Protein 7PD1 (pdb70)

Radius of gyration: 28.95 Å; Cα contacts (8 Å, |Δi|>4): 1507; chains: 2; bounding box: 82×62×68 Å

B-factor: mean 21.9, std 9.27, range [10.15, 71.74]

Structure (mmCIF, N/CA/C/O backbone):
data_7PD1
#
_entry.id   7PD1
#
_cell.length_a   175.090
_cell.length_b   48.850
_cell.length_c   85.410
_cell.angle_alpha   90.000
_cell.angle_beta   97.020
_cell.angle_gamma   90.000
#
_symmetry.space_group_name_H-M   'C 1 2 1'
#
loop_
_entity.id
_entity.type
_entity.pdbx_description
1 polymer 'Thiazole biosynthesis protein ThiH'
2 non-polymer 'IRON/SULFUR CLUSTER'
3 non-polymer "5'-DEOXYADENOSINE"
4 non-polymer METHIONINE
5 non-polymer TYROSINE
6 non-polymer 'SULFATE ION'
7 non-polymer 'POTASSIUM ION'
8 non-polymer 'BROMIDE ION'
9 non-polymer GLYCEROL
10 water water
#
loop_
_atom_site.group_PDB
_atom_site.id
_atom_site.type_symbol
_atom_site.label_atom_id
_atom_site.label_alt_id
_atom_site.label_comp_id
_atom_site.label_asym_id
_atom_site.label_entity_id
_atom_site.label_seq_id
_atom_site.pdbx_PDB_ins_code
_atom_site.Cartn_x
_atom_site.Cartn_y
_atom_site.Cartn_z
_atom_site.occupancy
_atom_site.B_iso_or_equiv
_atom_site.auth_seq_id
_atom_site.auth_comp_id
_atom_site.auth_asym_id
_atom_site.auth_atom_id
_atom_site.pdbx_PDB_model_num
ATOM 1 N N . GLY A 1 12 ? 10.221 17.205 49.435 1.00 41.66 2 GLY A N 1
ATOM 2 C CA . GLY A 1 12 ? 9.839 15.893 48.946 1.00 31.09 2 GLY A CA 1
ATOM 3 C C . GLY A 1 12 ? 10.507 15.544 47.632 1.00 25.92 2 GLY A C 1
ATOM 4 O O . GLY A 1 12 ? 9.839 15.423 46.599 1.00 28.03 2 GLY A O 1
ATOM 5 N N . THR A 1 13 ? 11.831 15.400 47.657 1.00 22.60 3 THR A N 1
ATOM 6 C CA . THR A 1 13 ? 12.608 15.028 46.479 1.00 21.18 3 THR A CA 1
ATOM 7 C C . THR A 1 13 ? 13.551 13.893 46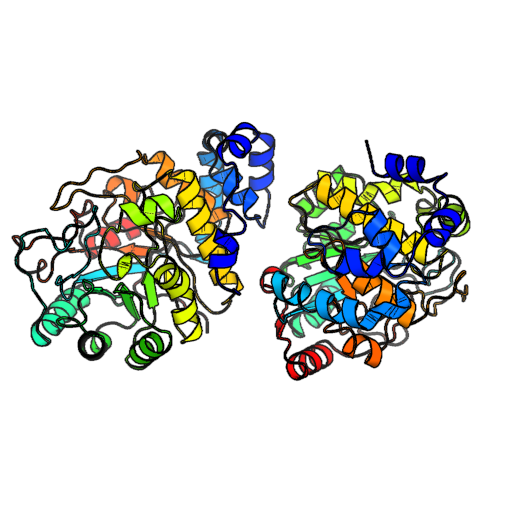.848 1.00 20.47 3 THR A C 1
ATOM 8 O O . THR A 1 13 ? 13.650 13.493 48.016 1.00 21.07 3 THR A O 1
ATOM 12 N N . PHE A 1 14 ? 14.292 13.394 45.858 1.00 19.36 4 PHE A N 1
ATOM 13 C CA . PHE A 1 14 ? 15.275 12.363 46.144 1.00 18.78 4 PHE A CA 1
ATOM 14 C C . PHE A 1 14 ? 16.346 12.846 47.126 1.00 19.43 4 PHE A C 1
ATOM 15 O O . PHE A 1 14 ? 17.018 12.009 47.741 1.00 19.30 4 PHE A O 1
ATOM 23 N N . TYR A 1 15 ? 16.544 14.154 47.238 1.00 20.24 5 TYR A N 1
ATOM 24 C CA . TYR A 1 15 ? 17.538 14.638 48.202 1.00 21.18 5 TYR A CA 1
ATOM 25 C C . TYR A 1 15 ? 17.204 14.180 49.608 1.00 22.01 5 TYR A C 1
ATOM 26 O O . TYR A 1 15 ? 18.119 13.917 50.398 1.00 23.24 5 TYR A O 1
ATOM 35 N N . ASP A 1 16 ? 15.914 14.064 49.930 1.00 22.91 6 ASP A N 1
ATOM 36 C CA . ASP A 1 16 ? 15.528 13.579 51.251 1.00 25.20 6 ASP A CA 1
ATOM 37 C C . ASP A 1 16 ? 16.027 12.166 51.466 1.00 22.71 6 ASP A C 1
ATOM 38 O O . ASP A 1 16 ? 16.405 11.800 52.588 1.00 24.22 6 ASP A O 1
ATOM 43 N N . VAL A 1 17 ? 16.039 11.348 50.420 1.00 21.56 7 VAL A N 1
ATOM 44 C CA . VAL A 1 17 ? 16.553 9.983 50.533 1.00 21.74 7 VAL A CA 1
ATOM 45 C C . VAL A 1 17 ? 18.072 9.982 50.719 1.00 23.68 7 VAL A C 1
ATOM 46 O O . VAL A 1 17 ? 18.614 9.292 51.608 1.00 23.57 7 VAL A O 1
ATOM 50 N N . ILE A 1 18 ? 18.781 10.810 49.960 1.00 21.90 8 ILE A N 1
ATOM 51 C CA . ILE A 1 18 ? 20.220 10.976 50.174 1.00 21.70 8 ILE A CA 1
ATOM 52 C C . ILE A 1 18 ? 20.499 11.390 51.622 1.00 21.94 8 ILE A C 1
ATOM 53 O O . ILE A 1 18 ? 21.431 10.882 52.266 1.00 24.10 8 ILE A O 1
ATOM 58 N N . GLU A 1 19 ? 19.730 12.347 52.146 1.00 25.34 9 GLU A N 1
ATOM 59 C CA . GLU A 1 19 ? 19.927 12.767 53.533 1.00 24.77 9 GLU A CA 1
ATOM 60 C C . GLU A 1 19 ? 19.736 11.593 54.491 1.00 27.74 9 GLU A C 1
ATOM 61 O O . GLU A 1 19 ? 20.505 11.424 55.447 1.00 29.58 9 GLU A O 1
ATOM 67 N N . ASP A 1 20 ? 18.693 10.799 54.270 1.00 26.58 10 ASP A N 1
ATOM 68 C CA . ASP A 1 20 ? 18.388 9.655 55.127 1.00 30.03 10 ASP A CA 1
ATOM 69 C C . ASP A 1 20 ? 19.472 8.589 55.115 1.00 31.53 10 ASP A C 1
ATOM 70 O O . ASP A 1 20 ? 19.643 7.878 56.111 1.00 38.34 10 ASP A O 1
ATOM 75 N N . TYR A 1 21 ? 20.169 8.409 54.002 1.00 23.09 11 TYR A N 1
ATOM 76 C CA . TYR A 1 21 ? 21.208 7.396 53.968 1.00 21.88 11 TYR A CA 1
ATOM 77 C C . TYR A 1 21 ? 22.575 7.925 54.362 1.00 26.09 11 TYR A C 1
ATOM 78 O O . TYR A 1 21 ? 23.528 7.141 54.404 1.00 26.49 11 TYR A O 1
ATOM 87 N N . ARG A 1 22 ? 22.677 9.211 54.736 1.00 27.89 12 ARG A N 1
ATOM 88 C CA . ARG A 1 22 ? 23.985 9.776 55.047 1.00 32.17 12 ARG A CA 1
ATOM 89 C C . ARG A 1 22 ? 24.671 9.013 56.153 1.00 32.49 12 ARG A C 1
ATOM 90 O O . ARG A 1 22 ? 25.902 8.915 56.172 1.00 44.49 12 ARG A O 1
ATOM 98 N N . HIS A 1 23 ? 23.904 8.468 57.090 1.00 26.87 13 HIS A N 1
ATOM 99 C CA . HIS A 1 23 ? 24.497 7.705 58.164 1.00 29.30 13 HIS A CA 1
ATOM 100 C C . HIS A 1 23 ? 24.234 6.200 58.067 1.00 34.66 13 HIS A C 1
ATOM 101 O O . HIS A 1 23 ? 24.440 5.480 59.051 1.00 33.40 13 HIS A O 1
ATOM 108 N N . PHE A 1 24 ? 23.828 5.704 56.898 1.00 29.98 14 PHE A N 1
ATOM 109 C CA . PHE A 1 24 ? 23.689 4.261 56.728 1.00 25.36 14 PHE A CA 1
ATOM 110 C C . PHE A 1 24 ? 25.074 3.633 56.654 1.00 23.36 14 PHE A C 1
ATOM 111 O O . PHE A 1 24 ? 25.920 4.063 55.860 1.00 24.43 14 PHE A O 1
ATOM 119 N N . ASP A 1 25 ? 25.296 2.597 57.457 1.00 23.78 15 ASP A N 1
ATOM 120 C CA . ASP A 1 25 ? 26.601 1.948 57.572 1.00 23.97 15 ASP A CA 1
ATOM 121 C C . ASP A 1 25 ? 26.708 0.759 56.616 1.00 23.56 15 ASP A C 1
ATOM 122 O O . ASP A 1 25 ? 26.311 -0.376 56.929 1.00 22.41 15 ASP A O 1
ATOM 127 N N . PHE A 1 26 ? 27.259 1.036 55.422 1.00 21.74 16 PHE A N 1
ATOM 128 C CA . PHE A 1 26 ? 27.343 0.012 54.383 1.00 20.60 16 PHE A CA 1
ATOM 129 C C . PHE A 1 26 ? 28.207 -1.152 54.842 1.00 20.99 16 PHE A C 1
ATOM 130 O O . PHE A 1 26 ? 27.829 -2.312 54.666 1.00 20.48 16 PHE A O 1
ATOM 138 N N . ALA A 1 27 ? 29.368 -0.857 55.418 1.00 22.05 17 ALA A N 1
ATOM 139 C CA . ALA A 1 27 ? 30.253 -1.938 55.830 1.00 22.54 17 ALA A CA 1
ATOM 140 C C . ALA A 1 27 ? 29.577 -2.817 56.866 1.00 22.86 17 ALA A C 1
ATOM 141 O O . ALA A 1 27 ? 29.665 -4.049 56.788 1.00 22.59 17 ALA A O 1
ATOM 143 N N . ALA A 1 28 ? 28.847 -2.202 57.803 1.00 23.57 18 ALA A N 1
ATOM 144 C CA . ALA A 1 28 ? 28.157 -2.981 58.828 1.00 24.17 18 ALA A CA 1
ATOM 145 C C . ALA A 1 28 ? 27.047 -3.825 58.227 1.00 23.11 18 ALA A C 1
ATOM 146 O O . ALA A 1 28 ? 26.759 -4.918 58.711 1.00 23.78 18 ALA A O 1
ATOM 148 N N . TYR A 1 29 ? 26.405 -3.336 57.162 1.00 22.03 19 TYR A N 1
ATOM 149 C CA . TYR A 1 29 ? 25.366 -4.130 56.526 1.00 21.24 19 TYR A CA 1
ATOM 150 C C . TYR A 1 29 ? 25.976 -5.313 55.801 1.00 20.66 19 TYR A C 1
ATOM 151 O O . TYR A 1 29 ? 25.508 -6.451 55.950 1.00 20.78 19 TYR A O 1
ATOM 160 N N . PHE A 1 30 ? 27.012 -5.061 54.986 1.00 20.23 20 PHE A N 1
ATOM 161 C CA . PHE A 1 30 ? 27.640 -6.144 54.251 1.00 20.11 20 PHE A CA 1
ATOM 162 C C . PHE A 1 30 ? 28.190 -7.204 55.202 1.00 23.40 20 PHE A C 1
ATOM 163 O O . PHE A 1 30 ? 28.153 -8.389 54.875 1.00 22.94 20 PHE A O 1
ATOM 171 N N . ALA A 1 31 ? 28.662 -6.791 56.377 1.00 21.69 21 ALA A N 1
ATOM 172 C CA . ALA A 1 31 ? 29.209 -7.740 57.345 1.00 23.33 21 ALA A CA 1
ATOM 173 C C . ALA A 1 31 ? 28.171 -8.734 57.833 1.00 28.54 21 ALA A C 1
ATOM 174 O O . ALA A 1 31 ? 28.541 -9.819 58.304 1.00 30.92 21 ALA A O 1
ATOM 176 N N . LYS A 1 32 ? 26.893 -8.392 57.757 1.00 24.46 22 LYS A N 1
ATOM 177 C CA . LYS A 1 32 ? 25.828 -9.277 58.203 1.00 23.01 22 LYS A CA 1
ATOM 178 C C . LYS A 1 32 ? 25.346 -10.232 57.114 1.00 22.30 22 LYS A C 1
ATOM 179 O O . LYS A 1 32 ? 24.668 -11.211 57.439 1.00 23.77 22 LYS A O 1
ATOM 185 N N . VAL A 1 33 ? 25.651 -9.967 55.839 1.00 20.19 23 VAL A N 1
ATOM 186 C CA . VAL A 1 33 ? 25.131 -10.784 54.752 1.00 20.42 23 VAL A CA 1
ATOM 187 C C . VAL A 1 33 ? 25.734 -12.179 54.798 1.00 20.40 23 VAL A C 1
ATOM 188 O O . VAL A 1 33 ? 26.930 -12.350 55.059 1.00 22.80 23 VAL A O 1
ATOM 192 N N . THR A 1 34 ? 24.898 -13.190 54.526 1.00 20.06 24 THR A N 1
ATOM 193 C CA . THR A 1 34 ? 25.354 -14.571 54.405 1.00 20.54 24 THR A CA 1
ATOM 194 C C . THR A 1 34 ? 24.824 -15.181 53.110 1.00 21.25 24 THR A C 1
ATOM 195 O O . THR A 1 34 ? 23.935 -14.638 52.448 1.00 20.90 24 THR A O 1
ATOM 199 N N . ASP A 1 35 ? 25.349 -16.349 52.772 1.00 22.30 25 ASP A N 1
ATOM 200 C CA . ASP A 1 35 ? 24.906 -17.031 51.563 1.00 22.09 25 ASP A CA 1
ATOM 201 C C . ASP A 1 35 ? 23.417 -17.333 51.610 1.00 19.28 25 ASP A C 1
ATOM 202 O O . ASP A 1 35 ? 22.740 -17.287 50.565 1.00 19.98 25 ASP A O 1
ATOM 207 N N . SER A 1 36 ? 22.877 -17.658 52.782 1.00 21.90 26 SER A N 1
ATOM 208 C CA A SER A 1 36 ? 21.451 -17.949 52.857 0.33 20.94 26 SER A CA 1
ATOM 209 C CA B SER A 1 36 ? 21.449 -17.943 52.876 0.45 22.03 26 SER A CA 1
ATOM 210 C CA C SER A 1 36 ? 21.451 -17.946 52.871 0.22 21.31 26 SER A CA 1
ATOM 211 C C . SER A 1 36 ? 20.624 -16.750 52.425 1.00 20.41 26 SER A C 1
ATOM 212 O O . SER A 1 36 ? 19.558 -16.926 51.827 1.00 19.78 26 SER A O 1
ATOM 219 N N . ASP A 1 37 ? 21.110 -15.531 52.705 1.00 20.73 27 ASP A N 1
ATOM 220 C CA . ASP A 1 37 ? 20.401 -14.325 52.287 1.00 19.52 27 ASP A CA 1
ATOM 221 C C . ASP A 1 37 ? 20.345 -14.235 50.782 1.00 19.09 27 ASP A C 1
ATOM 222 O O . ASP A 1 37 ? 19.306 -13.875 50.212 1.00 19.34 27 ASP A O 1
ATOM 227 N N . VAL A 1 38 ? 21.470 -14.513 50.111 1.00 19.05 28 VAL A N 1
ATOM 228 C CA . VAL A 1 38 ? 21.488 -14.442 48.647 1.00 17.48 28 VAL A CA 1
ATOM 229 C C . VAL A 1 38 ? 20.556 -15.499 48.043 1.00 18.17 28 VAL A C 1
ATOM 230 O O . VAL A 1 38 ? 19.773 -15.218 47.130 1.00 16.53 28 VAL A O 1
ATOM 234 N N . ARG A 1 39 ? 20.581 -16.723 48.578 1.00 16.93 29 ARG A N 1
ATOM 235 C CA . ARG A 1 39 ? 19.691 -17.744 48.044 1.00 18.40 29 ARG A CA 1
ATOM 236 C C . ARG A 1 39 ? 18.231 -17.361 48.241 1.00 17.92 29 ARG A C 1
ATOM 237 O O . ARG A 1 39 ? 17.390 -17.619 47.374 1.00 18.51 29 ARG A O 1
ATOM 245 N N . ARG A 1 40 ? 17.913 -16.780 49.406 1.00 17.66 30 ARG A N 1
ATOM 246 C CA . ARG A 1 40 ? 16.544 -16.350 49.662 1.00 17.27 30 ARG A CA 1
ATOM 247 C C . ARG A 1 40 ? 16.104 -15.314 48.625 1.00 16.71 30 ARG A C 1
ATOM 248 O O . ARG A 1 40 ? 15.024 -15.427 48.027 1.00 16.62 30 ARG A O 1
ATOM 256 N N . ILE A 1 41 ? 16.953 -14.313 48.372 1.00 16.87 31 ILE A N 1
ATOM 257 C CA . ILE A 1 41 ? 16.614 -13.230 47.455 1.00 15.93 31 ILE A CA 1
ATOM 258 C C . ILE A 1 41 ? 16.361 -13.780 46.057 1.00 18.83 31 ILE A C 1
ATOM 259 O O . ILE A 1 41 ? 15.438 -13.339 45.372 1.00 18.03 31 ILE A O 1
ATOM 264 N N . LEU A 1 42 ? 17.128 -14.805 45.646 1.00 17.27 32 LEU A N 1
ATOM 265 C CA . LEU A 1 42 ? 16.935 -15.399 44.322 1.00 17.21 32 LEU A CA 1
ATOM 266 C C . LEU A 1 42 ? 15.613 -16.130 44.193 1.00 18.27 32 LEU A C 1
ATOM 267 O O . LEU A 1 42 ? 15.135 -16.286 43.061 1.00 19.96 32 LEU A O 1
ATOM 272 N N . ARG A 1 43 ? 14.974 -16.514 45.305 1.00 18.01 33 ARG A N 1
ATOM 273 C CA . ARG A 1 43 ? 13.660 -17.141 45.282 1.00 19.22 33 ARG A CA 1
ATOM 274 C C . ARG A 1 43 ? 12.525 -16.126 45.275 1.00 21.92 33 ARG A C 1
ATOM 275 O O . ARG A 1 43 ? 11.398 -16.483 44.923 1.00 26.84 33 ARG A O 1
ATOM 283 N N . GLN A 1 44 ? 12.795 -14.863 45.596 1.00 20.52 34 GLN A N 1
ATOM 284 C CA . GLN A 1 44 ? 11.729 -13.868 45.743 1.00 19.30 34 GLN A CA 1
ATOM 285 C C . GLN A 1 44 ? 11.282 -13.275 44.407 1.00 21.79 34 GLN A C 1
ATOM 286 O O . GLN A 1 44 ? 12.073 -13.120 43.474 1.00 22.11 34 GLN A O 1
ATOM 292 N N . ASP A 1 45 ? 9.997 -12.891 44.346 1.00 20.57 35 ASP A N 1
ATOM 293 C CA . ASP A 1 45 ? 9.504 -12.169 43.174 1.00 20.98 35 ASP A CA 1
ATOM 294 C C . ASP A 1 45 ? 9.813 -10.691 43.267 1.00 23.28 35 ASP A C 1
ATOM 295 O O . ASP A 1 45 ? 10.198 -10.072 42.273 1.00 33.43 35 ASP A O 1
ATOM 300 N N . ARG A 1 46 ? 9.647 -10.097 44.436 1.00 20.13 36 ARG A N 1
ATOM 301 C CA . ARG A 1 46 ? 9.889 -8.677 44.613 1.00 18.19 36 ARG A CA 1
ATOM 302 C C . ARG A 1 46 ? 11.075 -8.504 45.554 1.00 16.60 36 ARG A C 1
ATOM 303 O O . ARG A 1 46 ? 11.187 -9.218 46.565 1.00 19.51 36 ARG A O 1
ATOM 306 N N . LEU A 1 47 ? 11.962 -7.590 45.223 1.00 16.60 37 LEU A N 1
ATOM 307 C CA . LEU A 1 47 ? 13.104 -7.240 46.059 1.00 15.39 37 LEU A CA 1
ATOM 308 C C . LEU A 1 47 ? 12.927 -5.872 46.682 1.00 14.50 37 LEU A C 1
ATOM 309 O O . LEU A 1 47 ? 12.480 -4.929 46.027 1.00 17.33 37 LEU A O 1
ATOM 314 N N . SER A 1 48 ? 13.373 -5.753 47.924 1.00 14.97 38 SER A N 1
ATOM 315 C CA . SER A 1 48 ? 13.520 -4.426 48.514 1.00 15.36 38 SER A CA 1
ATOM 316 C C . SER A 1 48 ? 14.834 -3.788 48.078 1.00 15.11 38 SER A C 1
ATOM 317 O O . SER A 1 48 ? 15.716 -4.424 47.530 1.00 15.18 38 SER A O 1
ATOM 320 N N . ALA A 1 49 ? 15.012 -2.499 48.418 1.00 17.18 39 ALA A N 1
ATOM 321 C CA . ALA A 1 49 ? 16.281 -1.881 48.065 1.00 16.28 39 ALA A CA 1
ATOM 322 C C . ALA A 1 49 ? 17.448 -2.540 48.812 1.00 14.71 39 ALA A C 1
ATOM 323 O O . ALA A 1 49 ? 18.547 -2.636 48.256 1.00 14.75 39 ALA A O 1
ATOM 325 N N . LEU A 1 50 ? 17.241 -2.979 50.041 1.00 15.43 40 LEU A N 1
ATOM 326 C CA . LEU A 1 50 ? 18.352 -3.632 50.731 1.00 15.70 40 LEU A CA 1
ATOM 327 C C . LEU A 1 50 ? 18.575 -5.040 50.217 1.00 15.17 40 LEU A C 1
ATOM 328 O O . LEU A 1 50 ? 19.701 -5.520 50.266 1.00 15.59 40 LEU A O 1
ATOM 333 N N . ASP A 1 51 ? 17.551 -5.704 49.679 1.00 14.84 41 ASP A N 1
ATOM 334 C CA . ASP A 1 51 ? 17.820 -6.953 48.976 1.00 13.88 41 ASP A CA 1
ATOM 335 C C . ASP A 1 51 ? 18.710 -6.710 47.755 1.00 14.74 41 ASP A C 1
ATOM 336 O O . ASP A 1 51 ? 19.610 -7.502 47.451 1.00 13.98 41 ASP A O 1
ATOM 341 N N . PHE A 1 52 ? 18.466 -5.606 47.033 1.00 13.90 42 PHE A N 1
ATOM 342 C CA . PHE A 1 52 ? 19.364 -5.213 45.966 1.00 13.41 42 PHE A CA 1
ATOM 343 C C . PHE A 1 52 ? 20.785 -4.973 46.480 1.00 13.47 42 PHE A C 1
ATOM 344 O O . PHE A 1 52 ? 21.755 -5.473 45.894 1.00 13.20 42 PHE A O 1
ATOM 352 N N . LEU A 1 53 ? 20.920 -4.279 47.624 1.00 13.71 43 LEU A N 1
ATOM 353 C CA . LEU A 1 53 ? 22.242 -4.112 48.217 1.00 13.95 43 LEU A CA 1
ATOM 354 C C . LEU A 1 53 ? 22.890 -5.458 48.509 1.00 13.79 43 LEU A C 1
ATOM 355 O O . LEU A 1 53 ? 24.080 -5.632 48.244 1.00 14.62 43 LEU A O 1
ATOM 360 N N . THR A 1 54 ? 22.130 -6.426 49.024 1.00 14.91 44 THR A N 1
ATOM 361 C CA . THR A 1 54 ? 22.694 -7.756 49.268 1.00 14.96 44 THR A CA 1
ATOM 362 C C . THR A 1 54 ? 23.214 -8.391 47.977 1.00 14.52 44 THR A C 1
ATOM 363 O O . THR A 1 54 ? 24.288 -9.034 47.980 1.00 15.15 44 THR A O 1
ATOM 367 N N . LEU A 1 55 ? 22.488 -8.215 46.858 1.00 14.31 45 LEU A N 1
ATOM 368 C CA . LEU A 1 55 ? 22.961 -8.779 45.599 1.00 14.13 45 LEU A CA 1
ATOM 369 C C . LEU A 1 55 ? 24.184 -8.056 45.073 1.00 14.10 45 LEU A C 1
ATOM 370 O O . LEU A 1 55 ? 24.843 -8.585 44.168 1.00 14.45 45 LEU A O 1
ATOM 375 N N . LEU A 1 56 ? 24.498 -6.861 45.596 1.00 13.65 46 LEU A N 1
ATOM 376 C CA . LEU A 1 56 ? 25.719 -6.159 45.261 1.00 13.74 46 LEU A CA 1
ATOM 377 C C . LEU A 1 56 ? 26.861 -6.515 46.186 1.00 15.81 46 LEU A C 1
ATOM 378 O O . LEU A 1 56 ? 27.963 -6.004 45.999 1.00 18.22 46 LEU A O 1
ATOM 383 N N . SER A 1 57 ? 26.649 -7.426 47.145 1.00 13.58 47 SER A N 1
ATOM 384 C CA . SER A 1 57 ? 27.670 -7.699 48.157 1.00 16.06 47 SER A CA 1
ATOM 385 C C . SER A 1 57 ? 28.785 -8.587 47.623 1.00 14.74 47 SER A C 1
ATOM 386 O O . SER A 1 57 ? 28.603 -9.346 46.662 1.00 14.97 47 SER A O 1
ATOM 389 N N . PRO A 1 58 ? 29.953 -8.571 48.255 1.00 14.69 48 PRO A N 1
ATOM 390 C CA . PRO A 1 58 ? 30.985 -9.562 47.915 1.00 15.13 48 PRO A CA 1
ATOM 391 C C . PRO A 1 58 ? 30.490 -10.993 48.005 1.00 17.54 48 PRO A C 1
ATOM 392 O O . PRO A 1 58 ? 30.826 -11.857 47.163 1.00 17.47 48 PRO A O 1
ATOM 396 N N . GLN A 1 59 ? 29.694 -11.280 49.036 1.00 16.17 49 GLN A N 1
ATOM 397 C CA A GLN A 1 59 ? 29.223 -12.644 49.212 0.79 16.39 49 GLN A CA 1
ATOM 398 C CA B GLN A 1 59 ? 29.163 -12.623 49.248 0.21 17.64 49 GLN A CA 1
ATOM 399 C C . GLN A 1 59 ? 28.407 -13.120 48.020 1.00 17.38 49 GLN A C 1
ATOM 400 O O . GLN A 1 59 ? 28.477 -14.297 47.652 1.00 18.75 49 GLN A O 1
ATOM 411 N N . ALA A 1 60 ? 27.655 -12.239 47.389 1.00 15.73 50 ALA A N 1
ATOM 412 C CA . ALA A 1 60 ? 26.849 -12.619 46.246 1.00 15.85 50 ALA A CA 1
ATOM 413 C C . ALA A 1 60 ? 27.674 -12.934 45.016 1.00 17.34 50 ALA A C 1
ATOM 414 O O . ALA A 1 60 ? 27.127 -13.512 44.076 1.00 17.21 50 ALA A O 1
ATOM 416 N N . GLU A 1 61 ? 28.984 -12.679 45.026 1.00 16.60 51 GLU A N 1
ATOM 417 C CA . GLU A 1 61 ? 29.802 -13.076 43.890 1.00 16.90 51 GLU A CA 1
ATOM 418 C C . GLU A 1 61 ? 29.801 -14.579 43.717 1.00 18.65 51 GLU A C 1
ATOM 419 O O . GLU A 1 61 ? 30.055 -15.055 42.601 1.00 20.54 51 GLU A O 1
ATOM 425 N N . ALA A 1 62 ? 29.514 -15.346 44.770 1.00 16.90 52 ALA A N 1
ATOM 426 C CA . ALA A 1 62 ? 29.417 -16.790 44.630 1.00 17.40 52 ALA A CA 1
ATOM 427 C C . ALA A 1 62 ? 28.167 -17.249 43.894 1.00 17.41 52 ALA A C 1
ATOM 428 O O . ALA A 1 62 ? 28.098 -18.443 43.561 1.00 19.48 52 ALA A O 1
ATOM 430 N N . TYR A 1 63 ? 27.222 -16.361 43.623 1.00 17.48 53 TYR A N 1
ATOM 431 C CA . TYR A 1 63 ? 25.930 -16.725 43.052 1.00 15.82 53 TYR A CA 1
ATOM 432 C C . TYR A 1 63 ? 25.698 -16.037 41.726 1.00 16.26 53 TYR A C 1
ATOM 433 O O . TYR A 1 63 ? 24.565 -15.946 41.279 1.00 15.23 53 TYR A O 1
ATOM 442 N N . LEU A 1 64 ? 26.757 -15.561 41.081 1.00 16.33 54 LEU A N 1
ATOM 443 C CA . LEU A 1 64 ? 26.577 -14.822 39.837 1.00 16.49 54 LEU A CA 1
ATOM 444 C C . LEU A 1 64 ? 25.981 -15.693 38.742 1.00 16.40 54 LEU A C 1
ATOM 445 O O . LEU A 1 64 ? 25.246 -15.168 37.903 1.00 16.94 54 LEU A O 1
ATOM 450 N N . GLU A 1 65 ? 26.256 -16.992 38.742 1.00 16.69 55 GLU A N 1
ATOM 451 C CA . GLU A 1 65 ? 25.645 -17.815 37.693 1.00 17.88 55 GLU A CA 1
ATOM 452 C C . GLU A 1 65 ? 24.134 -17.902 37.888 1.00 17.00 55 GLU A C 1
ATOM 453 O O . GLU A 1 65 ? 23.361 -17.760 36.927 1.00 16.70 55 GLU A O 1
ATOM 459 N N . GLU A 1 66 ? 23.699 -18.150 39.120 1.00 15.83 56 GLU A N 1
ATOM 460 C CA . GLU A 1 66 ? 22.276 -18.231 39.412 1.00 15.19 56 GLU A CA 1
ATOM 461 C C . GLU A 1 66 ? 21.614 -16.896 39.156 1.00 16.64 56 GLU A C 1
ATOM 462 O O . GLU A 1 66 ? 20.478 -16.836 38.652 1.00 15.21 56 GLU A O 1
ATOM 468 N N . MET A 1 67 ? 22.312 -15.802 39.487 1.00 14.93 57 MET A N 1
ATOM 469 C CA . MET A 1 67 ? 21.758 -14.489 39.218 1.00 15.03 57 MET A CA 1
ATOM 470 C C . MET A 1 67 ? 21.597 -14.266 37.715 1.00 14.91 57 MET A C 1
ATOM 471 O O . MET A 1 67 ? 20.591 -13.707 37.277 1.00 15.24 57 MET A O 1
ATOM 476 N N . ALA A 1 68 ? 22.588 -14.668 36.934 1.00 13.55 58 ALA A N 1
ATOM 477 C CA . ALA A 1 68 ? 22.530 -14.492 35.478 1.00 13.16 58 ALA A CA 1
ATOM 478 C C . ALA A 1 68 ? 21.407 -15.335 34.876 1.00 15.76 58 ALA A C 1
ATOM 479 O O . ALA A 1 68 ? 20.696 -14.871 33.968 1.00 15.32 58 ALA A O 1
ATOM 481 N N . GLN A 1 69 ? 21.206 -16.555 35.369 1.00 15.40 59 GLN A N 1
ATOM 482 C CA . GLN A 1 69 ? 20.112 -17.386 34.863 1.00 16.67 59 GLN A CA 1
ATOM 483 C C . GLN A 1 69 ? 18.769 -16.694 35.047 1.00 17.47 59 GLN A C 1
ATOM 484 O O . GLN A 1 69 ? 17.968 -16.563 34.101 1.00 17.15 59 GLN A O 1
ATOM 490 N N . LYS A 1 70 ? 18.523 -16.152 36.244 1.00 14.28 60 LYS A N 1
ATOM 491 C CA . LYS A 1 70 ? 17.235 -15.538 36.464 1.00 14.60 60 LYS A CA 1
ATOM 492 C C . LYS A 1 70 ? 17.146 -14.176 35.779 1.00 15.43 60 LYS A C 1
ATOM 493 O O . LYS A 1 70 ? 16.081 -13.793 35.282 1.00 16.43 60 LYS A O 1
ATOM 499 N N . ALA A 1 71 ? 18.235 -13.410 35.793 1.00 14.57 61 ALA A N 1
ATOM 500 C CA . ALA A 1 71 ? 18.216 -12.098 35.165 1.00 13.77 61 ALA A CA 1
ATOM 501 C C . ALA A 1 71 ? 17.872 -12.243 33.688 1.00 14.67 61 ALA A C 1
ATOM 502 O O . ALA A 1 71 ? 17.101 -11.449 33.141 1.00 13.59 61 ALA A O 1
ATOM 504 N N . HIS A 1 72 ? 18.447 -13.235 33.019 1.00 13.86 62 HIS A N 1
ATOM 505 C CA . HIS A 1 72 ? 18.132 -13.438 31.611 1.00 13.01 62 HIS A CA 1
ATOM 506 C C . HIS A 1 72 ? 16.646 -13.738 31.439 1.00 14.86 62 HIS A C 1
ATOM 507 O O . HIS A 1 72 ? 16.000 -13.205 30.520 1.00 15.51 62 HIS A O 1
ATOM 514 N N . ARG A 1 73 ? 16.112 -14.668 32.242 1.00 14.84 63 ARG A N 1
ATOM 515 C CA A ARG A 1 73 ? 14.700 -15.031 32.143 0.39 15.42 63 ARG A CA 1
ATOM 516 C CA B ARG A 1 73 ? 14.712 -15.013 32.079 0.35 14.72 63 ARG A CA 1
ATOM 517 C CA C ARG A 1 73 ? 14.700 -15.033 32.147 0.26 15.42 63 ARG A CA 1
ATOM 518 C C . ARG A 1 73 ? 13.811 -13.810 32.322 1.00 15.25 63 ARG A C 1
ATOM 519 O O . ARG A 1 73 ? 12.865 -13.588 31.554 1.00 15.71 63 ARG A O 1
ATOM 541 N N . LEU A 1 74 ? 14.093 -12.998 33.339 1.00 14.69 64 LEU A N 1
ATOM 542 C CA . LEU A 1 74 ? 13.258 -11.820 33.575 1.00 13.42 64 LEU A CA 1
ATOM 543 C C . LEU A 1 74 ? 13.336 -10.848 32.405 1.00 15.29 64 LEU A C 1
ATOM 544 O O . LEU A 1 74 ? 12.328 -10.230 32.046 1.00 14.96 64 LEU A O 1
ATOM 549 N N . THR A 1 75 ? 14.543 -10.651 31.860 1.00 14.04 65 THR A N 1
ATOM 550 C CA . THR A 1 75 ? 14.691 -9.685 30.770 1.00 12.85 65 THR A CA 1
ATOM 551 C C . THR A 1 75 ? 13.880 -10.145 29.565 1.00 14.69 65 THR A C 1
ATOM 552 O O . THR A 1 75 ? 13.144 -9.353 28.953 1.00 14.74 65 THR A O 1
ATOM 556 N N . VAL A 1 76 ? 13.977 -11.428 29.214 1.00 14.14 66 VAL A N 1
ATOM 557 C CA . VAL A 1 76 ? 13.197 -11.907 28.090 1.00 14.21 66 VAL A CA 1
ATOM 558 C C . VAL A 1 76 ? 11.716 -11.790 28.382 1.00 15.28 66 VAL A C 1
ATOM 559 O O . VAL A 1 76 ? 10.916 -11.505 27.463 1.00 16.60 66 VAL A O 1
ATOM 563 N N . GLN A 1 77 ? 11.302 -12.039 29.621 1.00 17.14 67 GLN A N 1
ATOM 564 C CA . GLN A 1 77 ? 9.877 -11.947 29.940 1.00 17.28 67 GLN A CA 1
ATOM 565 C C . GLN A 1 77 ? 9.337 -10.554 29.642 1.00 18.95 67 GLN A C 1
ATOM 566 O O . GLN A 1 77 ? 8.226 -10.417 29.101 1.00 19.33 67 GLN A O 1
ATOM 572 N N . HIS A 1 78 ? 10.105 -9.514 29.943 1.00 17.12 68 HIS A N 1
ATOM 573 C CA . HIS A 1 78 ? 9.615 -8.142 29.789 1.00 17.42 68 HIS A CA 1
ATOM 574 C C . HIS A 1 78 ? 10.014 -7.444 28.494 1.00 21.03 68 HIS A C 1
ATOM 575 O O . HIS A 1 78 ? 9.393 -6.426 28.141 1.00 26.27 68 HIS A O 1
ATOM 582 N N . PHE A 1 79 ? 11.051 -7.914 27.819 1.00 16.14 69 PHE A N 1
ATOM 583 C CA . PHE A 1 79 ? 11.561 -7.238 26.630 1.00 14.11 69 PHE A CA 1
ATOM 584 C C . PHE A 1 79 ? 11.618 -8.145 25.415 1.00 14.88 69 PHE A C 1
ATOM 585 O O . PHE A 1 79 ? 11.898 -7.644 24.324 1.00 16.66 69 PHE A O 1
ATOM 593 N N . GLY A 1 80 ? 11.362 -9.435 25.567 1.00 15.39 70 GLY A N 1
ATOM 594 C CA . GLY A 1 80 ? 11.573 -10.410 24.498 1.00 15.19 70 GLY A CA 1
ATOM 595 C C . GLY A 1 80 ? 13.050 -10.570 24.189 1.00 16.18 70 GLY A C 1
ATOM 596 O O . GLY A 1 80 ? 13.911 -10.008 24.861 1.00 17.41 70 GLY A O 1
ATOM 597 N N . ARG A 1 81 ? 13.351 -11.367 23.164 1.00 16.67 71 ARG A N 1
ATOM 598 C CA . ARG A 1 81 ? 14.723 -11.500 22.670 1.00 18.87 71 ARG A CA 1
ATOM 599 C C . ARG A 1 81 ? 14.963 -10.399 21.644 1.00 17.08 71 ARG A C 1
ATOM 600 O O . ARG A 1 81 ? 15.031 -10.622 20.439 1.00 19.17 71 ARG A O 1
ATOM 608 N N . THR A 1 82 ? 15.031 -9.183 22.152 1.00 15.69 72 THR A N 1
ATOM 609 C CA . THR A 1 82 ? 15.204 -7.991 21.334 1.00 16.42 72 THR A CA 1
ATOM 610 C C . THR A 1 82 ? 16.302 -7.137 21.927 1.00 14.82 72 THR A C 1
ATOM 611 O O . THR A 1 82 ? 16.648 -7.279 23.112 1.00 16.06 72 THR A O 1
ATOM 615 N N . MET A 1 83 ? 16.788 -6.154 21.185 1.00 14.16 73 MET A N 1
ATOM 616 C CA . MET A 1 83 ? 17.765 -5.189 21.709 1.00 13.50 73 MET A CA 1
ATOM 617 C C . MET A 1 83 ? 17.564 -3.885 20.944 1.00 12.80 73 MET A C 1
ATOM 618 O O . MET A 1 83 ? 17.632 -3.874 19.699 1.00 13.47 73 MET A O 1
ATOM 623 N N . LEU A 1 84 ? 17.249 -2.806 21.643 1.00 12.15 74 LEU A N 1
ATOM 624 C CA . LEU A 1 84 ? 17.058 -1.507 21.008 1.00 12.65 74 LEU A CA 1
ATOM 625 C C . LEU A 1 84 ? 18.407 -0.911 20.697 1.00 12.08 74 LEU A C 1
ATOM 626 O O . LEU A 1 84 ? 19.287 -0.842 21.568 1.00 13.63 74 LEU A O 1
ATOM 631 N N . LEU A 1 85 ? 18.581 -0.432 19.471 1.00 12.71 75 LEU A N 1
ATOM 632 C CA . LEU A 1 85 ? 19.808 0.241 19.064 1.00 12.79 75 LEU A CA 1
ATOM 633 C C . LEU A 1 85 ? 19.588 1.751 18.984 1.00 13.03 75 LEU A C 1
ATOM 634 O O . LEU A 1 85 ? 18.488 2.212 18.650 1.00 14.37 75 LEU A O 1
ATOM 639 N N . TYR A 1 86 ? 20.648 2.499 19.276 1.00 13.09 76 TYR A N 1
ATOM 640 C CA . TYR A 1 86 ? 20.618 3.957 19.167 1.00 12.92 76 TYR A CA 1
ATOM 641 C C . TYR A 1 86 ? 22.050 4.432 18.976 1.00 11.96 76 TYR A C 1
ATOM 642 O O . TYR A 1 86 ? 23.007 3.651 19.007 1.00 12.70 76 TYR A O 1
ATOM 651 N N . THR A 1 87 ? 22.209 5.748 18.838 1.00 12.36 77 THR A N 1
ATOM 652 C CA . THR A 1 87 ? 23.565 6.290 18.841 1.00 12.94 77 THR A CA 1
ATOM 653 C C . THR A 1 87 ? 23.515 7.711 19.398 1.00 12.63 77 THR A C 1
ATOM 654 O O . THR A 1 87 ? 22.461 8.372 19.327 1.00 13.18 77 THR A O 1
ATOM 658 N N . PRO A 1 88 ? 24.635 8.216 19.914 1.00 12.42 78 PRO A N 1
ATOM 659 C CA . PRO A 1 88 ? 24.709 9.616 20.368 1.00 13.33 78 PRO A CA 1
ATOM 660 C C . PRO A 1 88 ? 25.112 10.553 19.238 1.00 14.21 78 PRO A C 1
ATOM 661 O O . PRO A 1 88 ? 25.903 10.208 18.342 1.00 15.25 78 PRO A O 1
ATOM 665 N N . LEU A 1 89 ? 24.634 11.782 19.358 1.00 13.39 79 LEU A N 1
ATOM 666 C CA . LEU A 1 89 ? 25.006 12.860 18.437 1.00 13.67 79 LEU A CA 1
ATOM 667 C C . LEU A 1 89 ? 25.428 14.049 19.306 1.00 14.41 79 LEU A C 1
ATOM 668 O O . LEU A 1 89 ? 24.591 14.688 19.959 1.00 14.27 79 LEU A O 1
ATOM 673 N N . TYR A 1 90 ? 26.725 14.334 19.330 1.00 13.44 80 TYR A N 1
ATOM 674 C CA . TYR A 1 90 ? 27.217 15.488 20.087 1.00 12.49 80 TYR A CA 1
ATOM 675 C C . TYR A 1 90 ? 27.076 16.746 19.228 1.00 14.78 80 TYR A C 1
ATOM 676 O O . TYR A 1 90 ? 27.677 16.852 18.147 1.00 15.40 80 TYR A O 1
ATOM 685 N N . LEU A 1 91 ? 26.281 17.697 19.695 1.00 13.32 81 LEU A N 1
ATOM 686 C CA . LEU A 1 91 ? 26.011 18.908 18.945 1.00 14.40 81 LEU A CA 1
ATOM 687 C C . LEU A 1 91 ? 27.057 19.984 19.160 1.00 14.75 81 LEU A C 1
ATOM 688 O O . LEU A 1 91 ? 27.307 20.781 18.240 1.00 16.14 81 LEU A O 1
ATOM 693 N N . ALA A 1 92 ? 27.627 20.045 20.366 1.00 14.66 82 ALA A N 1
ATOM 694 C CA . ALA A 1 92 ? 28.483 21.150 20.722 1.00 15.60 82 ALA A CA 1
ATOM 695 C C . ALA A 1 92 ? 29.310 20.726 21.919 1.00 14.28 82 ALA A C 1
ATOM 696 O O . ALA A 1 92 ? 28.877 19.902 22.740 1.00 15.49 82 ALA A O 1
ATOM 698 N N . ASN A 1 93 ? 30.513 21.304 22.018 1.00 15.33 83 ASN A N 1
ATOM 699 C CA . ASN A 1 93 ? 31.402 20.935 23.116 1.00 14.08 83 ASN A CA 1
ATOM 700 C C . ASN A 1 93 ? 31.896 22.136 23.910 1.00 15.24 83 ASN A C 1
ATOM 701 O O . ASN A 1 93 ? 32.873 22.007 24.673 1.00 15.64 83 ASN A O 1
ATOM 706 N N . TYR A 1 94 ? 31.288 23.309 23.745 1.00 15.25 84 TYR A N 1
ATOM 707 C CA . TYR A 1 94 ? 31.595 24.427 24.630 1.00 15.28 84 TYR A CA 1
ATOM 708 C C . TYR A 1 94 ? 31.128 24.069 26.037 1.00 15.28 84 TYR A C 1
ATOM 709 O O . TYR A 1 94 ? 30.019 23.575 26.235 1.00 15.96 84 TYR A O 1
ATOM 718 N N . CYS A 1 95 ? 31.957 24.366 27.036 1.00 15.16 85 CYS A N 1
ATOM 719 C CA . CYS A 1 95 ? 31.547 24.056 28.395 1.00 14.99 85 CYS A CA 1
ATOM 720 C C . CYS A 1 95 ? 32.226 24.985 29.382 1.00 16.64 85 CYS A C 1
ATOM 721 O O . CYS A 1 95 ? 33.427 25.246 29.284 1.00 17.94 85 CYS A O 1
ATOM 724 N N . VAL A 1 96 ? 31.453 25.378 30.395 1.00 16.13 86 VAL A N 1
ATOM 725 C CA . VAL A 1 96 ? 31.952 26.229 31.469 1.00 16.92 86 VAL A CA 1
ATOM 726 C C . VAL A 1 96 ? 32.308 25.445 32.722 1.00 18.91 86 VAL A C 1
ATOM 727 O O . VAL A 1 96 ? 32.841 26.025 33.673 1.00 19.88 86 VAL A O 1
ATOM 731 N N . ASN A 1 97 ? 32.048 24.144 32.752 1.00 16.05 87 ASN A N 1
ATOM 732 C CA . ASN A 1 97 ? 32.331 23.343 33.924 1.00 16.97 87 ASN A CA 1
ATOM 733 C C . ASN A 1 97 ? 33.746 22.802 33.922 1.00 16.31 87 ASN A C 1
ATOM 734 O O . ASN A 1 97 ? 34.362 22.620 32.870 1.00 19.54 87 ASN A O 1
ATOM 739 N N . GLN A 1 98 ? 34.257 22.538 35.110 1.00 18.54 88 GLN A N 1
ATOM 740 C CA . GLN A 1 98 ? 35.584 21.959 35.295 1.00 20.48 88 GLN A CA 1
ATOM 741 C C . GLN A 1 98 ? 35.528 20.527 35.822 1.00 20.51 88 GLN A C 1
ATOM 742 O O . GLN A 1 98 ? 36.314 20.153 36.689 1.00 22.95 88 GLN A O 1
ATOM 748 N N . CYS A 1 99 ? 34.617 19.703 35.293 1.00 18.61 89 CYS A N 1
ATOM 749 C CA . CYS A 1 99 ? 34.541 18.314 35.717 1.00 17.88 89 CYS A CA 1
ATOM 750 C C . CYS A 1 99 ? 35.884 17.622 35.498 1.00 19.26 89 CYS A C 1
ATOM 751 O O . CYS A 1 99 ? 36.379 17.571 34.357 1.00 20.14 89 CYS A O 1
ATOM 754 N N . VAL A 1 100 ? 36.431 17.004 36.557 1.00 16.64 90 VAL A N 1
ATOM 755 C CA . VAL A 1 100 ? 37.831 16.573 36.481 1.00 18.77 90 VAL A CA 1
ATOM 756 C C . VAL A 1 100 ? 38.028 15.446 35.493 1.00 17.19 90 VAL A C 1
ATOM 757 O O . VAL A 1 100 ? 39.149 15.229 35.013 1.00 19.95 90 VAL A O 1
ATOM 761 N N . TYR A 1 101 ? 36.980 14.677 35.238 1.00 16.11 91 TYR A N 1
ATOM 762 C CA . TYR A 1 101 ? 37.052 13.415 34.521 1.00 15.84 91 TYR A CA 1
ATOM 763 C C . TYR A 1 101 ? 36.711 13.535 33.037 1.00 16.56 91 TYR A C 1
ATOM 764 O O . TYR A 1 101 ? 36.775 12.524 32.333 1.00 15.70 91 TYR A O 1
ATOM 773 N N . CYS A 1 102 ? 36.329 14.709 32.523 1.00 14.25 92 CYS A N 1
ATOM 774 C CA . CYS A 1 102 ? 35.712 14.851 31.199 1.00 13.67 92 CYS A CA 1
ATOM 775 C C . CYS A 1 102 ? 36.645 15.499 30.173 1.00 14.19 92 CYS A C 1
ATOM 776 O O . CYS A 1 102 ? 37.337 16.479 30.466 1.00 15.29 92 CYS A O 1
ATOM 779 N N . GLY A 1 103 ? 36.628 14.990 28.939 1.00 13.90 93 GLY A N 1
ATOM 780 C CA . GLY A 1 103 ? 37.443 15.557 27.860 1.00 13.96 93 GLY A CA 1
ATOM 781 C C . GLY A 1 103 ? 37.061 16.980 27.477 1.00 15.41 93 GLY A C 1
ATOM 782 O O . GLY A 1 103 ? 37.899 17.684 26.901 1.00 17.32 93 GLY A O 1
ATOM 783 N N . PHE A 1 104 ? 35.835 17.413 27.781 1.00 13.55 94 PHE A N 1
ATOM 784 C CA . PHE A 1 104 ? 35.378 18.763 27.425 1.00 15.20 94 PHE A CA 1
ATOM 785 C C . PHE A 1 104 ? 35.491 19.760 28.579 1.00 15.06 94 PHE A C 1
ATOM 786 O O . PHE A 1 104 ? 35.033 20.909 28.431 1.00 15.72 94 PHE A O 1
ATOM 794 N N . GLN A 1 105 ? 36.113 19.393 29.706 1.00 14.77 95 GLN A N 1
ATOM 795 C CA . GLN A 1 105 ? 36.220 20.338 30.803 1.00 14.85 95 GLN A CA 1
ATOM 796 C C . GLN A 1 105 ? 36.859 21.641 30.331 1.00 18.12 95 GLN A C 1
ATOM 797 O O . GLN A 1 105 ? 37.704 21.664 29.410 1.00 16.68 95 GLN A O 1
ATOM 803 N N . LEU A 1 106 ? 36.453 22.741 30.980 1.00 16.79 96 LEU A N 1
ATOM 804 C CA . LEU A 1 106 ? 36.809 24.075 30.501 1.00 18.55 96 LEU A CA 1
ATOM 805 C C . LEU A 1 106 ? 38.312 24.264 30.325 1.00 19.16 96 LEU A C 1
ATOM 806 O O . LEU A 1 106 ? 38.739 24.945 29.379 1.00 22.22 96 LEU A O 1
ATOM 811 N N . LYS A 1 107 ? 39.137 23.703 31.230 1.00 18.49 97 LYS A N 1
ATOM 812 C CA . LYS A 1 107 ? 40.571 23.979 31.152 1.00 19.77 97 LYS A CA 1
ATOM 813 C C . LYS A 1 107 ? 41.270 23.197 30.054 1.00 20.44 97 LYS A C 1
ATOM 814 O O . LYS A 1 107 ? 42.435 23.483 29.773 1.00 21.96 97 LYS A O 1
ATOM 817 N N . ASN A 1 108 ? 40.611 22.220 29.441 1.00 19.12 98 ASN A N 1
ATOM 818 C CA . ASN A 1 108 ? 41.241 21.515 28.337 1.00 18.39 98 ASN A CA 1
ATOM 819 C C . ASN A 1 108 ? 41.311 22.364 27.070 1.00 18.25 98 ASN A C 1
ATOM 820 O O . ASN A 1 108 ? 40.456 23.218 26.802 1.00 20.98 98 ASN A O 1
ATOM 825 N N . LYS A 1 109 ? 42.340 22.088 26.276 1.00 22.07 99 LYS A N 1
ATOM 826 C CA . LYS A 1 109 ? 42.563 22.744 25.002 1.00 22.05 99 LYS A CA 1
ATOM 827 C C . LYS A 1 109 ? 42.084 21.812 23.893 1.00 24.31 99 LYS A C 1
ATOM 828 O O . LYS A 1 109 ? 42.675 20.748 23.659 1.00 23.76 99 LYS A O 1
ATOM 834 N N . LEU A 1 110 ? 40.982 22.176 23.257 1.00 24.83 100 LEU A N 1
ATOM 835 C CA . LEU A 1 110 ? 40.548 21.477 22.052 1.00 23.91 100 LEU A CA 1
ATOM 836 C C . LEU A 1 110 ? 39.779 22.480 21.209 1.00 27.15 100 LEU A C 1
ATOM 837 O O . LEU A 1 110 ? 39.441 23.574 21.675 1.00 30.11 100 LEU A O 1
ATOM 842 N N . GLU A 1 111 ? 39.532 22.105 19.954 1.00 24.04 101 GLU A N 1
ATOM 843 C CA . GLU A 1 111 ? 38.759 22.944 19.052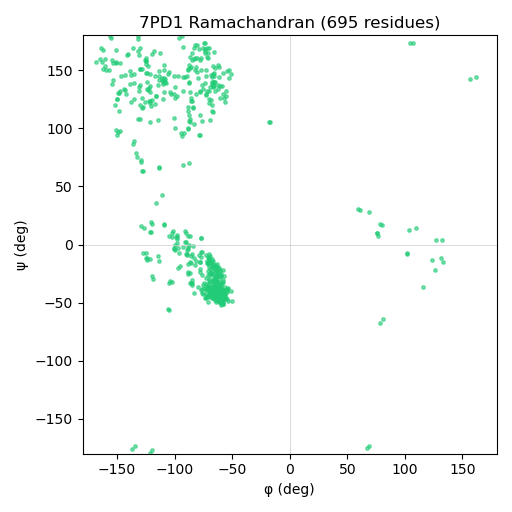 1.00 33.05 101 GLU A CA 1
ATOM 844 C C . GLU A 1 111 ? 37.323 22.948 19.546 1.00 21.45 101 GLU A C 1
ATOM 845 O O . GLU A 1 111 ? 36.608 21.943 19.408 1.00 24.79 101 GLU A O 1
ATOM 851 N N . ARG A 1 112 ? 36.886 24.061 20.126 1.00 20.50 102 ARG A N 1
ATOM 852 C CA . ARG A 1 112 ? 35.494 24.119 20.533 1.00 21.25 102 ARG A CA 1
ATOM 853 C C . ARG A 1 112 ? 34.643 24.334 19.295 1.00 20.53 102 ARG A C 1
ATOM 854 O O . ARG A 1 112 ? 35.009 25.109 18.404 1.00 26.59 102 ARG A O 1
ATOM 862 N N . LYS A 1 113 ? 33.532 23.613 19.214 1.00 19.23 103 LYS A N 1
ATOM 863 C CA . LYS A 1 113 ? 32.754 23.532 17.983 1.00 20.62 103 LYS A CA 1
ATOM 864 C C . LYS A 1 113 ? 31.288 23.410 18.376 1.00 19.27 103 LYS A C 1
ATOM 865 O O . LYS A 1 113 ? 30.948 22.706 19.343 1.00 19.32 103 LYS A O 1
ATOM 871 N N . LYS A 1 114 ? 30.415 24.005 17.572 1.00 20.90 104 LYS A N 1
ATOM 872 C CA . LYS A 1 114 ? 28.992 23.734 17.622 1.00 16.88 104 LYS A CA 1
ATOM 873 C C . LYS A 1 114 ? 28.557 23.481 16.188 1.00 18.01 104 LYS A C 1
ATOM 874 O O . LYS A 1 114 ? 28.968 24.204 15.280 1.00 20.89 104 LYS A O 1
ATOM 880 N N . LEU A 1 115 ? 27.755 22.446 15.984 1.00 17.01 105 LEU A N 1
ATOM 881 C CA . LEU A 1 115 ? 27.301 22.146 14.629 1.00 16.18 105 LEU A CA 1
ATOM 882 C C . LEU A 1 115 ? 26.335 23.232 14.148 1.00 18.79 105 LEU A C 1
ATOM 883 O O . LEU A 1 115 ? 25.443 23.658 14.878 1.00 18.86 105 LEU A O 1
ATOM 888 N N . THR A 1 116 ? 26.508 23.693 12.903 1.00 18.28 106 THR A N 1
ATOM 889 C CA . THR A 1 116 ? 25.429 24.492 12.312 1.00 19.20 106 THR A CA 1
ATOM 890 C C . THR A 1 116 ? 24.194 23.627 12.112 1.00 17.54 106 THR A C 1
ATOM 891 O O . THR A 1 116 ? 24.266 22.395 12.142 1.00 18.06 106 THR A O 1
ATOM 895 N N . LEU A 1 117 ? 23.048 24.265 11.863 1.00 18.58 107 LEU A N 1
ATOM 896 C CA . LEU A 1 117 ? 21.835 23.478 11.661 1.00 19.81 107 LEU A CA 1
ATOM 897 C C . LEU A 1 117 ? 21.926 22.618 10.413 1.00 18.61 107 LEU A C 1
ATOM 898 O O . LEU A 1 117 ? 21.338 21.529 10.380 1.00 19.59 107 LEU A O 1
ATOM 903 N N . ALA A 1 118 ? 22.673 23.065 9.400 1.00 19.50 108 ALA A N 1
ATOM 904 C CA . ALA A 1 118 ? 22.848 22.190 8.232 1.00 19.61 108 ALA A CA 1
ATOM 905 C C . ALA A 1 118 ? 23.764 21.025 8.541 1.00 19.00 108 ALA A C 1
ATOM 906 O O . ALA A 1 118 ? 23.511 19.915 8.065 1.00 19.09 108 ALA A O 1
ATOM 908 N N . GLU A 1 119 ? 24.780 21.231 9.396 1.00 18.97 109 GLU A N 1
ATOM 909 C CA . GLU A 1 119 ? 25.603 20.103 9.819 1.00 18.63 109 GLU A CA 1
ATOM 910 C C . GLU A 1 119 ? 24.808 19.121 10.661 1.00 16.25 109 GLU A C 1
ATOM 911 O O . GLU A 1 119 ? 24.989 17.905 10.525 1.00 16.73 109 GLU A O 1
ATOM 917 N N . VAL A 1 120 ? 23.934 19.617 11.535 1.00 16.14 110 VAL A N 1
ATOM 918 C CA . VAL A 1 120 ? 23.048 18.725 12.281 1.00 16.47 110 VAL A CA 1
ATOM 919 C C . VAL A 1 120 ? 22.225 17.901 11.306 1.00 15.16 110 VAL A C 1
ATOM 920 O O . VAL A 1 120 ? 22.080 16.690 11.476 1.00 15.44 110 VAL A O 1
ATOM 924 N N . GLU A 1 121 ? 21.641 18.560 10.302 1.00 17.52 111 GLU A N 1
ATOM 925 C CA . GLU A 1 121 ? 20.783 17.845 9.364 1.00 17.45 111 GLU A CA 1
ATOM 926 C C . GLU A 1 121 ? 21.582 16.810 8.581 1.00 16.38 111 GLU A C 1
ATOM 927 O O . GLU A 1 121 ? 21.097 15.688 8.351 1.00 16.57 111 GLU A O 1
ATOM 933 N N . GLN A 1 122 ? 22.796 17.156 8.154 1.00 16.61 112 GLN A N 1
ATOM 934 C CA . GLN A 1 122 ? 23.591 16.197 7.386 1.00 17.82 112 GLN A CA 1
ATOM 935 C C . GLN A 1 122 ? 23.993 14.998 8.243 1.00 16.28 112 GLN A C 1
ATOM 936 O O . GLN A 1 122 ? 23.937 13.853 7.777 1.00 16.38 112 GLN A O 1
ATOM 942 N N . GLU A 1 123 ? 24.379 15.234 9.499 1.00 16.00 113 GLU A N 1
ATOM 943 C CA . GLU A 1 123 ? 24.722 14.097 10.357 1.00 14.91 113 GLU A CA 1
ATOM 944 C C . GLU A 1 123 ? 23.476 13.297 10.708 1.00 14.35 113 GLU A C 1
ATOM 945 O O . GLU A 1 123 ? 23.543 12.053 10.808 1.00 15.69 113 GLU A O 1
ATOM 951 N N . ALA A 1 124 ? 22.332 13.945 10.855 1.00 15.62 114 ALA A N 1
ATOM 952 C CA . ALA A 1 124 ? 21.081 13.223 11.073 1.00 16.69 114 ALA A CA 1
ATOM 953 C C . ALA A 1 124 ? 20.781 12.289 9.912 1.00 15.13 114 ALA A C 1
ATOM 954 O O . ALA A 1 124 ? 20.360 11.147 10.112 1.00 15.43 114 ALA A O 1
ATOM 956 N N . GLN A 1 125 ? 20.954 12.782 8.687 1.00 15.65 115 GLN A N 1
ATOM 957 C CA . GLN A 1 125 ? 20.758 11.945 7.513 1.00 16.00 115 GLN A CA 1
ATOM 958 C C . GLN A 1 125 ? 21.736 10.780 7.498 1.00 15.41 115 GLN A C 1
ATOM 959 O O . GLN A 1 125 ? 21.346 9.652 7.134 1.00 15.79 115 GLN A O 1
ATOM 965 N N . LEU A 1 126 ? 23.014 11.040 7.826 1.00 16.02 116 LEU A N 1
ATOM 966 C CA . LEU A 1 126 ? 24.012 9.959 7.832 1.00 17.53 116 LEU A CA 1
ATOM 967 C C . LEU A 1 126 ? 23.611 8.868 8.822 1.00 14.87 116 LEU A C 1
ATOM 968 O O . LEU A 1 126 ? 23.702 7.672 8.513 1.00 15.34 116 LEU A O 1
ATOM 973 N N . ILE A 1 127 ? 23.114 9.274 9.986 1.00 14.15 117 ILE A N 1
ATOM 974 C CA . ILE A 1 127 ? 22.717 8.313 11.017 1.00 14.37 117 ILE A CA 1
ATOM 975 C C . ILE A 1 127 ? 21.426 7.612 10.627 1.00 14.23 117 ILE A C 1
ATOM 976 O O . ILE A 1 127 ? 21.304 6.392 10.740 1.00 13.87 117 ILE A O 1
ATOM 981 N N . ALA A 1 128 ? 20.439 8.380 10.159 1.00 14.19 118 ALA A N 1
ATOM 982 C CA . ALA A 1 128 ? 19.179 7.776 9.749 1.00 14.49 118 ALA A CA 1
ATOM 983 C C . ALA A 1 128 ? 19.378 6.781 8.603 1.00 15.23 118 ALA A C 1
ATOM 984 O O . ALA A 1 128 ? 18.631 5.801 8.507 1.00 14.63 118 ALA A O 1
ATOM 986 N N . ALA A 1 129 ? 20.416 6.974 7.773 1.00 14.84 119 ALA A N 1
ATOM 987 C CA . ALA A 1 129 ? 20.709 6.068 6.663 1.00 15.57 119 ALA A CA 1
ATOM 988 C C . ALA A 1 129 ? 21.156 4.677 7.109 1.00 15.47 119 ALA A C 1
ATOM 989 O O . ALA A 1 129 ? 21.182 3.771 6.288 1.00 16.24 119 ALA A O 1
ATOM 991 N N . THR A 1 130 ? 21.484 4.507 8.406 1.00 15.34 120 THR A N 1
ATOM 992 C CA . THR A 1 130 ? 21.801 3.200 8.970 1.00 16.17 120 THR A CA 1
ATOM 993 C C . THR A 1 130 ? 20.576 2.482 9.498 1.00 16.79 120 THR A C 1
ATOM 994 O O . THR A 1 130 ? 20.690 1.304 9.892 1.00 16.76 120 THR A O 1
ATOM 998 N N . GLY A 1 131 ? 19.425 3.156 9.546 1.00 15.54 121 GLY A N 1
ATOM 999 C CA . GLY A 1 131 ? 18.205 2.567 10.051 1.00 16.90 121 GLY A CA 1
ATOM 1000 C C . GLY A 1 131 ? 17.843 2.980 11.458 1.00 16.35 121 GLY A C 1
ATOM 1001 O O . GLY A 1 131 ? 16.730 2.688 11.910 1.00 17.02 121 GLY A O 1
ATOM 1002 N N . LEU A 1 132 ? 18.717 3.688 12.158 1.00 13.94 122 LEU A N 1
ATOM 1003 C CA . LEU A 1 132 ? 18.356 4.135 13.491 1.00 14.92 122 LEU A CA 1
ATOM 1004 C C . LEU A 1 132 ? 17.148 5.066 13.493 1.00 14.92 122 LEU A C 1
ATOM 1005 O O . LEU A 1 132 ? 16.993 5.945 12.639 1.00 14.95 122 LEU A O 1
ATOM 1010 N N . LYS A 1 133 ? 16.332 4.918 14.545 1.00 14.67 123 LYS A N 1
ATOM 1011 C CA . LYS A 1 133 ? 15.163 5.759 14.779 1.00 15.68 123 LYS A CA 1
ATOM 1012 C C . LYS A 1 133 ? 15.182 6.446 16.136 1.00 15.31 123 LYS A C 1
ATOM 1013 O O . LYS A 1 133 ? 14.429 7.399 16.350 1.00 15.19 123 LYS A O 1
ATOM 1019 N N . HIS A 1 134 ? 16.061 6.021 17.047 1.00 13.67 124 HIS A N 1
ATOM 1020 C CA . HIS A 1 134 ? 16.260 6.653 18.349 1.00 13.66 124 HIS A CA 1
ATOM 1021 C C . HIS A 1 134 ? 17.621 7.321 18.352 1.00 15.11 124 HIS A C 1
ATOM 1022 O O . HIS A 1 134 ? 18.639 6.671 18.068 1.00 15.26 124 HIS A O 1
ATOM 1029 N N . ILE A 1 135 ? 17.640 8.621 18.662 1.00 14.30 125 ILE A N 1
ATOM 1030 C CA . ILE A 1 135 ? 18.866 9.415 18.716 1.00 15.73 125 ILE A CA 1
ATOM 1031 C C . ILE A 1 135 ? 18.946 10.044 20.111 1.00 14.07 125 ILE A C 1
ATOM 1032 O O . ILE A 1 135 ? 17.916 10.379 20.714 1.00 14.13 125 ILE A O 1
ATOM 1038 N N . LEU A 1 136 ? 20.174 10.207 20.604 1.00 13.56 126 LEU A N 1
ATOM 1039 C CA . LEU A 1 136 ? 20.433 10.891 21.877 1.00 13.20 126 LEU A CA 1
ATOM 1040 C C . LEU A 1 136 ? 21.350 12.068 21.566 1.00 13.10 126 LEU A C 1
ATOM 1041 O O . LEU A 1 136 ? 22.410 11.856 20.958 1.00 15.71 126 LEU A O 1
ATOM 1046 N N . ILE A 1 137 ? 20.940 13.291 21.920 1.00 13.67 127 ILE A N 1
ATOM 1047 C CA . ILE A 1 137 ? 21.743 14.472 21.568 1.00 14.14 127 ILE A CA 1
ATOM 1048 C C . ILE A 1 137 ? 22.387 15.059 22.818 1.00 14.23 127 ILE A C 1
ATOM 1049 O O . ILE A 1 137 ? 21.765 15.104 23.884 1.00 14.19 127 ILE A O 1
ATOM 1054 N N . LEU A 1 138 ? 23.629 15.496 22.686 1.00 12.35 128 LEU A N 1
ATOM 1055 C CA . LEU A 1 138 ? 24.412 15.990 23.816 1.00 13.05 128 LEU A CA 1
ATOM 1056 C C . LEU A 1 138 ? 25.043 17.340 23.516 1.00 14.48 128 LEU A C 1
ATOM 1057 O O . LEU A 1 138 ? 25.366 17.654 22.356 1.00 14.74 128 LEU A O 1
ATOM 1062 N N . THR A 1 139 ? 25.247 18.129 24.582 1.00 13.53 129 THR A N 1
ATOM 1063 C CA . THR A 1 139 ? 26.052 19.363 24.513 1.00 13.70 129 THR A CA 1
ATOM 1064 C C . THR A 1 139 ? 26.875 19.488 25.782 1.00 14.43 129 THR A C 1
ATOM 1065 O O . THR A 1 139 ? 26.569 18.867 26.802 1.00 15.19 129 THR A O 1
ATOM 1069 N N . GLY A 1 140 ? 27.893 20.346 25.734 1.00 14.48 130 GLY A N 1
ATOM 1070 C CA . GLY A 1 140 ? 28.493 20.857 26.960 1.00 14.00 130 GLY A CA 1
ATOM 1071 C C . GLY A 1 140 ? 27.573 21.869 27.617 1.00 17.66 130 GLY A C 1
ATOM 1072 O O . GLY A 1 140 ? 26.530 22.257 27.060 1.00 17.68 130 GLY A O 1
ATOM 1073 N N . GLU A 1 141 ? 27.949 22.303 28.824 1.00 16.60 131 GLU A N 1
ATOM 1074 C CA . GLU A 1 141 ? 27.147 23.319 29.478 1.00 16.37 131 GLU A CA 1
ATOM 1075 C C . GLU A 1 141 ? 27.642 24.690 29.060 1.00 16.83 131 GLU A C 1
ATOM 1076 O O . GLU A 1 141 ? 28.597 25.228 29.619 1.00 16.49 131 GLU A O 1
ATOM 1082 N N . SER A 1 142 ? 26.936 25.289 28.109 1.00 18.04 132 SER A N 1
ATOM 1083 C CA . SER A 1 142 ? 27.250 26.627 27.640 1.00 20.11 132 SER A CA 1
ATOM 1084 C C . SER A 1 142 ? 25.936 27.242 27.164 1.00 22.91 132 SER A C 1
ATOM 1085 O O . SER A 1 142 ? 25.466 26.958 26.058 1.00 25.75 132 SER A O 1
ATOM 1088 N N . ARG A 1 143 ? 25.327 28.042 28.013 1.00 22.70 133 ARG A N 1
ATOM 1089 C CA A ARG A 1 143 ? 24.118 28.716 27.573 0.44 26.95 133 ARG A CA 1
ATOM 1090 C CA B ARG A 1 143 ? 24.120 28.747 27.609 0.56 25.85 133 ARG A CA 1
ATOM 1091 C C . ARG A 1 143 ? 24.409 29.838 26.582 1.00 32.90 133 ARG A C 1
ATOM 1092 O O . ARG A 1 143 ? 23.480 30.287 25.910 1.00 30.71 133 ARG A O 1
ATOM 1107 N N . GLN A 1 144 ? 25.678 30.254 26.428 1.00 23.31 134 GLN A N 1
ATOM 1108 C CA . GLN A 1 144 ? 26.004 31.243 25.398 1.00 24.89 134 GLN A CA 1
ATOM 1109 C C . GLN A 1 144 ? 26.108 30.623 24.010 1.00 27.03 134 GLN A C 1
ATOM 1110 O O . GLN A 1 144 ? 25.736 31.254 23.018 1.00 26.03 134 GLN A O 1
ATOM 1116 N N . HIS A 1 145 ? 26.635 29.409 23.909 1.00 20.43 135 HIS A N 1
ATOM 1117 C CA . HIS A 1 145 ? 26.892 28.813 22.613 1.00 22.55 135 HIS A CA 1
ATOM 1118 C C . HIS A 1 145 ? 25.899 27.745 22.253 1.00 20.57 135 HIS A C 1
ATOM 1119 O O . HIS A 1 145 ? 25.593 27.576 21.069 1.00 23.11 135 HIS A O 1
ATOM 1126 N N . SER A 1 146 ? 25.398 27.004 23.238 1.00 19.46 136 SER A N 1
ATOM 1127 C CA . SER A 1 146 ? 24.401 25.958 23.001 1.00 18.06 136 SER A CA 1
ATOM 1128 C C . SER A 1 146 ? 23.206 26.155 23.938 1.00 18.93 136 SER A C 1
ATOM 1129 O O . SER A 1 146 ? 22.934 25.324 24.806 1.00 18.46 136 SER A O 1
ATOM 1132 N N . PRO A 1 147 ? 22.490 27.266 23.799 1.00 19.36 137 PRO A N 1
ATOM 1133 C CA . PRO A 1 147 ? 21.326 27.532 24.652 1.00 19.77 137 PRO A CA 1
ATOM 1134 C C . PRO A 1 147 ? 20.160 26.628 24.284 1.00 20.10 137 PRO A C 1
ATOM 1135 O O . PRO A 1 147 ? 20.168 25.918 23.270 1.00 18.34 137 PRO A O 1
ATOM 1139 N N . VAL A 1 148 ? 19.146 26.652 25.158 1.00 20.72 138 VAL A N 1
ATOM 1140 C CA . VAL A 1 148 ? 17.938 25.855 24.960 1.00 21.02 138 VAL A CA 1
ATOM 1141 C C . VAL A 1 148 ? 17.339 26.123 23.582 1.00 20.93 138 VAL A C 1
ATOM 1142 O O . VAL A 1 148 ? 16.873 25.198 22.904 1.00 20.69 138 VAL A O 1
ATOM 1146 N N . SER A 1 149 ? 17.397 27.374 23.113 1.00 18.98 139 SER A N 1
ATOM 1147 C CA . SER A 1 149 ? 16.792 27.682 21.819 1.00 19.94 139 SER A CA 1
ATOM 1148 C C . SER A 1 149 ? 17.522 26.983 20.678 1.00 25.43 139 SER A C 1
ATOM 1149 O O . SER A 1 149 ? 16.887 26.579 19.697 1.00 19.62 139 SER A O 1
ATOM 1152 N N . TYR A 1 150 ? 18.843 26.844 20.781 1.00 19.91 140 TYR A N 1
ATOM 1153 C CA . TYR A 1 150 ? 19.590 26.083 19.788 1.00 19.75 140 TYR A CA 1
ATOM 1154 C C . TYR A 1 150 ? 19.239 24.604 19.866 1.00 20.58 140 TYR A C 1
ATOM 1155 O O . TYR A 1 150 ? 19.041 23.955 18.837 1.00 18.85 140 TYR A O 1
ATOM 1164 N N . ILE A 1 151 ? 19.192 24.041 21.076 1.00 17.93 141 ILE A N 1
ATOM 1165 C CA . ILE A 1 151 ? 18.792 22.634 21.197 1.00 17.44 141 ILE A CA 1
ATOM 1166 C C . ILE A 1 151 ? 17.408 22.422 20.592 1.00 17.70 141 ILE A C 1
ATOM 1167 O O . ILE A 1 151 ? 17.161 21.430 19.893 1.00 17.61 141 ILE A O 1
ATOM 1172 N N . LYS A 1 152 ? 16.487 23.345 20.827 1.00 18.83 142 LYS A N 1
ATOM 1173 C CA . LYS A 1 152 ? 15.146 23.233 20.269 1.00 18.88 142 LYS A CA 1
ATOM 1174 C C . LYS A 1 152 ? 15.188 23.255 18.736 1.00 20.62 142 LYS A C 1
ATOM 1175 O O . LYS A 1 152 ? 14.507 22.461 18.063 1.00 19.51 142 LYS A O 1
ATOM 1181 N N . ASP A 1 153 ? 16.000 24.144 18.155 1.00 19.32 143 ASP A N 1
ATOM 1182 C CA . ASP A 1 153 ? 16.147 24.169 16.706 1.00 20.90 143 ASP A CA 1
ATOM 1183 C C . ASP A 1 153 ? 16.703 22.844 16.184 1.00 19.25 143 ASP A C 1
ATOM 1184 O O . ASP A 1 153 ? 16.310 22.386 15.109 1.00 21.38 143 ASP A O 1
ATOM 1189 N N . CYS A 1 154 ? 17.623 22.208 16.918 1.00 17.94 144 CYS A N 1
ATOM 1190 C CA . CYS A 1 154 ? 18.121 20.908 16.476 1.00 17.99 144 CYS A CA 1
ATOM 1191 C C . CYS A 1 154 ? 17.046 19.848 16.580 1.00 19.70 144 CYS A C 1
ATOM 1192 O O . CYS A 1 154 ? 16.898 19.017 15.682 1.00 18.28 144 CYS A O 1
ATOM 1195 N N . VAL A 1 155 ? 16.267 19.864 17.662 1.00 17.86 145 VAL A N 1
ATOM 1196 C CA . VAL A 1 155 ? 15.165 18.916 17.795 1.00 17.38 145 VAL A CA 1
ATOM 1197 C C . VAL A 1 155 ? 14.189 19.039 16.627 1.00 18.76 145 VAL A C 1
ATOM 1198 O O . VAL A 1 155 ? 13.727 18.023 16.074 1.00 19.24 145 VAL A O 1
ATOM 1202 N N . ASN A 1 156 ? 13.918 20.262 16.181 1.00 19.31 146 ASN A N 1
ATOM 1203 C CA A ASN A 1 156 ? 12.956 20.414 15.101 0.48 19.16 146 ASN A CA 1
ATOM 1204 C CA B ASN A 1 156 ? 12.979 20.467 15.080 0.52 21.58 146 ASN A CA 1
ATOM 1205 C C . ASN A 1 156 ? 13.473 19.800 13.805 1.00 21.87 146 ASN A C 1
ATOM 1206 O O . ASN A 1 156 ? 12.684 19.252 13.028 1.00 24.21 146 ASN A O 1
ATOM 1215 N N . ILE A 1 157 ? 14.775 19.838 13.568 1.00 19.21 147 ILE A N 1
ATOM 1216 C CA . ILE A 1 157 ? 15.324 19.151 12.406 1.00 19.87 147 ILE A CA 1
ATOM 1217 C C . ILE A 1 157 ? 15.302 17.645 12.619 1.00 18.83 147 ILE A C 1
ATOM 1218 O O . ILE A 1 157 ? 14.906 16.874 11.730 1.00 18.25 147 ILE A O 1
ATOM 1223 N N . LEU A 1 158 ? 15.720 17.189 13.806 1.00 17.11 148 LEU A N 1
ATOM 1224 C CA . LEU A 1 158 ? 15.891 15.764 14.028 1.00 15.16 148 LEU A CA 1
ATOM 1225 C C . LEU A 1 158 ? 14.587 15.011 13.950 1.00 16.40 148 LEU A C 1
ATOM 1226 O O . LEU A 1 158 ? 14.596 13.828 13.571 1.00 17.43 148 LEU A O 1
ATOM 1231 N N . LYS A 1 159 ? 13.463 15.643 14.280 1.00 18.33 149 LYS A N 1
ATOM 1232 C CA . LYS A 1 159 ? 12.210 14.915 14.317 1.00 21.19 149 LYS A CA 1
ATOM 1233 C C . LYS A 1 159 ? 11.757 14.513 12.926 1.00 20.51 149 LYS A C 1
ATOM 1234 O O . LYS A 1 159 ? 10.853 13.686 12.801 1.00 22.17 149 LYS A O 1
ATOM 1240 N N . LYS A 1 160 ? 12.362 15.080 11.872 1.00 19.06 150 LYS A N 1
ATOM 1241 C CA . LYS A 1 160 ? 12.094 14.619 10.513 1.00 18.90 150 LYS A CA 1
ATOM 1242 C C . LYS A 1 160 ? 12.669 13.236 10.247 1.00 19.35 150 LYS A C 1
ATOM 1243 O O . LYS A 1 160 ? 12.266 12.575 9.279 1.00 21.47 150 LYS A O 1
ATOM 1248 N N . TYR A 1 161 ? 13.625 12.808 11.044 1.00 18.06 151 TYR A N 1
ATOM 1249 C CA . TYR A 1 161 ? 14.365 11.572 10.801 1.00 16.93 151 TYR A CA 1
ATOM 1250 C C . TYR A 1 161 ? 14.215 10.545 11.895 1.00 16.96 151 TYR A C 1
ATOM 1251 O O . TYR A 1 161 ? 14.362 9.341 11.625 1.00 18.32 151 TYR A O 1
ATOM 1260 N N . PHE A 1 162 ? 13.998 10.970 13.138 1.00 16.15 152 PHE A N 1
ATOM 1261 C CA . PHE A 1 162 ? 14.022 10.072 14.278 1.00 15.68 152 PHE A CA 1
ATOM 1262 C C . PHE A 1 162 ? 12.692 10.127 14.985 1.00 18.82 152 PHE A C 1
ATOM 1263 O O . PHE A 1 162 ? 12.134 11.214 15.193 1.00 21.42 152 PHE A O 1
ATOM 1271 N N . SER A 1 163 ? 12.183 8.951 15.357 1.00 17.03 153 SER A N 1
ATOM 1272 C CA . SER A 1 163 ? 10.911 8.884 16.048 1.00 17.68 153 SER A CA 1
ATOM 1273 C C . SER A 1 163 ? 11.052 9.071 17.542 1.00 16.79 153 SER A C 1
ATOM 1274 O O . SER A 1 163 ? 10.030 9.293 18.201 1.00 19.23 153 SER A O 1
ATOM 1277 N N . SER A 1 164 ? 12.261 8.947 18.087 1.00 14.58 154 SER A N 1
ATOM 1278 C CA . SER A 1 164 ? 12.472 9.221 19.501 1.00 16.24 154 SER A CA 1
ATOM 1279 C C . SER A 1 164 ? 13.754 9.996 19.643 1.00 16.66 154 SER A C 1
ATOM 1280 O O . SER A 1 164 ? 14.827 9.535 19.232 1.00 17.40 154 SER A O 1
ATOM 1283 N N . ILE A 1 165 ? 13.647 11.167 20.244 1.00 15.76 155 ILE A N 1
ATOM 1284 C CA . ILE A 1 165 ? 14.795 12.023 20.482 1.00 15.42 155 ILE A CA 1
ATOM 1285 C C . ILE A 1 165 ? 14.974 12.195 21.984 1.00 15.64 155 ILE A C 1
ATOM 1286 O O . ILE A 1 165 ? 14.051 12.643 22.682 1.00 17.97 155 ILE A O 1
ATOM 1291 N N . SER A 1 166 ? 16.128 11.809 22.488 1.00 15.31 156 SER A N 1
ATOM 1292 C CA . SER A 1 166 ? 16.432 11.985 23.897 1.00 16.40 156 SER A CA 1
ATOM 1293 C C . SER A 1 166 ? 17.494 13.067 24.010 1.00 15.49 156 SER A C 1
ATOM 1294 O O . SER A 1 166 ? 18.349 13.204 23.139 1.00 15.32 156 SER A O 1
ATOM 1297 N N . ILE A 1 167 ? 17.524 13.740 25.169 1.00 13.87 157 ILE A N 1
ATOM 1298 C CA . ILE A 1 167 ? 18.536 14.755 25.457 1.00 14.55 157 ILE A CA 1
ATOM 1299 C C . ILE A 1 167 ? 19.421 14.268 26.588 1.00 13.77 157 ILE A C 1
ATOM 1300 O O . ILE A 1 167 ? 18.950 13.654 27.562 1.00 14.53 157 ILE A O 1
ATOM 1305 N N . GLU A 1 168 ? 20.706 14.566 26.476 1.00 12.67 158 GLU A N 1
ATOM 1306 C CA . GLU A 1 168 ? 21.684 14.415 27.565 1.00 13.89 158 GLU A CA 1
ATOM 1307 C C . GLU A 1 168 ? 22.495 15.712 27.521 1.00 14.23 158 GLU A C 1
ATOM 1308 O O . GLU A 1 168 ? 23.536 15.816 26.859 1.00 13.82 158 GLU A O 1
ATOM 1314 N N . ILE A 1 169 ? 22.012 16.696 28.260 1.00 14.18 159 ILE A N 1
ATOM 1315 C CA . ILE A 1 169 ? 22.501 18.070 28.217 1.00 13.94 159 ILE A CA 1
ATOM 1316 C C . ILE A 1 169 ? 22.603 18.569 29.653 1.00 15.52 159 ILE A C 1
ATOM 1317 O O . ILE A 1 169 ? 22.428 17.804 30.602 1.00 14.76 159 ILE A O 1
ATOM 1322 N N . TYR A 1 170 ? 22.946 19.840 29.822 1.00 14.33 160 TYR A N 1
ATOM 1323 C CA . TYR A 1 170 ? 22.992 20.387 31.163 1.00 14.45 160 TYR A CA 1
ATOM 1324 C C . TYR A 1 170 ? 21.602 20.306 31.807 1.00 16.22 160 TYR A C 1
ATOM 1325 O O . TYR A 1 170 ? 20.564 20.311 31.123 1.00 15.75 160 TYR A O 1
ATOM 1334 N N . PRO A 1 171 ? 21.535 20.230 33.136 1.00 16.19 161 PRO A N 1
ATOM 1335 C CA . PRO A 1 171 ? 20.228 20.100 33.794 1.00 15.06 161 PRO A CA 1
ATOM 1336 C C . PRO A 1 171 ? 19.389 21.353 33.632 1.00 16.40 161 PRO A C 1
ATOM 1337 O O . PRO A 1 171 ? 19.901 22.481 33.600 1.00 17.56 161 PRO A O 1
ATOM 1341 N N . LEU A 1 172 ? 18.077 21.142 33.495 1.00 16.34 162 LEU A N 1
ATOM 1342 C CA . LEU A 1 172 ? 17.157 22.229 33.184 1.00 18.98 162 LEU A CA 1
ATOM 1343 C C . LEU A 1 172 ? 16.139 22.413 34.297 1.00 18.32 162 LEU A C 1
ATOM 1344 O O . LEU A 1 172 ? 15.955 21.526 35.152 1.00 17.67 162 LEU A O 1
ATOM 1349 N N . THR A 1 173 ? 15.427 23.539 34.264 1.00 17.41 163 THR A N 1
ATOM 1350 C CA . THR A 1 173 ? 14.244 23.694 35.101 1.00 18.30 163 THR A CA 1
ATOM 1351 C C . THR A 1 173 ? 13.084 22.850 34.560 1.00 17.33 163 THR A C 1
ATOM 1352 O O . THR A 1 173 ? 13.091 22.386 33.422 1.00 17.86 163 THR A O 1
ATOM 1356 N N . GLN A 1 174 ? 12.056 22.657 35.389 1.00 17.31 164 GLN A N 1
ATOM 1357 C CA . GLN A 1 174 ? 10.866 21.962 34.914 1.00 17.54 164 GLN A CA 1
ATOM 1358 C C . GLN A 1 174 ? 10.274 22.645 33.669 1.00 17.68 164 GLN A C 1
ATOM 1359 O O . GLN A 1 174 ? 9.904 21.964 32.698 1.00 17.97 164 GLN A O 1
ATOM 1365 N N . GLU A 1 175 ? 10.195 23.978 33.677 1.00 18.79 165 GLU A N 1
ATOM 1366 C CA . GLU A 1 175 ? 9.615 24.681 32.538 1.00 20.12 165 GLU A CA 1
ATOM 1367 C C . GLU A 1 175 ? 10.476 24.495 31.299 1.00 20.71 165 GLU A C 1
ATOM 1368 O O . GLU A 1 175 ? 9.959 24.394 30.183 1.00 19.58 165 GLU A O 1
ATOM 1371 N N . GLU A 1 176 ? 11.802 24.484 31.454 1.00 17.35 166 GLU A N 1
ATOM 1372 C CA . GLU A 1 176 ? 12.657 24.245 30.294 1.00 17.78 166 GLU A CA 1
ATOM 1373 C C . GLU A 1 176 ? 12.483 22.830 29.753 1.00 16.65 166 GLU A C 1
ATOM 1374 O O . GLU A 1 176 ? 12.430 22.627 28.523 1.00 17.81 166 GLU A O 1
ATOM 1380 N N . TYR A 1 177 ? 12.403 21.820 30.632 1.00 15.78 167 TYR A N 1
ATOM 1381 C CA . TYR A 1 177 ? 12.092 20.472 30.152 1.00 15.81 167 TYR A CA 1
ATOM 1382 C C . TYR A 1 177 ? 10.768 20.464 29.392 1.00 16.55 167 TYR A C 1
ATOM 1383 O O . TYR A 1 177 ? 10.661 19.825 28.326 1.00 17.31 167 TYR A O 1
ATOM 1392 N N . ALA A 1 178 ? 9.744 21.134 29.927 1.00 18.96 168 ALA A N 1
ATOM 1393 C CA . ALA A 1 178 ? 8.434 21.154 29.275 1.00 18.98 168 ALA A CA 1
ATOM 1394 C C . ALA A 1 178 ? 8.530 21.775 27.891 1.00 20.51 168 ALA A C 1
ATOM 1395 O O . ALA A 1 178 ? 7.909 21.283 26.930 1.00 20.57 168 ALA A O 1
ATOM 1397 N N . GLU A 1 179 ? 9.312 22.841 27.761 1.00 17.80 169 GLU A N 1
ATOM 1398 C CA . GLU A 1 179 ? 9.515 23.476 26.463 1.00 17.85 169 GLU A CA 1
ATOM 1399 C C . GLU A 1 179 ? 10.116 22.499 25.461 1.00 20.34 169 GLU A C 1
ATOM 1400 O O . GLU A 1 179 ? 9.700 22.453 24.298 1.00 20.50 169 GLU A O 1
ATOM 1406 N N . LEU A 1 180 ? 11.146 21.774 25.866 1.00 17.49 170 LEU A N 1
ATOM 1407 C CA . LEU A 1 180 ? 11.784 20.843 24.950 1.00 16.32 170 LEU A CA 1
ATOM 1408 C C . LEU A 1 180 ? 10.885 19.654 24.648 1.00 19.15 170 LEU A C 1
ATOM 1409 O O . LEU A 1 180 ? 10.882 19.155 23.520 1.00 17.74 170 LEU A O 1
ATOM 1414 N N . ILE A 1 181 ? 10.122 19.178 25.628 1.00 17.54 171 ILE A N 1
ATOM 1415 C CA . ILE A 1 181 ? 9.154 18.117 25.348 1.00 19.89 171 ILE A CA 1
ATOM 1416 C C . ILE A 1 181 ? 8.147 18.608 24.325 1.00 21.59 171 ILE A C 1
ATOM 1417 O O . ILE A 1 181 ? 7.791 17.877 23.395 1.00 20.47 171 ILE A O 1
ATOM 1422 N N . GLY A 1 182 ? 7.711 19.869 24.449 1.00 19.25 172 GLY A N 1
ATOM 1423 C CA . GLY A 1 182 ? 6.774 20.441 23.487 1.00 21.63 172 GLY A CA 1
ATOM 1424 C C . GLY A 1 182 ? 7.343 20.521 22.086 1.00 20.81 172 GLY A C 1
ATOM 1425 O O . GLY A 1 182 ? 6.591 20.430 21.103 1.00 25.56 172 GLY A O 1
ATOM 1426 N N . ALA A 1 183 ? 8.667 20.611 21.961 1.00 20.45 173 ALA A N 1
ATOM 1427 C CA . ALA A 1 183 ? 9.322 20.634 20.661 1.00 22.04 173 ALA A CA 1
ATOM 1428 C C . ALA A 1 183 ? 9.524 19.241 20.084 1.00 20.82 173 ALA A C 1
ATOM 1429 O O . ALA A 1 183 ? 9.883 19.110 18.909 1.00 23.75 173 ALA A O 1
ATOM 1431 N N . GLY A 1 184 ? 9.327 18.203 20.892 1.00 18.54 174 GLY A N 1
ATOM 1432 C CA . GLY A 1 184 ? 9.472 16.857 20.385 1.00 21.38 174 GLY A CA 1
ATOM 1433 C C . GLY A 1 184 ? 10.400 15.945 21.170 1.00 18.28 174 GLY A C 1
ATOM 1434 O O . GLY A 1 184 ? 10.591 14.804 20.747 1.00 22.66 174 GLY A O 1
ATOM 1435 N N . VAL A 1 185 ? 10.971 16.362 22.305 1.00 18.82 175 VAL A N 1
ATOM 1436 C CA . VAL A 1 185 ? 11.869 15.489 23.061 1.00 16.85 175 VAL A CA 1
ATOM 1437 C C . VAL A 1 185 ? 11.048 14.438 23.806 1.00 20.29 175 VAL A C 1
ATOM 1438 O O . VAL A 1 185 ? 10.042 14.767 24.451 1.00 20.61 175 VAL A O 1
ATOM 1442 N N . ASP A 1 186 ? 11.490 13.177 23.728 1.00 17.55 176 ASP A N 1
ATOM 1443 C CA . ASP A 1 186 ? 10.845 11.972 24.223 1.00 19.20 176 ASP A CA 1
ATOM 1444 C C . ASP A 1 186 ? 11.477 11.498 25.520 1.00 21.96 176 ASP A C 1
ATOM 1445 O O . ASP A 1 186 ? 10.789 10.962 26.398 1.00 25.21 176 ASP A O 1
ATOM 1450 N N . GLY A 1 187 ? 12.767 11.727 25.683 1.00 15.97 177 GLY A N 1
ATOM 1451 C CA . GLY A 1 187 ? 13.488 11.079 26.766 1.00 16.88 177 GLY A CA 1
ATOM 1452 C C . GLY A 1 187 ? 14.602 11.949 27.302 1.00 14.93 177 GLY A C 1
ATOM 1453 O O . GLY A 1 187 ? 15.090 12.863 26.636 1.00 15.94 177 GLY A O 1
ATOM 1454 N N . LEU A 1 188 ? 14.965 11.685 28.554 1.00 16.71 178 LEU A N 1
ATOM 1455 C CA . LEU A 1 188 ? 16.072 12.357 29.237 1.00 14.83 178 LEU A CA 1
ATOM 1456 C C . LEU A 1 188 ? 17.077 11.304 29.676 1.00 15.58 178 LEU A C 1
ATOM 1457 O O . LEU A 1 188 ? 16.694 10.307 30.296 1.00 17.17 178 LEU A O 1
ATOM 1462 N N . THR A 1 189 ? 18.359 11.517 29.396 1.00 13.56 179 THR A N 1
ATOM 1463 C CA . THR A 1 189 ? 19.413 10.761 30.081 1.00 13.43 179 THR A CA 1
ATOM 1464 C C . THR A 1 189 ? 20.214 11.763 30.877 1.00 13.58 179 THR A C 1
ATOM 1465 O O . THR A 1 189 ? 20.636 12.785 30.332 1.00 13.95 179 THR A O 1
ATOM 1469 N N . ILE A 1 190 ? 20.403 11.502 32.171 1.00 13.29 180 ILE A N 1
ATOM 1470 C CA . ILE A 1 190 ? 21.273 12.357 32.977 1.00 13.70 180 ILE A CA 1
ATOM 1471 C C . ILE A 1 190 ? 21.896 11.518 34.078 1.00 13.64 180 ILE A C 1
ATOM 1472 O O . ILE A 1 190 ? 21.206 10.788 34.811 1.00 14.35 180 ILE A O 1
ATOM 1477 N N . TYR A 1 191 ? 23.210 11.547 34.126 1.00 13.72 181 TYR A N 1
ATOM 1478 C CA . TYR A 1 191 ? 23.960 10.762 35.096 1.00 12.91 181 TYR A CA 1
ATOM 1479 C C . TYR A 1 191 ? 24.323 11.656 36.269 1.00 12.80 181 TYR A C 1
ATOM 1480 O O . TYR A 1 191 ? 24.896 12.741 36.084 1.00 13.79 181 TYR A O 1
ATOM 1489 N N . GLN A 1 192 ? 24.006 11.211 37.492 1.00 13.37 182 GLN A N 1
ATOM 1490 C CA . GLN A 1 192 ? 24.356 12.011 38.665 1.00 13.63 182 GLN A CA 1
ATOM 1491 C C . GLN A 1 192 ? 25.854 12.047 38.881 1.00 13.59 182 GLN A C 1
ATOM 1492 O O . GLN A 1 192 ? 26.350 12.897 39.642 1.00 14.77 182 GLN A O 1
ATOM 1498 N N . GLU A 1 193 ? 26.605 11.144 38.247 1.00 14.15 183 GLU A N 1
ATOM 1499 C CA . GLU A 1 193 ? 28.066 11.057 38.301 1.00 14.58 183 GLU A CA 1
ATOM 1500 C C . GLU A 1 193 ? 28.472 10.404 39.609 1.00 15.15 183 GLU A C 1
ATOM 1501 O O . GLU A 1 193 ? 29.008 9.300 39.609 1.00 14.69 183 GLU A O 1
ATOM 1507 N N . VAL A 1 194 ? 28.240 11.077 40.728 1.00 14.52 184 VAL A N 1
ATOM 1508 C CA . VAL A 1 194 ? 28.536 10.488 42.034 1.00 16.06 184 VAL A CA 1
ATOM 1509 C C . VAL A 1 194 ? 27.469 10.925 43.030 1.00 14.64 184 VAL A C 1
ATOM 1510 O O . VAL A 1 194 ? 27.117 12.112 43.122 1.00 16.70 184 VAL A O 1
ATOM 1514 N N . TYR A 1 195 ? 26.967 9.957 43.787 1.00 15.27 185 TYR A N 1
ATOM 1515 C CA . TYR A 1 195 ? 25.907 10.250 44.734 1.00 14.56 185 TYR A CA 1
ATOM 1516 C C . TYR A 1 195 ? 26.435 10.691 46.088 1.00 16.43 185 TYR A C 1
ATOM 1517 O O . TYR A 1 195 ? 25.733 11.427 46.779 1.00 17.95 185 TYR A O 1
ATOM 1526 N N . ASN A 1 196 ? 27.665 10.326 46.437 1.00 16.46 186 ASN A N 1
ATOM 1527 C CA . ASN A 1 196 ? 28.243 10.858 47.666 1.00 16.47 186 ASN A CA 1
ATOM 1528 C C . ASN A 1 196 ? 28.505 12.361 47.489 1.00 18.35 186 ASN A C 1
ATOM 1529 O O . ASN A 1 196 ? 29.205 12.784 46.562 1.00 17.98 186 ASN A O 1
ATOM 1534 N N . GLU A 1 197 ? 27.941 13.181 48.389 1.00 18.93 187 GLU A N 1
ATOM 1535 C CA A GLU A 1 197 ? 27.955 14.626 48.181 0.50 22.55 187 GLU A CA 1
ATOM 1536 C CA B GLU A 1 197 ? 27.952 14.619 48.147 0.50 21.56 187 GLU A CA 1
ATOM 1537 C C . GLU A 1 197 ? 29.352 15.200 48.310 1.00 19.00 187 GLU A C 1
ATOM 1538 O O . GLU A 1 197 ? 29.721 16.123 47.566 1.00 20.83 187 GLU A O 1
ATOM 1549 N N . GLU A 1 198 ? 30.136 14.670 49.249 1.00 19.15 188 GLU A N 1
ATOM 1550 C CA . GLU A 1 198 ? 31.489 15.169 49.436 1.00 19.85 188 GLU A CA 1
ATOM 1551 C C . GLU A 1 198 ? 32.352 14.847 48.222 1.00 21.66 188 GLU A C 1
ATOM 1552 O O . GLU A 1 198 ? 33.095 15.710 47.739 1.00 21.48 188 GLU A O 1
ATOM 1555 N N . VAL A 1 199 ? 32.275 13.604 47.721 1.00 19.27 189 VAL A N 1
ATOM 1556 C CA . VAL A 1 199 ? 33.065 13.265 46.540 1.00 20.53 189 VAL A CA 1
ATOM 1557 C C . VAL A 1 199 ? 32.563 14.041 45.319 1.00 17.72 189 VAL A C 1
ATOM 1558 O O . VAL A 1 199 ? 33.361 14.505 44.500 1.00 18.31 189 VAL A O 1
ATOM 1562 N N . TYR A 1 200 ? 31.253 14.267 45.217 1.00 17.21 190 TYR A N 1
ATOM 1563 C CA . TYR A 1 200 ? 30.739 15.073 44.110 1.00 17.96 190 TYR A CA 1
ATOM 1564 C C . TYR A 1 200 ? 31.375 16.456 44.105 1.00 17.78 190 TYR A C 1
ATOM 1565 O O . TYR A 1 200 ? 31.816 16.938 43.060 1.00 16.89 190 TYR A O 1
ATOM 1574 N N . ALA A 1 201 ? 31.478 17.099 45.271 1.00 18.27 191 ALA A N 1
ATOM 1575 C CA . ALA A 1 201 ? 32.089 18.426 45.322 1.00 18.78 191 ALA A CA 1
ATOM 1576 C C . ALA A 1 201 ? 33.543 18.372 44.867 1.00 20.25 191 ALA A C 1
ATOM 1577 O O . ALA A 1 201 ? 34.030 19.277 44.190 1.00 24.19 191 ALA A O 1
ATOM 1579 N N . GLU A 1 202 ? 34.245 17.302 45.222 1.00 18.83 192 GLU A N 1
ATOM 1580 C CA . GLU A 1 202 ? 35.629 17.115 44.809 1.00 19.14 192 GLU A CA 1
ATOM 1581 C C . GLU A 1 202 ? 35.766 16.949 43.283 1.00 18.51 192 GLU A C 1
ATOM 1582 O O . GLU A 1 202 ? 36.740 17.415 42.689 1.00 18.84 192 GLU A O 1
ATOM 1588 N N . MET A 1 203 ? 34.828 16.256 42.652 1.00 17.74 193 MET A N 1
ATOM 1589 C CA . MET A 1 203 ? 34.915 15.985 41.220 1.00 16.96 193 MET A CA 1
ATOM 1590 C C . MET A 1 203 ? 34.447 17.149 40.370 1.00 17.87 193 MET A C 1
ATOM 1591 O O . MET A 1 203 ? 34.732 17.157 39.168 1.00 16.57 193 MET A O 1
ATOM 1596 N N . HIS A 1 204 ? 33.756 18.122 40.963 1.00 17.66 194 HIS A N 1
ATOM 1597 C CA . HIS A 1 204 ? 33.142 19.226 40.217 1.00 17.48 194 HIS A CA 1
ATOM 1598 C C . HIS A 1 204 ? 33.567 20.519 40.869 1.00 18.88 194 HIS A C 1
ATOM 1599 O O . HIS A 1 204 ? 32.768 21.202 41.522 1.00 22.10 194 HIS A O 1
ATOM 1606 N N . PRO A 1 205 ? 34.844 20.882 40.711 1.00 19.55 195 PRO A N 1
ATOM 1607 C CA . PRO A 1 205 ? 35.373 22.042 41.426 1.00 21.66 195 PRO A CA 1
ATOM 1608 C C . PRO A 1 205 ? 34.862 23.380 40.931 1.00 18.96 195 PRO A C 1
ATOM 1609 O O . PRO A 1 205 ? 35.042 24.363 41.660 1.00 26.16 195 PRO A O 1
ATOM 1613 N N . ALA A 1 206 ? 34.260 23.463 39.752 1.00 22.25 196 ALA A N 1
ATOM 1614 C CA . ALA A 1 206 ? 33.864 24.781 39.267 1.00 22.40 196 ALA A CA 1
ATOM 1615 C C . ALA A 1 206 ? 32.751 24.628 38.261 1.00 24.19 196 ALA A C 1
ATOM 1616 O O . ALA A 1 206 ? 32.693 23.648 37.513 1.00 22.85 196 ALA A O 1
ATOM 1618 N N . GLY A 1 207 ? 31.910 25.651 38.212 1.00 22.67 197 GLY A N 1
ATOM 1619 C CA . GLY A 1 207 ? 30.871 25.755 37.241 1.00 20.56 197 GLY A CA 1
ATOM 1620 C C . GLY A 1 207 ? 29.529 25.443 37.841 1.00 19.10 197 GLY A C 1
ATOM 1621 O O . GLY A 1 207 ? 29.419 25.019 38.995 1.00 21.69 197 GLY A O 1
ATOM 1622 N N . PRO A 1 208 ? 28.485 25.646 37.049 1.00 19.10 198 PRO A N 1
ATOM 1623 C CA . PRO A 1 208 ? 27.131 25.376 37.527 1.00 20.59 198 PRO A CA 1
ATOM 1624 C C . PRO A 1 208 ? 26.926 23.933 37.940 1.00 20.26 198 PRO A C 1
ATOM 1625 O O . PRO A 1 208 ? 26.047 23.663 38.780 1.00 20.10 198 PRO A O 1
ATOM 1629 N N . LYS A 1 209 ? 27.705 22.980 37.400 1.00 18.35 199 LYS A N 1
ATOM 1630 C CA . LYS A 1 209 ? 27.562 21.567 37.775 1.00 17.96 199 LYS A CA 1
ATOM 1631 C C . LYS A 1 209 ? 28.028 21.293 39.211 1.00 19.39 199 LYS A C 1
ATOM 1632 O O . LYS A 1 209 ? 27.733 20.232 39.772 1.00 18.62 199 LYS A O 1
ATOM 1638 N N . ARG A 1 210 ? 28.695 22.241 39.844 1.00 17.70 200 ARG A N 1
ATOM 1639 C CA . ARG A 1 210 ? 28.989 22.078 41.253 1.00 20.29 200 ARG A CA 1
ATOM 1640 C C . ARG A 1 210 ? 27.722 22.008 42.112 1.00 20.63 200 ARG A C 1
ATOM 1641 O O . ARG A 1 210 ? 27.786 21.522 43.250 1.00 19.82 200 ARG A O 1
ATOM 1649 N N . ASN A 1 211 ? 26.569 22.431 41.601 1.00 17.48 201 ASN A N 1
ATOM 1650 C CA . ASN A 1 211 ? 25.313 22.409 42.367 1.00 17.74 201 ASN A CA 1
ATOM 1651 C C . ASN A 1 211 ? 24.740 20.981 42.370 1.00 17.89 201 ASN A C 1
ATOM 1652 O O . ASN A 1 211 ? 24.025 20.557 41.462 1.00 17.77 201 ASN A O 1
ATOM 1657 N N . TYR A 1 212 ? 25.065 20.224 43.421 1.00 18.30 202 TYR A N 1
ATOM 1658 C CA . TYR A 1 212 ? 24.727 18.804 43.531 1.00 17.50 202 TYR A CA 1
ATOM 1659 C C . TYR A 1 212 ? 23.217 18.598 43.494 1.00 17.60 202 TYR A C 1
ATOM 1660 O O . TYR A 1 212 ? 22.706 17.743 42.764 1.00 16.37 202 TYR A O 1
ATOM 1669 N N . ARG A 1 213 ? 22.492 19.347 44.312 1.00 17.84 203 ARG A N 1
ATOM 1670 C CA . ARG A 1 213 ? 21.072 19.093 44.450 1.00 17.80 203 ARG A CA 1
ATOM 1671 C C . ARG A 1 213 ? 20.301 19.450 43.192 1.00 17.07 203 ARG A C 1
ATOM 1672 O O . ARG A 1 213 ? 19.336 18.764 42.855 1.00 16.57 203 ARG A O 1
ATOM 1680 N N . PHE A 1 214 ? 20.668 20.549 42.515 1.00 17.15 204 PHE A N 1
ATOM 1681 C CA . PHE A 1 214 ? 19.982 20.885 41.272 1.00 15.69 204 PHE A CA 1
ATOM 1682 C C . PHE A 1 214 ? 20.124 19.741 40.285 1.00 15.03 204 PHE A C 1
ATOM 1683 O O . PHE A 1 214 ? 19.168 19.386 39.578 1.00 16.44 204 PHE A O 1
ATOM 1691 N N . ARG A 1 215 ? 21.308 19.141 40.221 1.00 15.36 205 ARG A N 1
ATOM 1692 C CA . ARG A 1 215 ? 21.477 18.018 39.298 1.00 15.80 205 ARG A CA 1
ATOM 1693 C C . ARG A 1 215 ? 20.720 16.789 39.783 1.00 14.18 205 ARG A C 1
ATOM 1694 O O . ARG A 1 215 ? 20.058 16.102 38.985 1.00 14.16 205 ARG A O 1
ATOM 1702 N N . LEU A 1 216 ? 20.815 16.493 41.082 1.00 14.64 206 LEU A N 1
ATOM 1703 C CA . LEU A 1 216 ? 20.152 15.314 41.643 1.00 15.08 206 LEU A CA 1
ATOM 1704 C C . LEU A 1 216 ? 18.660 15.301 41.321 1.00 14.99 206 LEU A C 1
ATOM 1705 O O . LEU A 1 216 ? 18.072 14.242 41.065 1.00 14.73 206 LEU A O 1
ATOM 1710 N N . GLU A 1 217 ? 18.026 16.481 41.375 1.00 15.01 207 GLU A N 1
ATOM 1711 C CA . GLU A 1 217 ? 16.586 16.641 41.222 1.00 15.28 207 GLU A CA 1
ATOM 1712 C C . GLU A 1 217 ? 16.171 16.813 39.767 1.00 13.64 207 GLU A C 1
ATOM 1713 O O . GLU A 1 217 ? 14.964 16.829 39.491 1.00 14.53 207 GLU A O 1
ATOM 1719 N N . ALA A 1 218 ? 17.127 16.843 38.863 1.00 14.88 208 ALA A N 1
ATOM 1720 C CA . ALA A 1 218 ? 16.771 17.026 37.452 1.00 14.96 208 ALA A CA 1
ATOM 1721 C C . ALA A 1 218 ? 15.858 15.923 36.910 1.00 15.49 208 ALA A C 1
ATOM 1722 O O . ALA A 1 218 ? 14.861 16.260 36.252 1.00 15.19 208 ALA A O 1
ATOM 1724 N N . PRO A 1 219 ? 16.079 14.634 37.185 1.00 13.60 209 PRO A N 1
ATOM 1725 C CA . PRO A 1 219 ? 15.141 13.627 36.660 1.00 14.12 209 PRO A CA 1
ATOM 1726 C C . PRO A 1 219 ? 13.727 13.845 37.135 1.00 15.57 209 PRO A C 1
ATOM 1727 O O . PRO A 1 219 ? 12.782 13.689 36.367 1.00 16.64 209 PRO A O 1
ATOM 1731 N N . GLU A 1 220 ? 13.546 14.203 38.418 1.00 15.03 210 GLU A N 1
ATOM 1732 C CA . GLU A 1 220 ? 12.208 14.504 38.905 1.00 16.29 210 GLU A CA 1
ATOM 1733 C C . GLU A 1 220 ? 11.588 15.676 38.181 1.00 16.14 210 GLU A C 1
ATOM 1734 O O . GLU A 1 220 ? 10.392 15.647 37.871 1.00 17.76 210 GLU A O 1
ATOM 1740 N N . ARG A 1 221 ? 12.346 16.749 37.960 1.00 15.57 211 ARG A N 1
ATOM 1741 C CA . ARG A 1 221 ? 11.771 17.914 37.287 1.00 17.70 211 ARG A CA 1
ATOM 1742 C C . ARG A 1 221 ? 11.320 17.537 35.882 1.00 18.36 211 ARG A C 1
ATOM 1743 O O . ARG A 1 221 ? 10.228 17.927 35.460 1.00 18.33 211 ARG A O 1
ATOM 1751 N N . ALA A 1 222 ? 12.125 16.737 35.188 1.00 16.48 212 ALA A N 1
ATOM 1752 C CA . ALA A 1 222 ? 11.753 16.308 33.845 1.00 15.47 212 ALA A CA 1
ATOM 1753 C C . ALA A 1 222 ? 10.537 15.397 33.885 1.00 17.75 212 ALA A C 1
ATOM 1754 O O . ALA A 1 222 ? 9.631 15.537 33.057 1.00 17.81 212 ALA A O 1
ATOM 1756 N N . CYS A 1 223 ? 10.472 14.466 34.841 1.00 15.32 213 CYS A N 1
ATOM 1757 C CA . CYS A 1 223 ? 9.271 13.633 34.954 1.00 18.30 213 CYS A CA 1
ATOM 1758 C C . CYS A 1 223 ? 8.043 14.462 35.288 1.00 18.07 213 CYS A C 1
ATOM 1759 O O . CYS A 1 223 ? 6.940 14.194 34.782 1.00 19.75 213 CYS A O 1
ATOM 1762 N N . GLN A 1 224 ? 8.211 15.477 36.144 1.00 17.98 214 GLN A N 1
ATOM 1763 C CA . GLN A 1 224 ? 7.089 16.346 36.480 1.00 19.45 214 GLN A CA 1
ATOM 1764 C C . GLN A 1 224 ? 6.604 17.102 35.265 1.00 18.21 214 GLN A C 1
ATOM 1765 O O . GLN A 1 224 ? 5.393 17.364 35.155 1.00 21.35 214 GLN A O 1
ATOM 1771 N N . ALA A 1 225 ? 7.514 17.439 34.355 1.00 18.98 215 ALA A N 1
ATOM 1772 C CA . ALA A 1 225 ? 7.156 18.103 33.120 1.00 20.70 215 ALA A CA 1
ATOM 1773 C C . ALA A 1 225 ? 6.532 17.160 32.100 1.00 19.68 215 ALA A C 1
ATOM 1774 O O . ALA A 1 225 ? 6.076 17.634 31.054 1.00 24.79 215 ALA A O 1
ATOM 1776 N N . GLY A 1 226 ? 6.502 15.866 32.361 1.00 19.65 216 GLY A N 1
ATOM 1777 C CA . GLY A 1 226 ? 5.885 14.906 31.451 1.00 22.94 216 GLY A CA 1
ATOM 1778 C C . GLY A 1 226 ? 6.836 14.078 30.603 1.00 21.86 216 GLY A C 1
ATOM 1779 O O . GLY A 1 226 ? 6.374 13.421 29.658 1.00 22.58 216 GLY A O 1
ATOM 1780 N N . MET A 1 227 ? 8.135 14.072 30.889 1.00 18.61 217 MET A N 1
ATOM 1781 C CA . MET A 1 227 ? 9.079 13.265 30.119 1.00 17.15 217 MET A CA 1
ATOM 1782 C C . MET A 1 227 ? 8.658 11.787 30.105 1.00 17.45 217 MET A C 1
ATOM 1783 O O . MET A 1 227 ? 8.321 11.218 31.141 1.00 20.80 217 MET A O 1
ATOM 1788 N N . ARG A 1 228 ? 8.655 11.175 28.918 1.00 17.89 218 ARG A N 1
ATOM 1789 C CA . ARG A 1 228 ? 8.163 9.800 28.788 1.00 18.91 218 ARG A CA 1
ATOM 1790 C C . ARG A 1 228 ? 9.121 8.766 29.383 1.00 18.39 218 ARG A C 1
ATOM 1791 O O . ARG A 1 228 ? 8.681 7.758 29.957 1.00 18.90 218 ARG A O 1
ATOM 1799 N N . THR A 1 229 ? 10.418 8.977 29.218 1.00 17.21 219 THR A N 1
ATOM 1800 C CA . THR A 1 229 ? 11.441 8.021 29.600 1.00 16.71 219 THR A CA 1
ATOM 1801 C C . THR A 1 229 ? 12.572 8.796 30.261 1.00 15.78 219 THR A C 1
ATOM 1802 O O . THR A 1 229 ? 12.878 9.948 29.888 1.00 16.13 219 THR A O 1
ATOM 1806 N N . VAL A 1 230 ? 13.194 8.167 31.234 1.00 14.57 220 VAL A N 1
ATOM 1807 C CA A VAL A 1 230 ? 14.325 8.771 31.930 0.33 15.92 220 VAL A CA 1
ATOM 1808 C CA B VAL A 1 230 ? 14.332 8.766 31.913 0.67 14.06 220 VAL A CA 1
ATOM 1809 C C . VAL A 1 230 ? 15.360 7.687 32.190 1.00 15.15 220 VAL A C 1
ATOM 1810 O O . VAL A 1 230 ? 15.006 6.584 32.614 1.00 16.42 220 VAL A O 1
ATOM 1817 N N . ASN A 1 231 ? 16.621 7.990 31.906 1.00 13.67 221 ASN A N 1
ATOM 1818 C CA . ASN A 1 231 ? 17.754 7.059 32.059 1.00 13.94 221 ASN A CA 1
ATOM 1819 C C . ASN A 1 231 ? 18.791 7.742 32.932 1.00 12.33 221 ASN A C 1
ATOM 1820 O O . ASN A 1 231 ? 19.214 8.861 32.649 1.00 13.44 221 ASN A O 1
ATOM 1825 N N . ILE A 1 232 ? 19.141 7.096 34.035 1.00 12.63 222 ILE A N 1
ATOM 1826 C CA . ILE A 1 232 ? 20.038 7.660 35.037 1.00 13.48 222 ILE A CA 1
ATOM 1827 C C . ILE A 1 232 ? 21.296 6.797 35.204 1.00 13.66 222 ILE A C 1
ATOM 1828 O O . ILE A 1 232 ? 21.436 5.791 34.520 1.00 14.10 222 ILE A O 1
ATOM 1833 N N . GLY A 1 233 ? 22.174 7.148 36.119 1.00 13.35 223 GLY A N 1
ATOM 1834 C CA . GLY A 1 233 ? 23.344 6.340 36.410 1.00 14.05 223 GLY A CA 1
ATOM 1835 C C . GLY A 1 233 ? 24.493 7.105 37.046 1.00 13.65 223 GLY A C 1
ATOM 1836 O O . GLY A 1 233 ? 24.770 8.274 36.765 1.00 14.46 223 GLY A O 1
ATOM 1837 N N . ALA A 1 234 ? 25.164 6.442 37.983 1.00 14.15 224 ALA A N 1
ATOM 1838 C CA . ALA A 1 234 ? 26.440 6.914 38.494 1.00 13.48 224 ALA A CA 1
ATOM 1839 C C . ALA A 1 234 ? 27.545 6.609 37.496 1.00 13.36 224 ALA A C 1
ATOM 1840 O O . ALA A 1 234 ? 27.483 5.630 36.736 1.00 14.15 224 ALA A O 1
ATOM 1842 N N . LEU A 1 235 ? 28.574 7.457 37.490 1.00 14.51 225 LEU A N 1
ATOM 1843 C CA . LEU A 1 235 ? 29.742 7.222 36.637 1.00 14.67 225 LEU A CA 1
ATOM 1844 C C . LEU A 1 235 ? 30.731 6.338 37.397 1.00 13.04 225 LEU A C 1
ATOM 1845 O O . LEU A 1 235 ? 31.350 6.774 38.377 1.00 14.19 225 LEU A O 1
ATOM 1850 N N . LEU A 1 236 ? 30.817 5.079 37.010 1.00 13.79 226 LEU A N 1
ATOM 1851 C CA . LEU A 1 236 ? 31.578 4.100 37.777 1.00 13.78 226 LEU A CA 1
ATOM 1852 C C . LEU A 1 236 ? 33.054 4.412 37.636 1.00 14.77 226 LEU A C 1
ATOM 1853 O O . LEU A 1 236 ? 33.572 4.543 36.510 1.00 17.07 226 LEU A O 1
ATOM 1858 N N . GLY A 1 237 ? 33.734 4.580 38.755 1.00 15.40 227 GLY A N 1
ATOM 1859 C CA . GLY A 1 237 ? 35.109 5.011 38.772 1.00 16.54 227 GLY A CA 1
ATOM 1860 C C . GLY A 1 237 ? 35.312 6.268 39.589 1.00 17.23 227 GLY A C 1
ATOM 1861 O O . GLY A 1 237 ? 36.455 6.597 39.914 1.00 19.68 227 GLY A O 1
ATOM 1862 N N . LEU A 1 238 ? 34.251 6.975 39.948 1.00 16.64 228 LEU A N 1
ATOM 1863 C CA . LEU A 1 238 ? 34.402 8.155 40.787 1.00 15.97 228 LEU A CA 1
ATOM 1864 C C . LEU A 1 238 ? 34.371 7.864 42.277 1.00 18.10 228 LEU A C 1
ATOM 1865 O O . LEU A 1 238 ? 34.954 8.635 43.039 1.00 19.91 228 LEU A O 1
ATOM 1870 N N . ASN A 1 239 ? 33.729 6.780 42.727 1.00 18.05 229 ASN A N 1
ATOM 1871 C CA . ASN A 1 239 ? 33.561 6.545 44.162 1.00 17.33 229 ASN A CA 1
ATOM 1872 C C . ASN A 1 239 ? 33.153 5.095 44.374 1.00 17.63 229 ASN A C 1
ATOM 1873 O O . ASN A 1 239 ? 32.661 4.438 43.459 1.00 17.85 229 ASN A O 1
ATOM 1878 N N . ASP A 1 240 ? 33.375 4.610 45.611 1.00 19.55 230 ASP A N 1
ATOM 1879 C CA . ASP A 1 240 ? 32.964 3.295 46.140 1.00 18.42 230 ASP A CA 1
ATOM 1880 C C . ASP A 1 240 ? 31.873 2.665 45.275 1.00 19.16 230 ASP A C 1
ATOM 1881 O O . ASP A 1 240 ? 30.706 3.080 45.315 1.00 17.44 230 ASP A O 1
ATOM 1886 N N . TRP A 1 241 ? 32.228 1.656 44.477 1.00 17.55 231 TRP A N 1
ATOM 1887 C CA . TRP A 1 241 ? 31.345 1.280 43.388 1.00 16.59 231 TRP A CA 1
ATOM 1888 C C . TRP A 1 241 ? 30.055 0.624 43.879 1.00 15.23 231 TRP A C 1
ATOM 1889 O O . TRP A 1 241 ? 28.992 0.832 43.297 1.00 13.95 231 TRP A O 1
ATOM 1900 N N . ARG A 1 242 ? 30.127 -0.191 44.931 1.00 14.94 232 ARG A N 1
ATOM 1901 C CA . ARG A 1 242 ? 28.919 -0.861 45.375 1.00 15.69 232 ARG A CA 1
ATOM 1902 C C . ARG A 1 242 ? 27.921 0.144 45.917 1.00 15.02 232 ARG A C 1
ATOM 1903 O O . ARG A 1 242 ? 26.719 0.010 45.693 1.00 15.00 232 ARG A O 1
ATOM 1911 N N . GLN A 1 243 ? 28.409 1.163 46.640 1.00 15.48 233 GLN A N 1
ATOM 1912 C CA . GLN A 1 243 ? 27.508 2.200 47.131 1.00 15.12 233 GLN A CA 1
ATOM 1913 C C . GLN A 1 243 ? 26.918 3.011 45.999 1.00 15.91 233 GLN A C 1
ATOM 1914 O O . GLN A 1 243 ? 25.736 3.347 46.044 1.00 15.45 233 GLN A O 1
ATOM 1920 N N . GLU A 1 244 ? 27.723 3.318 44.976 1.00 15.17 234 GLU A N 1
ATOM 1921 C CA . GLU A 1 244 ? 27.237 4.130 43.870 1.00 14.54 234 GLU A CA 1
ATOM 1922 C C . GLU A 1 244 ? 26.241 3.371 43.013 1.00 14.12 234 GLU A C 1
ATOM 1923 O O . GLU A 1 244 ? 25.262 3.960 42.555 1.00 14.56 234 GLU A O 1
ATOM 1929 N N . ALA A 1 245 ? 26.470 2.068 42.793 1.00 13.76 235 ALA A N 1
ATOM 1930 C CA . ALA A 1 245 ? 25.489 1.220 42.145 1.00 13.08 235 ALA A CA 1
ATOM 1931 C C . ALA A 1 245 ? 24.216 1.159 42.969 1.00 13.58 235 ALA A C 1
ATOM 1932 O O . ALA A 1 245 ? 23.107 1.241 42.424 1.00 13.69 235 ALA A O 1
ATOM 1934 N N . PHE A 1 246 ? 24.357 1.003 44.300 1.00 13.71 236 PHE A N 1
ATOM 1935 C CA . PHE A 1 246 ? 23.186 0.968 45.172 1.00 14.60 236 PHE A CA 1
ATOM 1936 C C . PHE A 1 246 ? 22.372 2.245 45.015 1.00 13.80 236 PHE A C 1
ATOM 1937 O O . PHE A 1 246 ? 21.138 2.193 44.848 1.00 13.90 236 PHE A O 1
ATOM 1945 N N . PHE A 1 247 ? 23.037 3.399 45.130 1.00 13.76 237 PHE A N 1
ATOM 1946 C CA . PHE A 1 247 ? 22.269 4.643 45.052 1.00 14.34 237 PHE A CA 1
ATOM 1947 C C . PHE A 1 247 ? 21.643 4.859 43.684 1.00 13.93 237 PHE A C 1
ATOM 1948 O O . PHE A 1 247 ? 20.534 5.405 43.607 1.00 13.75 237 PHE A O 1
ATOM 1956 N N . THR A 1 248 ? 22.275 4.384 42.603 1.00 12.92 238 THR A N 1
ATOM 1957 C CA . THR A 1 248 ? 21.634 4.476 41.301 1.00 13.08 238 THR A CA 1
ATOM 1958 C C . THR A 1 248 ? 20.341 3.685 41.307 1.00 12.76 238 THR A C 1
ATOM 1959 O O . THR A 1 248 ? 19.286 4.162 40.841 1.00 12.98 238 THR A O 1
ATOM 1963 N N . GLY A 1 249 ? 20.389 2.433 41.787 1.00 12.98 239 GLY A N 1
ATOM 1964 C CA . GLY A 1 249 ? 19.168 1.638 41.830 1.00 13.79 239 GLY A CA 1
ATOM 1965 C C . GLY A 1 249 ? 18.129 2.241 42.749 1.00 13.56 239 GLY A C 1
ATOM 1966 O O . GLY A 1 249 ? 16.921 2.213 42.456 1.00 14.24 239 GLY A O 1
ATOM 1967 N N . LEU A 1 250 ? 18.569 2.743 43.905 1.00 13.93 240 LEU A N 1
ATOM 1968 C CA . LEU A 1 250 ? 17.641 3.379 44.839 1.00 14.99 240 LEU A CA 1
ATOM 1969 C C . LEU A 1 250 ? 16.961 4.574 44.171 1.00 15.74 240 LEU A C 1
ATOM 1970 O O . LEU A 1 250 ? 15.746 4.794 44.336 1.00 14.83 240 LEU A O 1
ATOM 1975 N N . HIS A 1 251 ? 17.726 5.346 43.412 1.00 13.91 241 HIS A N 1
ATOM 1976 C CA . HIS A 1 251 ? 17.178 6.495 42.683 1.00 13.57 241 HIS A CA 1
ATOM 1977 C C . HIS A 1 251 ? 16.195 6.042 41.612 1.00 13.93 241 HIS A C 1
ATOM 1978 O O . HIS A 1 251 ? 15.120 6.642 41.456 1.00 14.00 241 HIS A O 1
ATOM 1985 N N . ALA A 1 252 ? 16.546 4.998 40.850 1.00 13.28 242 ALA A N 1
ATOM 1986 C CA . ALA A 1 252 ? 15.642 4.491 39.818 1.00 13.58 242 ALA A CA 1
ATOM 1987 C C . ALA A 1 252 ? 14.325 4.045 40.426 1.00 13.87 242 ALA A C 1
ATOM 1988 O O . ALA A 1 252 ? 13.231 4.356 39.906 1.00 14.13 242 ALA A O 1
ATOM 1990 N N . ASP A 1 253 ? 14.403 3.314 41.556 1.00 14.06 243 ASP A N 1
ATOM 1991 C CA . ASP A 1 253 ? 13.204 2.846 42.236 1.00 14.62 243 ASP A CA 1
ATOM 1992 C C . ASP A 1 253 ? 12.375 4.010 42.752 1.00 14.96 243 ASP A C 1
ATOM 1993 O O . ASP A 1 253 ? 11.141 4.003 42.645 1.00 15.42 243 ASP A O 1
ATOM 1998 N N . TYR A 1 254 ? 13.031 5.027 43.320 1.00 14.84 244 TYR A N 1
ATOM 1999 C CA . TYR A 1 254 ? 12.329 6.217 43.779 1.00 15.22 244 TYR A CA 1
ATOM 2000 C C . TYR A 1 254 ? 11.567 6.869 42.634 1.00 15.26 244 TYR A C 1
ATOM 2001 O O . TYR A 1 254 ? 10.395 7.226 42.780 1.00 15.79 244 TYR A O 1
ATOM 2010 N N . LEU A 1 255 ? 12.249 7.079 41.504 1.00 14.77 245 LEU A N 1
ATOM 2011 C CA . LEU A 1 255 ? 11.606 7.703 40.341 1.00 14.87 245 LEU A CA 1
ATOM 2012 C C . LEU A 1 255 ? 10.427 6.874 39.881 1.00 15.26 245 LEU A C 1
ATOM 2013 O O . LEU A 1 255 ? 9.370 7.406 39.539 1.00 15.75 245 LEU A O 1
ATOM 2018 N N . GLN A 1 256 ? 10.616 5.562 39.796 1.00 15.14 246 GLN A N 1
ATOM 2019 C CA . GLN A 1 256 ? 9.540 4.718 39.296 1.00 15.65 246 GLN A CA 1
ATOM 2020 C C . GLN A 1 256 ? 8.329 4.741 40.220 1.00 16.30 246 GLN A C 1
ATOM 2021 O O . GLN A 1 256 ? 7.181 4.637 39.762 1.00 19.04 246 GLN A O 1
ATOM 2027 N N . ARG A 1 257 ? 8.559 4.838 41.543 1.00 16.55 247 ARG A N 1
ATOM 2028 C CA . ARG A 1 257 ? 7.438 4.914 42.480 1.00 17.11 247 ARG A CA 1
ATOM 2029 C C . ARG A 1 257 ? 6.784 6.287 42.460 1.00 17.48 247 ARG A C 1
ATOM 2030 O O . ARG A 1 257 ? 5.567 6.400 42.631 1.00 20.08 247 ARG A O 1
ATOM 2038 N N . ARG A 1 258 ? 7.575 7.350 42.272 1.00 17.27 248 ARG A N 1
ATOM 2039 C CA . ARG A 1 258 ? 7.003 8.687 42.237 1.00 18.33 248 ARG A CA 1
ATOM 2040 C C . ARG A 1 258 ? 6.241 8.925 40.947 1.00 17.72 248 ARG A C 1
ATOM 2041 O O . ARG A 1 258 ? 5.261 9.680 40.935 1.00 19.80 248 ARG A O 1
ATOM 2049 N N . PHE A 1 259 ? 6.653 8.244 39.878 1.00 17.29 249 PHE A N 1
ATOM 2050 C CA . PHE A 1 259 ? 6.115 8.440 38.524 1.00 17.51 249 PHE A CA 1
ATOM 2051 C C . PHE A 1 259 ? 5.821 7.070 37.938 1.00 17.91 249 PHE A C 1
ATOM 2052 O O . PHE A 1 259 ? 6.589 6.565 37.118 1.00 18.15 249 PHE A O 1
ATOM 2060 N N . PRO A 1 260 ? 4.733 6.427 38.373 1.00 19.17 250 PRO A N 1
ATOM 2061 C CA . PRO A 1 260 ? 4.503 5.011 38.001 1.00 19.66 250 PRO A CA 1
ATOM 2062 C C . PRO A 1 260 ? 4.440 4.751 36.520 1.00 22.00 250 PRO A C 1
ATOM 2063 O O . PRO A 1 260 ? 4.685 3.602 36.118 1.00 24.71 250 PRO A O 1
ATOM 2067 N N . ASP A 1 261 ? 4.142 5.755 35.703 1.00 19.30 251 ASP A N 1
ATOM 2068 C CA . ASP A 1 261 ? 3.980 5.565 34.263 1.00 19.92 251 ASP A CA 1
ATOM 2069 C C . ASP A 1 261 ? 5.200 5.976 33.440 1.00 28.99 251 ASP A C 1
ATOM 2070 O O . ASP A 1 261 ? 5.173 5.817 32.224 1.00 24.21 251 ASP A O 1
ATOM 2075 N N . VAL A 1 262 ? 6.255 6.507 34.046 1.00 18.97 252 VAL A N 1
ATOM 2076 C CA . VAL A 1 262 ? 7.476 6.827 33.323 1.00 20.37 252 VAL A CA 1
ATOM 2077 C C . VAL A 1 262 ? 8.268 5.546 33.148 1.00 21.10 252 VAL A C 1
ATOM 2078 O O . VAL A 1 262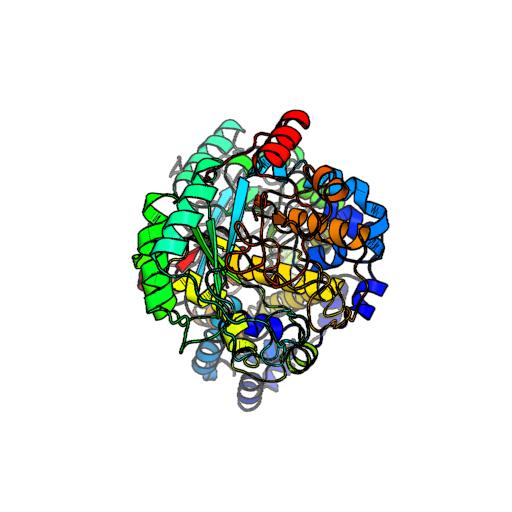 ? 8.249 4.650 33.997 1.00 20.02 252 VAL A O 1
ATOM 2082 N N . GLU A 1 263 ? 8.920 5.415 32.012 1.00 16.10 253 GLU A N 1
ATOM 2083 C CA . GLU A 1 263 ? 9.840 4.305 31.809 1.00 16.46 253 GLU A CA 1
ATOM 2084 C C . GLU A 1 263 ? 11.214 4.701 32.318 1.00 16.38 253 GLU A C 1
ATOM 2085 O O . GLU A 1 263 ? 11.880 5.588 31.761 1.00 17.19 253 GLU A O 1
ATOM 2091 N N . VAL A 1 264 ? 11.635 4.063 33.404 1.00 16.24 254 VAL A N 1
ATOM 2092 C CA . VAL A 1 264 ? 12.908 4.358 34.039 1.00 14.78 254 VAL A CA 1
ATOM 2093 C C . VAL A 1 264 ? 13.935 3.329 33.623 1.00 15.97 254 VAL A C 1
ATOM 2094 O O . VAL A 1 264 ? 13.685 2.118 33.691 1.00 20.59 254 VAL A O 1
ATOM 2098 N N . SER A 1 265 ? 15.140 3.787 33.288 1.00 13.95 255 SER A N 1
ATOM 2099 C CA A SER A 1 265 ? 16.236 2.886 32.974 0.45 16.94 255 SER A CA 1
ATOM 2100 C CA B SER A 1 265 ? 16.266 2.945 32.895 0.55 13.03 255 SER A CA 1
ATOM 2101 C C . SER A 1 265 ? 17.507 3.398 33.640 1.00 13.69 255 SER A C 1
ATOM 2102 O O . SER A 1 265 ? 17.584 4.544 34.099 1.00 13.69 255 SER A O 1
ATOM 2107 N N . ILE A 1 266 ? 18.509 2.519 33.705 1.00 12.45 256 ILE A N 1
ATOM 2108 C CA . ILE A 1 266 ? 19.834 2.895 34.180 1.00 13.12 256 ILE A CA 1
ATOM 2109 C C . ILE A 1 266 ? 20.878 2.552 33.151 1.00 12.06 256 ILE A C 1
ATOM 2110 O O . ILE A 1 266 ? 20.700 1.659 32.316 1.00 12.93 256 ILE A O 1
ATOM 2115 N N . SER A 1 267 ? 21.996 3.237 33.270 1.00 12.46 257 SER A N 1
ATOM 2116 C CA . SER A 1 267 ? 23.243 2.938 32.581 1.00 12.93 257 SER A CA 1
ATOM 2117 C C . SER A 1 267 ? 24.306 2.699 33.631 1.00 13.89 257 SER A C 1
ATOM 2118 O O . SER A 1 267 ? 24.300 3.374 34.681 1.00 13.35 257 SER A O 1
ATOM 2121 N N . PRO A 1 268 ? 25.263 1.804 33.363 1.00 13.27 258 PRO A N 1
ATOM 2122 C CA . PRO A 1 268 ? 26.439 1.610 34.253 1.00 13.32 258 PRO A CA 1
ATOM 2123 C C . PRO A 1 268 ? 27.710 2.043 33.524 1.00 12.73 258 PRO A C 1
ATOM 2124 O O . PRO A 1 268 ? 28.554 1.197 33.188 1.00 13.66 258 PRO A O 1
ATOM 2128 N N . PRO A 1 269 ? 27.854 3.338 33.213 1.00 13.36 259 PRO A N 1
ATOM 2129 C CA . PRO A 1 269 ? 29.016 3.791 32.424 1.00 13.06 259 PRO A CA 1
ATOM 2130 C C . PRO A 1 269 ? 30.279 3.736 33.247 1.00 13.61 259 PRO A C 1
ATOM 2131 O O . PRO A 1 269 ? 30.295 4.207 34.382 1.00 14.02 259 PRO A O 1
ATOM 2135 N N . ARG A 1 270 ? 31.334 3.164 32.678 1.00 13.55 260 ARG A N 1
ATOM 2136 C CA . ARG A 1 270 ? 32.660 3.164 33.297 1.00 15.75 260 ARG A CA 1
ATOM 2137 C C . ARG A 1 270 ? 33.544 4.229 32.691 1.00 16.03 260 ARG A C 1
ATOM 2138 O O . ARG A 1 270 ? 33.488 4.511 31.486 1.00 15.52 260 ARG A O 1
ATOM 2146 N N . MET A 1 271 ? 34.395 4.808 33.530 1.00 17.96 261 MET A N 1
ATOM 2147 C CA A MET A 1 271 ? 35.340 5.818 33.093 0.53 19.04 261 MET A CA 1
ATOM 2148 C CA B MET A 1 271 ? 35.321 5.832 33.079 0.47 17.29 261 MET A CA 1
ATOM 2149 C C . MET A 1 271 ? 36.289 5.291 32.045 1.00 19.50 261 MET A C 1
ATOM 2150 O O . MET A 1 271 ? 36.799 4.167 32.152 1.00 23.52 261 MET A O 1
ATOM 2159 N N . ARG A 1 272 ? 36.535 6.118 31.046 1.00 14.65 262 ARG A N 1
ATOM 2160 C CA . ARG A 1 272 ? 37.404 5.794 29.948 1.00 16.61 262 ARG A CA 1
ATOM 2161 C C . ARG A 1 272 ? 38.497 6.837 29.806 1.00 15.44 262 ARG A C 1
ATOM 2162 O O . ARG A 1 272 ? 38.384 7.953 30.345 1.00 16.04 262 ARG A O 1
ATOM 2170 N N . PRO A 1 273 ? 39.578 6.488 29.114 1.00 16.90 263 PRO A N 1
ATOM 2171 C CA . PRO A 1 273 ? 40.615 7.471 28.795 1.00 16.99 263 PRO A CA 1
ATOM 2172 C C . PRO A 1 273 ? 40.000 8.703 28.162 1.00 17.20 263 PRO A C 1
ATOM 2173 O O . PRO A 1 273 ? 39.029 8.612 27.407 1.00 16.56 263 PRO A O 1
ATOM 2177 N N . HIS A 1 274 ? 40.582 9.866 28.423 1.00 16.02 264 HIS A N 1
ATOM 2178 C CA . HIS A 1 274 ? 40.023 11.115 27.922 1.00 16.49 264 HIS A CA 1
ATOM 2179 C C . HIS A 1 274 ? 41.089 12.191 28.002 1.00 16.69 264 HIS A C 1
ATOM 2180 O O . HIS A 1 274 ? 42.027 12.123 28.823 1.00 17.81 264 HIS A O 1
ATOM 2187 N N . LEU A 1 275 ? 40.924 13.214 27.174 1.00 16.90 265 LEU A N 1
ATOM 2188 C CA . LEU A 1 275 ? 41.783 14.387 27.212 1.00 17.63 265 LEU A CA 1
ATOM 2189 C C . LEU A 1 275 ? 41.769 14.985 28.616 1.00 17.68 265 LEU A C 1
ATOM 2190 O O . LEU A 1 275 ? 40.709 15.214 29.187 1.00 19.05 265 LEU A O 1
ATOM 2195 N N . GLY A 1 276 ? 42.950 15.191 29.164 1.00 20.53 266 GLY A N 1
ATOM 2196 C CA . GLY A 1 276 ? 43.016 15.679 30.545 1.00 20.91 266 GLY A CA 1
ATOM 2197 C C . GLY A 1 276 ? 43.662 14.666 31.466 1.00 26.82 266 GLY A C 1
ATOM 2198 O O . GLY A 1 276 ? 44.388 15.049 32.394 1.00 26.98 266 GLY A O 1
ATOM 2199 N N . GLY A 1 277 ? 43.402 13.385 31.226 1.00 22.35 267 GLY A N 1
ATOM 2200 C CA . GLY A 1 277 ? 44.152 12.307 31.843 1.00 22.68 267 GLY A CA 1
ATOM 2201 C C . GLY A 1 277 ? 43.847 12.007 33.299 1.00 20.24 267 GLY A C 1
ATOM 2202 O O . GLY A 1 277 ? 44.608 11.271 33.912 1.00 19.92 267 GLY A O 1
ATOM 2203 N N . PHE A 1 278 ? 42.807 12.564 33.889 1.00 21.13 268 PHE A N 1
ATOM 2204 C CA . PHE A 1 278 ? 42.483 12.226 35.279 1.00 19.21 268 PHE A CA 1
ATOM 2205 C C . PHE A 1 278 ? 42.200 10.735 35.384 1.00 17.37 268 PHE A C 1
ATOM 2206 O O . PHE A 1 278 ? 41.354 10.226 34.642 1.00 18.49 268 PHE A O 1
ATOM 2214 N N . PRO A 1 279 ? 42.876 10.008 36.268 1.00 17.84 269 PRO A N 1
ATOM 2215 C CA . PRO A 1 279 ? 42.678 8.565 36.363 1.00 21.36 269 PRO A CA 1
ATOM 2216 C C . PRO A 1 279 ? 41.507 8.256 37.279 1.00 19.94 269 PRO A C 1
ATOM 2217 O O . PRO A 1 279 ? 41.180 9.039 38.186 1.00 20.76 269 PRO A O 1
ATOM 2221 N N . PRO A 1 280 ? 40.835 7.136 37.089 1.00 19.21 270 PRO A N 1
ATOM 2222 C CA . PRO A 1 280 ? 39.666 6.850 37.920 1.00 18.74 270 PRO A CA 1
ATOM 2223 C C . PRO A 1 280 ? 40.055 6.821 39.373 1.00 24.77 270 PRO A C 1
ATOM 2224 O O . PRO A 1 280 ? 41.105 6.304 39.749 1.00 21.90 270 PRO A O 1
ATOM 2228 N N . ARG A 1 281 ? 39.200 7.452 40.160 1.00 23.41 271 ARG A N 1
ATOM 2229 C CA . ARG A 1 281 ? 39.403 7.503 41.594 1.00 27.44 271 ARG A CA 1
ATOM 2230 C C . ARG A 1 281 ? 39.235 6.116 42.195 1.00 20.19 271 ARG A C 1
ATOM 2231 O O . ARG A 1 281 ? 39.885 5.780 43.189 1.00 26.98 271 ARG A O 1
ATOM 2239 N N . VAL A 1 282 ? 38.372 5.275 41.589 1.00 20.82 272 VAL A N 1
ATOM 2240 C CA A VAL A 1 282 ? 38.203 3.890 42.021 0.61 18.49 272 VAL A CA 1
ATOM 2241 C CA B VAL A 1 282 ? 38.199 3.891 42.020 0.39 18.77 272 VAL A CA 1
ATOM 2242 C C . VAL A 1 282 ? 38.215 2.947 40.820 1.00 24.03 272 VAL A C 1
ATOM 2243 O O . VAL A 1 282 ? 37.807 3.298 39.717 1.00 19.33 272 VAL A O 1
ATOM 2250 N N . VAL A 1 283 ? 38.690 1.741 41.041 1.00 19.01 273 VAL A N 1
ATOM 2251 C CA . VAL A 1 283 ? 38.786 0.714 40.015 1.00 20.30 273 VAL A CA 1
ATOM 2252 C C . VAL A 1 283 ? 37.529 -0.171 40.023 1.00 17.96 273 VAL A C 1
ATOM 2253 O O . VAL A 1 283 ? 37.159 -0.713 41.089 1.00 20.99 273 VAL A O 1
ATOM 2257 N N . VAL A 1 284 ? 36.928 -0.412 38.841 1.00 16.96 274 VAL A N 1
ATOM 2258 C CA . VAL A 1 284 ? 35.712 -1.216 38.725 1.00 15.53 274 VAL A CA 1
ATOM 2259 C C . VAL A 1 284 ? 35.968 -2.298 37.681 1.00 15.33 274 VAL A C 1
ATOM 2260 O O . VAL A 1 284 ? 36.197 -1.980 36.502 1.00 17.08 274 VAL A O 1
ATOM 2264 N N . SER A 1 285 ? 35.897 -3.565 38.072 1.00 15.50 275 SER A N 1
ATOM 2265 C CA . SER A 1 285 ? 36.258 -4.682 37.197 1.00 15.81 275 SER A CA 1
ATOM 2266 C C . SER A 1 285 ? 35.087 -5.047 36.284 1.00 15.35 275 SER A C 1
ATOM 2267 O O . SER A 1 285 ? 33.929 -4.648 36.502 1.00 14.85 275 SER A O 1
ATOM 2270 N N . ASP A 1 286 ? 35.386 -5.903 35.289 1.00 15.63 276 ASP A N 1
ATOM 2271 C CA . ASP A 1 286 ? 34.325 -6.451 34.442 1.00 18.29 276 ASP A CA 1
ATOM 2272 C C . ASP A 1 286 ? 33.325 -7.254 35.266 1.00 15.41 276 ASP A C 1
ATOM 2273 O O . ASP A 1 286 ? 32.114 -7.149 35.066 1.00 15.81 276 ASP A O 1
ATOM 2278 N N . GLN A 1 287 ? 33.813 -8.044 36.236 1.00 15.96 277 GLN A N 1
ATOM 2279 C CA . GLN A 1 287 ? 32.895 -8.791 37.082 1.00 16.43 277 GLN A CA 1
ATOM 2280 C C . GLN A 1 287 ? 32.052 -7.873 37.958 1.00 16.25 277 GLN A C 1
ATOM 2281 O O . GLN A 1 287 ? 30.861 -8.148 38.161 1.00 16.17 277 GLN A O 1
ATOM 2287 N N . ASN A 1 288 ? 32.625 -6.768 38.442 1.00 15.52 278 ASN A N 1
ATOM 2288 C CA . ASN A 1 288 ? 31.809 -5.816 39.189 1.00 14.76 278 ASN A CA 1
ATOM 2289 C C . ASN A 1 288 ? 30.674 -5.279 38.326 1.00 14.48 278 ASN A C 1
ATOM 2290 O O . ASN A 1 288 ? 29.531 -5.173 38.774 1.00 14.52 278 ASN A O 1
ATOM 2295 N N . LEU A 1 289 ? 30.992 -4.926 37.073 1.00 14.36 279 LEU A N 1
ATOM 2296 C CA . LEU A 1 289 ? 29.975 -4.397 36.174 1.00 13.63 279 LEU A CA 1
ATOM 2297 C C . LEU A 1 289 ? 28.884 -5.418 35.937 1.00 13.26 279 LEU A C 1
ATOM 2298 O O . LEU A 1 289 ? 27.689 -5.075 35.955 1.00 13.87 279 LEU A O 1
ATOM 2303 N N . VAL A 1 290 ? 29.266 -6.668 35.696 1.00 14.03 280 VAL A N 1
ATOM 2304 C CA . VAL A 1 290 ? 28.263 -7.710 35.487 1.00 14.70 280 VAL A CA 1
ATOM 2305 C C . VAL A 1 290 ? 27.394 -7.882 36.740 1.00 13.88 280 VAL A C 1
ATOM 2306 O O . VAL A 1 290 ? 26.166 -7.986 36.651 1.00 14.25 280 VAL A O 1
ATOM 2310 N N . GLN A 1 291 ? 28.020 -7.946 37.925 1.00 13.10 281 GLN A N 1
ATOM 2311 C CA . GLN A 1 291 ? 27.247 -8.105 39.157 1.00 13.52 281 GLN A CA 1
ATOM 2312 C C . GLN A 1 291 ? 26.230 -6.990 39.312 1.00 12.13 281 GLN A C 1
ATOM 2313 O O . GLN A 1 291 ? 25.080 -7.247 39.679 1.00 13.11 281 GLN A O 1
ATOM 2319 N N . TYR A 1 292 ? 26.629 -5.748 39.013 1.00 12.87 282 TYR A N 1
ATOM 2320 C CA . TYR A 1 292 ? 25.707 -4.623 39.070 1.00 13.93 282 TYR A CA 1
ATOM 2321 C C . TYR A 1 292 ? 24.525 -4.823 38.131 1.00 11.87 282 TYR A C 1
ATOM 2322 O O . TYR A 1 292 ? 23.367 -4.660 38.534 1.00 13.21 282 TYR A O 1
ATOM 2331 N N . VAL A 1 293 ? 24.787 -5.116 36.860 1.00 12.59 283 VAL A N 1
ATOM 2332 C CA . VAL A 1 293 ? 23.696 -5.280 35.904 1.00 12.49 283 VAL A CA 1
ATOM 2333 C C . VAL A 1 293 ? 22.745 -6.382 36.356 1.00 11.34 283 VAL A C 1
ATOM 2334 O O . VAL A 1 293 ? 21.518 -6.226 36.307 1.00 13.29 283 VAL A O 1
ATOM 2338 N N . LEU A 1 294 ? 23.294 -7.525 36.789 1.00 12.59 284 LEU A N 1
ATOM 2339 C CA . LEU A 1 294 ? 22.460 -8.635 37.237 1.00 14.16 284 LEU A CA 1
ATOM 2340 C C . LEU A 1 294 ? 21.625 -8.242 38.445 1.00 13.73 284 LEU A C 1
ATOM 2341 O O . LEU A 1 294 ? 20.423 -8.544 38.512 1.00 13.71 284 LEU A O 1
ATOM 2346 N N . ALA A 1 295 ? 22.263 -7.634 39.453 1.00 12.57 285 ALA A N 1
ATOM 2347 C CA . ALA A 1 295 ? 21.546 -7.249 40.667 1.00 13.13 285 ALA A CA 1
ATOM 2348 C C . ALA A 1 295 ? 20.437 -6.272 40.335 1.00 12.77 285 ALA A C 1
ATOM 2349 O O . ALA A 1 295 ? 19.325 -6.390 40.867 1.00 13.51 285 ALA A O 1
ATOM 2351 N N . PHE A 1 296 ? 20.724 -5.306 39.460 1.00 12.25 286 PHE A N 1
ATOM 2352 C CA . PHE A 1 296 ? 19.717 -4.320 39.127 1.00 13.54 286 PHE A CA 1
ATOM 2353 C C . PHE A 1 296 ? 18.553 -4.950 38.371 1.00 11.91 286 PHE A C 1
ATOM 2354 O O . PHE A 1 296 ? 17.395 -4.649 38.660 1.00 13.21 286 PHE A O 1
ATOM 2362 N N . ARG A 1 297 ? 18.829 -5.838 37.413 1.00 12.41 287 ARG A N 1
ATOM 2363 C CA . ARG A 1 297 ? 17.732 -6.517 36.708 1.00 13.16 287 ARG A CA 1
ATOM 2364 C C . ARG A 1 297 ? 16.832 -7.265 37.694 1.00 12.88 287 ARG A C 1
ATOM 2365 O O . ARG A 1 297 ? 15.602 -7.243 37.582 1.00 13.33 287 ARG A O 1
ATOM 2373 N N . LEU A 1 298 ? 17.426 -7.942 38.695 1.00 13.03 288 LEU A N 1
ATOM 2374 C CA A LEU A 1 298 ? 16.595 -8.672 39.646 0.40 13.60 288 LEU A CA 1
ATOM 2375 C CA B LEU A 1 298 ? 16.607 -8.668 39.656 0.60 13.47 288 LEU A CA 1
ATOM 2376 C C . LEU A 1 298 ? 15.796 -7.732 40.541 1.00 13.38 288 LEU A C 1
ATOM 2377 O O . LEU A 1 298 ? 14.689 -8.082 40.959 1.00 14.57 288 LEU A O 1
ATOM 2386 N N . PHE A 1 299 ? 16.328 -6.516 40.814 1.00 13.09 289 PHE A N 1
ATOM 2387 C CA . PHE A 1 299 ? 15.629 -5.531 41.640 1.00 14.28 289 PHE A CA 1
ATOM 2388 C C . PHE A 1 299 ? 14.489 -4.851 40.879 1.00 13.69 289 PHE A C 1
ATOM 2389 O O . PHE A 1 299 ? 13.399 -4.653 41.416 1.00 14.39 289 PHE A O 1
ATOM 2397 N N . MET A 1 300 ? 14.726 -4.505 39.615 1.00 13.14 290 MET A N 1
ATOM 2398 C CA A MET A 1 300 ? 13.719 -3.818 38.790 0.75 13.33 290 MET A CA 1
ATOM 2399 C CA B MET A 1 300 ? 13.757 -3.789 38.778 0.25 17.48 290 MET A CA 1
ATOM 2400 C C . MET A 1 300 ? 13.587 -4.539 37.463 1.00 13.67 290 MET A C 1
ATOM 2401 O O . MET A 1 300 ? 14.161 -4.131 36.438 1.00 13.13 290 MET A O 1
ATOM 2410 N N . PRO A 1 301 ? 12.796 -5.607 37.441 1.00 13.65 291 PRO A N 1
ATOM 2411 C CA . PRO A 1 301 ? 12.734 -6.452 36.247 1.00 13.63 291 PRO A CA 1
ATOM 2412 C C . PRO A 1 301 ? 12.273 -5.755 34.987 1.00 14.52 291 PRO A C 1
ATOM 2413 O O . PRO A 1 301 ? 12.638 -6.233 33.905 1.00 15.13 291 PRO A O 1
ATOM 2417 N N . ARG A 1 302 ? 11.487 -4.710 35.086 1.00 13.91 292 ARG A N 1
ATOM 2418 C CA . ARG A 1 302 ? 10.932 -4.035 33.909 1.00 14.05 292 ARG A CA 1
ATOM 2419 C C . ARG A 1 302 ? 11.714 -2.818 33.503 1.00 15.79 292 ARG A C 1
ATOM 2420 O O . ARG A 1 302 ? 11.373 -2.209 32.480 1.00 17.37 292 ARG A O 1
ATOM 2428 N N . SER A 1 303 ? 12.795 -2.470 34.182 1.00 14.72 293 SER A N 1
ATOM 2429 C CA . SER A 1 303 ? 13.544 -1.252 33.854 1.00 13.69 293 SER A CA 1
ATOM 2430 C C . SER A 1 303 ? 14.595 -1.525 32.786 1.00 14.50 293 SER A C 1
ATOM 2431 O O . SER A 1 303 ? 15.326 -2.505 32.857 1.00 15.09 293 SER A O 1
ATOM 2434 N N . GLY A 1 304 ? 14.754 -0.605 31.856 1.00 13.78 294 GLY A N 1
ATOM 2435 C CA . GLY A 1 304 ? 15.801 -0.766 30.866 1.00 13.40 294 GLY A CA 1
ATOM 2436 C C . GLY A 1 304 ? 17.201 -0.689 31.459 1.00 12.95 294 GLY A C 1
ATOM 2437 O O . GLY A 1 304 ? 17.434 -0.015 32.495 1.00 11.99 294 GLY A O 1
ATOM 2438 N N . ILE A 1 305 ? 18.154 -1.338 30.792 1.00 12.34 295 ILE A N 1
ATOM 2439 C CA . ILE A 1 305 ? 19.574 -1.243 31.118 1.00 12.52 295 ILE A CA 1
ATOM 2440 C C . ILE A 1 305 ? 20.306 -0.928 29.819 1.00 12.68 295 ILE A C 1
ATOM 2441 O O . ILE A 1 305 ? 20.214 -1.705 28.848 1.00 12.31 295 ILE A O 1
ATOM 2446 N N . THR A 1 306 ? 20.998 0.201 29.795 1.00 12.16 296 THR A N 1
ATOM 2447 C CA . THR A 1 306 ? 21.625 0.729 28.580 1.00 12.62 296 THR A CA 1
ATOM 2448 C C . THR A 1 306 ? 23.114 0.462 28.641 1.00 11.68 296 THR A C 1
ATOM 2449 O O . THR A 1 306 ? 23.749 0.811 29.654 1.00 13.03 296 THR A O 1
ATOM 2453 N N . LEU A 1 307 ? 23.710 -0.117 27.584 1.00 12.73 297 LEU A N 1
ATOM 2454 C CA . LEU A 1 307 ? 25.146 -0.387 27.547 1.00 12.20 297 LEU A CA 1
ATOM 2455 C C . LEU A 1 307 ? 25.777 0.331 26.358 1.00 13.54 297 LEU A C 1
ATOM 2456 O O . LEU A 1 307 ? 25.416 0.065 25.197 1.00 13.65 297 LEU A O 1
ATOM 2461 N N . SER A 1 308 ? 26.746 1.186 26.637 1.00 12.74 298 SER A N 1
ATOM 2462 C CA . SER A 1 308 ? 27.348 2.060 25.643 1.00 13.43 298 SER A CA 1
ATOM 2463 C C . SER A 1 308 ? 28.629 1.444 25.101 1.00 12.84 298 SER A C 1
ATOM 2464 O O . SER A 1 308 ? 29.104 0.383 25.538 1.00 13.66 298 SER A O 1
ATOM 2467 N N . THR A 1 309 ? 29.233 2.164 24.135 1.00 13.04 299 THR A N 1
ATOM 2468 C CA . THR A 1 309 ? 30.497 1.743 23.548 1.00 12.63 299 THR A CA 1
ATOM 2469 C C . THR A 1 309 ? 31.707 2.008 24.405 1.00 13.11 299 THR A C 1
ATOM 2470 O O . THR A 1 309 ? 32.825 1.698 23.996 1.00 14.32 299 THR A O 1
ATOM 2474 N N . ARG A 1 310 ? 31.509 2.491 25.638 1.00 13.55 300 ARG A N 1
ATOM 2475 C CA A ARG A 1 310 ? 32.612 2.461 26.597 0.81 12.87 300 ARG A CA 1
ATOM 2476 C CA B ARG A 1 310 ? 32.593 2.470 26.616 0.19 14.14 300 ARG A CA 1
ATOM 2477 C C . ARG A 1 310 ? 33.121 1.051 26.832 1.00 16.27 300 ARG A C 1
ATOM 2478 O O . ARG A 1 310 ? 34.299 0.874 27.202 1.00 17.66 300 ARG A O 1
ATOM 2493 N N . GLU A 1 311 ? 32.261 0.038 26.667 1.00 14.20 301 GLU A N 1
ATOM 2494 C CA . GLU A 1 311 ? 32.634 -1.357 26.872 1.00 13.77 301 GLU A CA 1
ATOM 2495 C C . GLU A 1 311 ? 33.133 -1.981 25.566 1.00 15.10 301 GLU A C 1
ATOM 2496 O O . GLU A 1 311 ? 32.638 -1.642 24.471 1.00 14.48 301 GLU A O 1
ATOM 2502 N N . ASN A 1 312 ? 34.128 -2.866 25.669 1.00 15.41 302 ASN A N 1
ATOM 2503 C CA . ASN A 1 312 ? 34.660 -3.470 24.456 1.00 17.47 302 ASN A CA 1
ATOM 2504 C C . ASN A 1 312 ? 33.670 -4.463 23.848 1.00 17.38 302 ASN A C 1
ATOM 2505 O O . ASN A 1 312 ? 32.691 -4.894 24.479 1.00 16.54 302 ASN A O 1
ATOM 2510 N N . GLY A 1 313 ? 33.904 -4.755 22.580 1.00 15.24 303 GLY A N 1
ATOM 2511 C CA . GLY A 1 313 ? 32.949 -5.595 21.854 1.00 17.61 303 GLY A CA 1
ATOM 2512 C C . GLY A 1 313 ? 32.760 -6.975 22.469 1.00 15.98 303 GLY A C 1
ATOM 2513 O O . GLY A 1 313 ? 31.630 -7.490 22.515 1.00 15.88 303 GLY A O 1
ATOM 2514 N N . ARG A 1 314 ? 33.841 -7.592 22.963 1.00 15.67 304 ARG A N 1
ATOM 2515 C CA . ARG A 1 314 ? 33.701 -8.935 23.517 1.00 16.78 304 ARG A CA 1
ATOM 2516 C C . ARG A 1 314 ? 32.824 -8.913 24.760 1.00 16.74 304 ARG A C 1
ATOM 2517 O O . ARG A 1 314 ? 31.971 -9.791 24.952 1.00 16.69 304 ARG A O 1
ATOM 2522 N N . LEU A 1 315 ? 33.007 -7.926 25.635 1.00 15.92 305 LEU A N 1
ATOM 2523 C CA . LEU A 1 315 ? 32.178 -7.862 26.821 1.00 15.36 305 LEU A CA 1
ATOM 2524 C C . LEU A 1 315 ? 30.740 -7.496 26.475 1.00 14.33 305 LEU A C 1
ATOM 2525 O O . LEU A 1 315 ? 29.792 -8.056 27.032 1.00 15.05 305 LEU A O 1
ATOM 2530 N N . ARG A 1 316 ? 30.533 -6.563 25.532 1.00 14.13 306 ARG A N 1
ATOM 2531 C CA . ARG A 1 316 ? 29.162 -6.282 25.135 1.00 13.23 306 ARG A CA 1
ATOM 2532 C C . ARG A 1 316 ? 28.489 -7.527 24.544 1.00 14.10 306 ARG A C 1
ATOM 2533 O O . ARG A 1 316 ? 27.323 -7.807 24.846 1.00 14.56 306 ARG A O 1
ATOM 2541 N N . ASP A 1 317 ? 29.216 -8.297 23.743 1.00 13.66 307 ASP A N 1
ATOM 2542 C CA . ASP A 1 317 ? 28.615 -9.526 23.205 1.00 14.58 307 ASP A CA 1
ATOM 2543 C C . ASP A 1 317 ? 28.198 -10.450 24.344 1.00 16.71 307 ASP A C 1
ATOM 2544 O O . ASP A 1 317 ? 27.137 -11.086 24.298 1.00 16.61 307 ASP A O 1
ATOM 2549 N N . ALA A 1 318 ? 29.035 -10.547 25.394 1.00 15.16 308 ALA A N 1
ATOM 2550 C CA . ALA A 1 318 ? 28.727 -11.444 26.520 1.00 17.05 308 ALA A CA 1
ATOM 2551 C C . ALA A 1 318 ? 27.540 -10.937 27.333 1.00 16.47 308 ALA A C 1
ATOM 2552 O O . ALA A 1 318 ? 26.865 -11.734 27.997 1.00 21.71 308 ALA A O 1
ATOM 2554 N N . MET A 1 319 ? 27.296 -9.641 27.327 1.00 14.76 309 MET A N 1
ATOM 2555 C CA A MET A 1 319 ? 26.233 -9.056 28.130 0.72 17.62 309 MET A CA 1
ATOM 2556 C CA B MET A 1 319 ? 26.234 -9.028 28.118 0.28 15.56 309 MET A CA 1
ATOM 2557 C C . MET A 1 319 ? 24.885 -9.010 27.422 1.00 17.12 309 MET A C 1
ATOM 2558 O O . MET A 1 319 ? 23.888 -8.654 28.044 1.00 16.36 309 MET A O 1
ATOM 2567 N N . VAL A 1 320 ? 24.834 -9.364 26.130 1.00 15.64 310 VAL A N 1
ATOM 2568 C CA . VAL A 1 320 ? 23.581 -9.351 25.376 1.00 16.24 310 VAL A CA 1
ATOM 2569 C C . VAL A 1 320 ? 22.483 -10.106 26.104 1.00 16.60 310 VAL A C 1
ATOM 2570 O O . VAL A 1 320 ? 21.322 -9.692 26.079 1.00 16.13 310 VAL A O 1
ATOM 2574 N N . ARG A 1 321 ? 22.804 -11.241 26.734 1.00 15.59 311 ARG A N 1
ATOM 2575 C CA A ARG A 1 321 ? 21.806 -12.074 27.381 0.39 17.80 311 ARG A CA 1
ATOM 2576 C CA B ARG A 1 321 ? 21.759 -12.031 27.355 0.43 15.51 311 ARG A CA 1
ATOM 2577 C CA C ARG A 1 321 ? 21.768 -12.037 27.367 0.18 17.22 311 ARG A CA 1
ATOM 2578 C C . ARG A 1 321 ? 21.637 -11.789 28.865 1.00 15.33 311 ARG A C 1
ATOM 2579 O O . ARG A 1 321 ? 20.835 -12.458 29.511 1.00 23.01 311 ARG A O 1
ATOM 2601 N N . LEU A 1 322 ? 22.389 -10.841 29.429 1.00 13.94 312 LEU A N 1
ATOM 2602 C CA . LEU A 1 322 ? 22.487 -10.717 30.878 1.00 14.87 312 LEU A CA 1
ATOM 2603 C C . LEU A 1 322 ? 21.641 -9.594 31.470 1.00 16.59 312 LEU A C 1
ATOM 2604 O O . LEU A 1 322 ? 21.709 -9.346 32.679 1.00 17.73 312 LEU A O 1
ATOM 2609 N N . GLY A 1 323 ? 20.823 -8.926 30.687 1.00 15.05 313 GLY A N 1
ATOM 2610 C CA . GLY A 1 323 ? 19.903 -7.931 31.218 1.00 14.11 313 GLY A CA 1
ATOM 2611 C C . GLY A 1 323 ? 19.928 -6.611 30.455 1.00 11.94 313 GLY A C 1
ATOM 2612 O O . GLY A 1 323 ? 19.029 -5.789 30.641 1.00 13.13 313 GLY A O 1
ATOM 2613 N N . VAL A 1 324 ? 20.919 -6.424 29.565 1.00 12.76 314 VAL A N 1
ATOM 2614 C CA . VAL A 1 324 ? 20.965 -5.227 28.742 1.00 11.89 314 VAL A CA 1
ATOM 2615 C C . VAL A 1 324 ? 19.796 -5.215 27.769 1.00 12.41 314 VAL A C 1
ATOM 2616 O O . VAL A 1 324 ? 19.438 -6.258 27.205 1.00 12.28 314 VAL A O 1
ATOM 2620 N N . THR A 1 325 ? 19.195 -4.039 27.616 1.00 11.79 315 THR A N 1
ATOM 2621 C CA . THR A 1 325 ? 18.042 -3.887 26.722 1.00 12.50 315 THR A CA 1
ATOM 2622 C C . THR A 1 325 ? 18.239 -2.828 25.659 1.00 12.50 315 THR A C 1
ATOM 2623 O O . THR A 1 325 ? 17.444 -2.779 24.696 1.00 13.32 315 THR A O 1
ATOM 2627 N N . LYS A 1 326 ? 19.278 -2.004 25.778 1.00 11.82 316 LYS A N 1
ATOM 2628 C CA . LYS A 1 326 ? 19.528 -0.911 24.827 1.00 13.10 316 LYS A CA 1
ATOM 2629 C C . LYS A 1 326 ? 21.021 -0.822 24.639 1.00 12.02 316 LYS A C 1
ATOM 2630 O O . LYS A 1 326 ? 21.768 -0.802 25.621 1.00 13.00 316 LYS A O 1
ATOM 2636 N N . MET A 1 327 ? 21.494 -0.804 23.385 1.00 12.55 317 MET A N 1
ATOM 2637 C CA . MET A 1 327 ? 22.907 -0.735 23.075 1.00 12.50 317 MET A CA 1
ATOM 2638 C C . MET A 1 327 ? 23.151 0.366 22.063 1.00 12.75 317 MET A C 1
ATOM 2639 O O . MET A 1 327 ? 22.439 0.455 21.052 1.00 12.87 317 MET A O 1
ATOM 2644 N N . SER A 1 328 ? 24.201 1.151 22.273 1.00 12.09 318 SER A N 1
ATOM 2645 C CA . SER A 1 328 ? 24.569 2.072 21.214 1.00 13.53 318 SER A CA 1
ATOM 2646 C C . SER A 1 328 ? 25.429 1.359 20.187 1.00 12.15 318 SER A C 1
ATOM 2647 O O . SER A 1 328 ? 26.040 0.319 20.456 1.00 13.47 318 SER A O 1
ATOM 2650 N N . ALA A 1 329 ? 25.481 1.944 18.983 1.00 12.87 319 ALA A N 1
ATOM 2651 C CA . ALA A 1 329 ? 26.361 1.423 17.945 1.00 12.01 319 ALA A CA 1
ATOM 2652 C C . ALA A 1 329 ? 26.713 2.560 17.001 1.00 13.31 319 ALA A C 1
ATOM 2653 O O . ALA A 1 329 ? 25.987 3.548 16.910 1.00 13.49 319 ALA A O 1
ATOM 2655 N N . GLY A 1 330 ? 27.849 2.422 16.308 1.00 13.84 320 GLY A N 1
ATOM 2656 C CA . GLY A 1 330 ? 28.275 3.499 15.412 1.00 14.10 320 GLY A CA 1
ATOM 2657 C C . GLY A 1 330 ? 28.514 4.807 16.146 1.00 13.70 320 GLY A C 1
ATOM 2658 O O . GLY A 1 330 ? 28.312 5.880 15.578 1.00 14.36 320 GLY A O 1
ATOM 2659 N N . SER A 1 331 ? 28.920 4.748 17.405 1.00 14.03 321 SER A N 1
ATOM 2660 C CA A SER A 1 331 ? 29.006 5.940 18.233 0.72 12.12 321 SER A CA 1
ATOM 2661 C CA B SER A 1 331 ? 28.993 5.949 18.223 0.28 12.20 321 SER A CA 1
ATOM 2662 C C . SER A 1 331 ? 30.177 6.832 17.832 1.00 14.00 321 SER A C 1
ATOM 2663 O O . SER A 1 331 ? 31.180 6.399 17.289 1.00 16.26 321 SER A O 1
ATOM 2668 N N . CYS A 1 332 ? 30.062 8.115 18.174 1.00 14.25 322 CYS A N 1
ATOM 2669 C CA . CYS A 1 332 ? 31.184 9.031 18.072 1.00 14.23 322 CYS A CA 1
ATOM 2670 C C . CYS A 1 332 ? 31.003 10.049 19.184 1.00 14.99 322 CYS A C 1
ATOM 2671 O O . CYS A 1 332 ? 29.907 10.591 19.345 1.00 16.78 322 CYS A O 1
ATOM 2674 N N . THR A 1 333 ? 32.052 10.291 19.964 1.00 13.76 323 THR A N 1
ATOM 2675 C CA . THR A 1 333 ? 31.969 11.207 21.107 1.00 13.95 323 THR A CA 1
ATOM 2676 C C . THR A 1 333 ? 32.572 12.588 20.805 1.00 14.40 323 THR A C 1
ATOM 2677 O O . THR A 1 333 ? 32.732 13.416 21.714 1.00 15.38 323 THR A O 1
ATOM 2681 N N . ALA A 1 334 ? 32.870 12.881 19.542 1.00 14.95 324 ALA A N 1
ATOM 2682 C CA . ALA A 1 334 ? 33.408 14.174 19.155 1.00 16.18 324 ALA A CA 1
ATOM 2683 C C . ALA A 1 334 ? 32.397 14.892 18.289 1.00 16.58 324 ALA A C 1
ATOM 2684 O O . ALA A 1 334 ? 31.717 14.269 17.466 1.00 16.98 324 ALA A O 1
ATOM 2686 N N . VAL A 1 335 ? 32.348 16.208 18.442 1.00 16.23 325 VAL A N 1
ATOM 2687 C CA . VAL A 1 335 ? 31.484 17.061 17.628 1.00 16.68 325 VAL A CA 1
ATOM 2688 C C . VAL A 1 335 ? 31.987 17.050 16.196 1.00 17.09 325 VAL A C 1
ATOM 2689 O O . VAL A 1 335 ? 33.098 17.499 15.894 1.00 19.92 325 VAL A O 1
ATOM 2693 N N . GLY A 1 336 ? 31.163 16.500 15.312 1.00 16.91 326 GLY A N 1
ATOM 2694 C CA . GLY A 1 336 ? 31.540 16.372 13.918 1.00 21.12 326 GLY A CA 1
ATOM 2695 C C . GLY A 1 336 ? 32.522 15.260 13.644 1.00 17.70 326 GLY A C 1
ATOM 2696 O O . GLY A 1 336 ? 33.031 15.141 12.526 1.00 19.50 326 GLY A O 1
ATOM 2697 N N . GLY A 1 337 ? 32.789 14.397 14.609 1.00 18.30 327 GLY A N 1
ATOM 2698 C CA . GLY A 1 337 ? 33.784 13.346 14.417 1.00 20.89 327 GLY A CA 1
ATOM 2699 C C . GLY A 1 337 ? 33.416 12.293 13.401 1.00 19.26 327 GLY A C 1
ATOM 2700 O O . GLY A 1 337 ? 34.317 11.663 12.830 1.00 21.60 327 GLY A O 1
ATOM 2701 N N . ARG A 1 338 ? 32.124 12.124 13.123 1.00 17.13 328 ARG A N 1
ATOM 2702 C CA . ARG A 1 338 ? 31.747 11.180 12.074 1.00 19.05 328 ARG A CA 1
ATOM 2703 C C . ARG A 1 338 ? 32.303 11.552 10.706 1.00 19.78 328 ARG A C 1
ATOM 2704 O O . ARG A 1 338 ? 32.403 10.669 9.851 1.00 21.99 328 ARG A O 1
ATOM 2712 N N . SER A 1 339 ? 32.679 12.796 10.489 1.00 19.55 329 SER A N 1
ATOM 2713 C CA . SER A 1 339 ? 33.322 13.234 9.253 1.00 22.73 329 SER A CA 1
ATOM 2714 C C . SER A 1 339 ? 34.703 13.831 9.483 1.00 23.60 329 SER A C 1
ATOM 2715 O O . SER A 1 339 ? 35.281 14.406 8.554 1.00 27.47 329 SER A O 1
ATOM 2718 N N . ASP A 1 340 ? 35.263 13.694 10.679 1.00 24.50 330 ASP A N 1
ATOM 2719 C CA . ASP A 1 340 ? 36.589 14.252 10.960 1.00 23.64 330 ASP A CA 1
ATOM 2720 C C . ASP A 1 340 ? 37.220 13.343 12.016 1.00 23.69 330 ASP A C 1
ATOM 2721 O O . ASP A 1 340 ? 37.007 13.531 13.216 1.00 23.11 330 ASP A O 1
ATOM 2726 N N . GLN A 1 341 ? 38.007 12.367 11.552 1.00 28.92 331 GLN A N 1
ATOM 2727 C CA . GLN A 1 341 ? 38.566 11.353 12.439 1.00 31.84 331 GLN A CA 1
ATOM 2728 C C . GLN A 1 341 ? 39.525 11.940 13.465 1.00 32.47 331 GLN A C 1
ATOM 2729 O O . GLN A 1 341 ? 39.802 11.294 14.479 1.00 38.34 331 GLN A O 1
ATOM 2732 N N . GLU A 1 342 ? 40.033 13.138 13.230 1.00 28.98 332 GLU A N 1
ATOM 2733 C CA . GLU A 1 342 ? 40.955 13.764 14.169 1.00 35.48 332 GLU A CA 1
ATOM 2734 C C . GLU A 1 342 ? 40.262 14.606 15.239 1.00 36.33 332 GLU A C 1
ATOM 2735 O O . GLU A 1 342 ? 40.940 15.117 16.136 1.00 31.16 332 GLU A O 1
ATOM 2738 N N . ALA A 1 343 ? 38.941 14.772 15.170 1.00 26.43 333 ALA A N 1
ATOM 2739 C CA . ALA A 1 343 ? 38.231 15.537 16.188 1.00 22.96 333 ALA A CA 1
ATOM 2740 C C . ALA A 1 343 ? 38.307 14.819 17.535 1.00 22.37 333 ALA A C 1
ATOM 2741 O O . ALA A 1 343 ? 38.206 13.590 17.602 1.00 23.74 333 ALA A O 1
ATOM 2743 N N . VAL A 1 344 ? 38.491 15.588 18.610 1.00 21.98 334 VAL A N 1
ATOM 2744 C CA . VAL A 1 344 ? 38.683 15.021 19.944 1.00 21.48 334 VAL A CA 1
ATOM 2745 C C . VAL A 1 344 ? 37.339 14.767 20.617 1.00 18.32 334 VAL A C 1
ATOM 2746 O O . VAL A 1 344 ? 36.480 15.654 20.688 1.00 20.21 334 VAL A O 1
ATOM 2750 N N . GLY A 1 345 ? 37.185 13.590 21.156 1.00 17.43 335 GLY A N 1
ATOM 2751 C CA . GLY A 1 345 ? 35.935 13.210 21.779 1.00 16.87 335 GLY A CA 1
ATOM 2752 C C . GLY A 1 345 ? 35.905 13.496 23.271 1.00 16.56 335 GLY A C 1
ATOM 2753 O O . GLY A 1 345 ? 36.910 13.854 23.909 1.00 17.56 335 GLY A O 1
ATOM 2754 N N . GLN A 1 346 ? 34.701 13.358 23.826 1.00 16.12 336 GLN A N 1
ATOM 2755 C CA . GLN A 1 346 ? 34.523 13.561 25.263 1.00 15.19 336 GLN A CA 1
ATOM 2756 C C . GLN A 1 346 ? 35.355 12.559 26.045 1.00 15.59 336 GLN A C 1
ATOM 2757 O O . GLN A 1 346 ? 35.852 12.844 27.139 1.00 16.26 336 GLN A O 1
ATOM 2763 N N . PHE A 1 347 ? 35.459 11.354 25.508 1.00 15.56 337 PHE A N 1
ATOM 2764 C CA . PHE A 1 347 ? 36.269 10.268 26.052 1.00 15.54 337 PHE A CA 1
ATOM 2765 C C . PHE A 1 347 ? 36.422 9.239 24.929 1.00 15.89 337 PHE A C 1
ATOM 2766 O O . PHE A 1 347 ? 35.733 9.287 23.903 1.00 15.71 337 PHE A O 1
ATOM 2774 N N . GLN A 1 348 ? 37.314 8.274 25.143 1.00 15.14 338 GLN A N 1
ATOM 2775 C CA . GLN A 1 348 ? 37.680 7.293 24.127 1.00 16.68 338 GLN A CA 1
ATOM 2776 C C . GLN A 1 348 ? 36.702 6.135 24.154 1.00 15.70 338 GLN A C 1
ATOM 2777 O O . GLN A 1 348 ? 36.545 5.467 25.187 1.00 17.15 338 GLN A O 1
ATOM 2783 N N . ILE A 1 349 ? 36.075 5.847 23.027 1.00 15.14 339 ILE A N 1
ATOM 2784 C CA . ILE A 1 349 ? 35.199 4.684 23.011 1.00 17.56 339 ILE A CA 1
ATOM 2785 C C . ILE A 1 349 ? 36.027 3.422 22.826 1.00 15.78 339 ILE A C 1
ATOM 2786 O O . ILE A 1 349 ? 37.185 3.461 22.422 1.00 17.58 339 ILE A O 1
ATOM 2791 N N . SER A 1 350 ? 35.428 2.289 23.189 1.00 15.36 340 SER A N 1
ATOM 2792 C CA . SER A 1 350 ? 36.072 0.989 23.002 1.00 14.60 340 SER A CA 1
ATOM 2793 C C . SER A 1 350 ? 35.477 0.203 21.841 1.00 14.97 340 SER A C 1
ATOM 2794 O O . SER A 1 350 ? 36.218 -0.218 20.954 1.00 18.63 340 SER A O 1
ATOM 2797 N N . ASP A 1 351 ? 34.169 -0.034 21.861 1.00 13.63 341 ASP A N 1
ATOM 2798 C CA . ASP A 1 351 ? 33.512 -0.840 20.814 1.00 13.81 341 ASP A CA 1
ATOM 2799 C C . ASP A 1 351 ? 33.232 0.068 19.625 1.00 14.62 341 ASP A C 1
ATOM 2800 O O . ASP A 1 351 ? 32.303 0.870 19.677 1.00 15.03 341 ASP A O 1
ATOM 2805 N N . GLU A 1 352 ? 34.034 -0.053 18.573 1.00 14.72 342 GLU A N 1
ATOM 2806 C CA . GLU A 1 352 ? 33.917 0.788 17.384 1.00 14.81 342 GLU A CA 1
ATOM 2807 C C . GLU A 1 352 ? 32.998 0.191 16.327 1.00 15.12 342 GLU A C 1
ATOM 2808 O O . GLU A 1 352 ? 32.954 0.708 15.201 1.00 16.49 342 GLU A O 1
ATOM 2814 N N . ARG A 1 353 ? 32.232 -0.848 16.651 1.00 14.54 343 ARG A N 1
ATOM 2815 C CA . ARG A 1 353 ? 31.399 -1.469 15.629 1.00 14.38 343 ARG A CA 1
ATOM 2816 C C . ARG A 1 353 ? 30.305 -0.531 15.154 1.00 13.63 343 ARG A C 1
ATOM 2817 O O . ARG A 1 353 ? 29.753 0.262 15.905 1.00 14.50 343 ARG A O 1
ATOM 2825 N N . THR A 1 354 ? 29.981 -0.668 13.867 1.00 14.51 344 THR A N 1
ATOM 2826 C CA . THR A 1 354 ? 28.891 0.091 13.261 1.00 15.18 344 THR A CA 1
ATOM 2827 C C . THR A 1 354 ? 27.532 -0.473 13.685 1.00 14.01 344 THR A C 1
ATOM 2828 O O . THR A 1 354 ? 27.410 -1.567 14.262 1.00 14.39 344 THR A O 1
ATOM 2832 N N . VAL A 1 355 ? 26.482 0.285 13.361 1.00 13.92 345 VAL A N 1
ATOM 2833 C CA . VAL A 1 355 ? 25.123 -0.203 13.568 1.00 14.47 345 VAL A CA 1
ATOM 2834 C C . VAL A 1 355 ? 24.936 -1.564 12.904 1.00 15.34 345 VAL A C 1
ATOM 2835 O O . VAL A 1 355 ? 24.419 -2.498 13.521 1.00 14.48 345 VAL A O 1
ATOM 2839 N N . ALA A 1 356 ? 25.345 -1.694 11.632 1.00 14.33 346 ALA A N 1
ATOM 2840 C CA . ALA A 1 356 ? 25.113 -2.952 10.929 1.00 14.39 346 ALA A CA 1
ATOM 2841 C C . ALA A 1 356 ? 25.897 -4.074 11.575 1.00 13.85 346 ALA A C 1
ATOM 2842 O O . ALA A 1 356 ? 25.428 -5.210 11.631 1.00 14.71 346 ALA A O 1
ATOM 2844 N N . GLU A 1 357 ? 27.113 -3.794 12.058 1.00 13.93 347 GLU A N 1
ATOM 2845 C CA . GLU A 1 357 ? 27.886 -4.862 12.705 1.00 14.40 347 GLU A CA 1
ATOM 2846 C C . GLU A 1 357 ? 27.250 -5.310 14.021 1.00 13.78 347 GLU A C 1
ATOM 2847 O O . GLU A 1 357 ? 27.193 -6.512 14.312 1.00 14.77 347 GLU A O 1
ATOM 2853 N N . VAL A 1 358 ? 26.769 -4.374 14.831 1.00 13.23 348 VAL A N 1
ATOM 2854 C CA . VAL A 1 358 ? 26.109 -4.764 16.078 1.00 14.50 348 VAL A CA 1
ATOM 2855 C C . VAL A 1 358 ? 24.797 -5.494 15.792 1.00 12.90 348 VAL A C 1
ATOM 2856 O O . VAL A 1 358 ? 24.509 -6.535 16.394 1.00 13.61 348 VAL A O 1
ATOM 2860 N N . ALA A 1 359 ? 24.011 -4.998 14.823 1.00 13.38 349 ALA A N 1
ATOM 2861 C CA . ALA A 1 359 ? 22.776 -5.687 14.474 1.00 14.25 349 ALA A CA 1
ATOM 2862 C C . ALA A 1 359 ? 23.047 -7.115 13.996 1.00 13.76 349 ALA A C 1
ATOM 2863 O O . ALA A 1 359 ? 22.329 -8.045 14.387 1.00 14.78 349 ALA A O 1
ATOM 2865 N N . ALA A 1 360 ? 24.082 -7.316 13.145 1.00 14.42 350 ALA A N 1
ATOM 2866 C CA . ALA A 1 360 ? 24.405 -8.673 12.668 1.00 16.46 350 ALA A CA 1
ATOM 2867 C C . ALA A 1 360 ? 24.819 -9.579 13.825 1.00 14.34 350 ALA A C 1
ATOM 2868 O O . ALA A 1 360 ? 24.445 -10.760 13.888 1.00 16.30 350 ALA A O 1
ATOM 2870 N N . MET A 1 361 ? 25.573 -9.037 14.773 1.00 13.97 351 MET A N 1
ATOM 2871 C CA . MET A 1 361 ? 25.949 -9.809 15.960 1.00 14.36 351 MET A CA 1
ATOM 2872 C C . MET A 1 361 ? 24.703 -10.238 16.736 1.00 14.48 351 MET A C 1
ATOM 2873 O O . MET A 1 361 ? 24.596 -11.393 17.191 1.00 15.67 351 MET A O 1
ATOM 2878 N N . LEU A 1 362 ? 23.749 -9.325 16.882 1.00 13.33 352 LEU A N 1
ATOM 2879 C CA . LEU A 1 362 ? 22.549 -9.642 17.648 1.00 14.41 352 LEU A CA 1
ATOM 2880 C C . LEU A 1 362 ? 21.759 -10.751 16.990 1.00 15.89 352 LEU A C 1
ATOM 2881 O O . LEU A 1 362 ? 21.370 -11.726 17.649 1.00 15.99 352 LEU A O 1
ATOM 2886 N N . TYR A 1 363 ? 21.534 -10.645 15.672 1.00 15.04 353 TYR A N 1
ATOM 2887 C CA . TYR A 1 363 ? 20.803 -11.696 14.984 1.00 14.75 353 TYR A CA 1
ATOM 2888 C C . TYR A 1 363 ? 21.483 -13.045 15.192 1.00 17.67 353 TYR A C 1
ATOM 2889 O O . TYR A 1 363 ? 20.807 -14.069 15.369 1.00 18.24 353 TYR A O 1
ATOM 2898 N N . ALA A 1 364 ? 22.823 -13.076 15.167 1.00 17.41 354 ALA A N 1
ATOM 2899 C CA . ALA A 1 364 ? 23.511 -14.368 15.318 1.00 19.98 354 ALA A CA 1
ATOM 2900 C C . ALA A 1 364 ? 23.382 -14.945 16.732 1.00 19.63 354 ALA A C 1
ATOM 2901 O O . ALA A 1 364 ? 23.519 -16.170 16.909 1.00 22.08 354 ALA A O 1
ATOM 2903 N N . GLN A 1 365 ? 23.095 -14.124 17.719 1.00 17.88 355 GLN A N 1
ATOM 2904 C CA . GLN A 1 365 ? 22.807 -14.587 19.080 1.00 19.54 355 GLN A CA 1
ATOM 2905 C C . GLN A 1 365 ? 21.344 -14.903 19.278 1.00 18.95 355 GLN A C 1
ATOM 2906 O O . GLN A 1 365 ? 20.934 -15.158 20.400 1.00 18.82 355 GLN A O 1
ATOM 2912 N N . GLY A 1 366 ? 20.543 -14.879 18.218 1.00 19.29 356 GLY A N 1
ATOM 2913 C CA . GLY A 1 366 ? 19.125 -15.144 18.372 1.00 20.44 356 GLY A CA 1
ATOM 2914 C C . GLY A 1 366 ? 18.325 -13.973 18.871 1.00 18.76 356 GLY A C 1
ATOM 2915 O O . GLY A 1 366 ? 17.205 -14.168 19.374 1.00 24.01 356 GLY A O 1
ATOM 2916 N N . TYR A 1 367 ? 18.873 -12.763 18.805 1.00 15.58 357 TYR A N 1
ATOM 2917 C CA . TYR A 1 367 ? 18.219 -11.554 19.279 1.00 16.30 357 TYR A CA 1
ATOM 2918 C C . TYR A 1 367 ? 17.834 -10.684 18.083 1.00 18.53 357 TYR A C 1
ATOM 2919 O O . TYR A 1 367 ? 18.594 -10.567 17.111 1.00 23.69 357 TYR A O 1
ATOM 2928 N N . GLN A 1 368 ? 16.644 -10.110 18.130 1.00 15.51 358 GLN A N 1
ATOM 2929 C CA . GLN A 1 368 ? 16.199 -9.212 17.066 1.00 14.39 358 GLN A CA 1
ATOM 2930 C C . GLN A 1 368 ? 16.647 -7.796 17.407 1.00 15.24 358 GLN A C 1
ATOM 2931 O O . GLN A 1 368 ? 16.170 -7.234 18.418 1.00 15.26 358 GLN A O 1
ATOM 2937 N N . PRO A 1 369 ? 17.545 -7.173 16.637 1.00 14.59 359 PRO A N 1
ATOM 2938 C CA . PRO A 1 369 ? 17.754 -5.724 16.800 1.00 15.28 359 PRO A CA 1
ATOM 2939 C C . PRO A 1 369 ? 16.456 -5.018 16.473 1.00 14.49 359 PRO A C 1
ATOM 2940 O O . PRO A 1 369 ? 15.806 -5.330 15.466 1.00 15.32 359 PRO A O 1
ATOM 2944 N N . VAL A 1 370 ? 16.069 -4.069 17.341 1.00 14.15 360 VAL A N 1
ATOM 2945 C CA . VAL A 1 370 ? 14.891 -3.245 17.095 1.00 15.24 360 VAL A CA 1
ATOM 2946 C C . VAL A 1 370 ? 15.309 -1.788 17.117 1.00 13.47 360 VAL A C 1
ATOM 2947 O O . VAL A 1 370 ? 16.307 -1.403 17.739 1.00 13.78 360 VAL A O 1
ATOM 2951 N N . TYR A 1 371 ? 14.540 -0.982 16.409 1.00 15.05 361 TYR A N 1
ATOM 2952 C CA . TYR A 1 371 ? 14.872 0.420 16.200 1.00 15.79 361 TYR A CA 1
ATOM 2953 C C . TYR A 1 371 ? 13.889 1.347 16.864 1.00 18.35 361 TYR A C 1
ATOM 2954 O O . TYR A 1 371 ? 14.197 2.532 17.018 1.00 16.33 361 TYR A O 1
ATOM 2963 N N . LYS A 1 372 ? 12.735 0.842 17.281 1.00 18.14 362 LYS A N 1
ATOM 2964 C CA . LYS A 1 372 ? 11.774 1.606 18.061 1.00 17.64 362 LYS A CA 1
ATOM 2965 C C . LYS A 1 372 ? 11.518 0.871 19.356 1.00 21.00 362 LYS A C 1
ATOM 2966 O O . LYS A 1 372 ? 11.341 -0.350 19.361 1.00 19.03 362 LYS A O 1
ATOM 2972 N N . ASP A 1 373 ? 11.512 1.610 20.450 1.00 16.63 363 ASP A N 1
ATOM 2973 C CA . ASP A 1 373 ? 11.481 0.956 21.753 1.00 17.22 363 ASP A CA 1
ATOM 2974 C C . ASP A 1 373 ? 10.220 0.130 21.965 1.00 18.41 363 ASP A C 1
ATOM 2975 O O . ASP A 1 373 ? 10.265 -0.875 22.688 1.00 17.81 363 ASP A O 1
ATOM 2980 N N . TRP A 1 374 ? 9.118 0.483 21.321 1.00 19.43 364 TRP A N 1
ATOM 2981 C CA . TRP A 1 374 ? 7.871 -0.229 21.521 1.00 18.74 364 TRP A CA 1
ATOM 2982 C C . TRP A 1 374 ? 7.897 -1.625 20.925 1.00 20.32 364 TRP A C 1
ATOM 2983 O O . TRP A 1 374 ? 6.993 -2.413 21.220 1.00 18.68 364 TRP A O 1
ATOM 2994 N N . GLN A 1 375 ? 8.902 -1.934 20.099 1.00 17.26 365 GLN A N 1
ATOM 2995 C CA . GLN A 1 375 ? 9.015 -3.270 19.531 1.00 17.80 365 GLN A CA 1
ATOM 2996 C C . GLN A 1 375 ? 9.706 -4.233 20.465 1.00 17.65 365 GLN A C 1
ATOM 2997 O O . GLN A 1 375 ? 9.741 -5.420 20.149 1.00 19.27 365 GLN A O 1
ATOM 3003 N N . ALA A 1 376 ? 10.142 -3.788 21.644 1.00 17.33 366 ALA A N 1
ATOM 3004 C CA . ALA A 1 376 ? 10.785 -4.682 22.603 1.00 17.36 366 ALA A CA 1
ATOM 3005 C C . ALA A 1 376 ? 9.727 -5.245 23.543 1.00 19.47 366 ALA A C 1
ATOM 3006 O O . ALA A 1 376 ? 9.344 -4.611 24.528 1.00 25.76 366 ALA A O 1
ATOM 3008 N N . LEU A 1 377 ? 9.230 -6.433 23.230 1.00 23.39 367 LEU A N 1
ATOM 3009 C CA . LEU A 1 377 ? 8.326 -7.102 24.146 1.00 24.72 367 LEU A CA 1
ATOM 3010 C C . LEU A 1 377 ? 8.315 -8.582 23.845 1.00 36.07 367 LEU A C 1
ATOM 3011 O O . LEU A 1 377 ? 8.824 -8.969 22.789 1.00 29.33 367 LEU A O 1
ATOM 3017 N N . SER B 1 11 ? 3.511 -16.390 29.339 1.00 39.08 1 SER B N 1
ATOM 3018 C CA . SER B 1 11 ? 3.068 -17.225 28.229 1.00 42.94 1 SER B CA 1
ATOM 3019 C C . SER B 1 11 ? 3.607 -16.699 26.904 1.00 49.28 1 SER B C 1
ATOM 3020 O O . SER B 1 11 ? 3.656 -17.433 25.903 1.00 41.16 1 SER B O 1
ATOM 3023 N N . GLY B 1 12 ? 4.021 -15.431 26.906 1.00 31.69 2 GLY B N 1
ATOM 3024 C CA . GLY B 1 12 ? 4.409 -14.783 25.666 1.00 29.85 2 GLY B CA 1
ATOM 3025 C C . GLY B 1 12 ? 3.262 -14.531 24.712 1.00 25.65 2 GLY B C 1
ATOM 3026 O O . GLY B 1 12 ? 3.463 -14.522 23.498 1.00 25.67 2 GLY B O 1
ATOM 3027 N N . THR B 1 13 ? 2.051 -14.364 25.234 1.00 23.49 3 THR B N 1
ATOM 3028 C CA . THR B 1 13 ? 0.882 -14.020 24.446 1.00 20.92 3 THR B CA 1
ATOM 3029 C C . THR B 1 13 ? 0.168 -12.865 25.132 1.00 18.85 3 THR B C 1
ATOM 3030 O O . THR B 1 13 ? 0.529 -12.430 26.224 1.00 19.76 3 THR B O 1
ATOM 3034 N N . PHE B 1 14 ? -0.924 -12.428 24.516 1.00 19.01 4 PHE B N 1
ATOM 3035 C CA . PHE B 1 14 ? -1.686 -11.344 25.101 1.00 19.08 4 PHE B CA 1
ATOM 3036 C C . PHE B 1 14 ? -2.337 -11.787 26.395 1.00 20.05 4 PHE B C 1
ATOM 3037 O O . PHE B 1 14 ? -2.696 -10.931 27.203 1.00 19.78 4 PHE B O 1
ATOM 3045 N N . TYR B 1 15 ? -2.431 -13.101 26.650 1.00 21.00 5 TYR B N 1
ATOM 3046 C CA . TYR B 1 15 ? -2.951 -13.534 27.934 1.00 20.92 5 TYR B CA 1
ATOM 3047 C C . TYR B 1 15 ? -2.110 -12.973 29.070 1.00 22.53 5 TYR B C 1
ATOM 3048 O O . TYR B 1 15 ? -2.637 -12.733 30.167 1.00 23.18 5 TYR B O 1
ATOM 3057 N N . ASP B 1 16 ? -0.806 -12.753 28.835 1.00 22.93 6 ASP B N 1
ATOM 3058 C CA . ASP B 1 16 ? 0.049 -12.182 29.884 1.00 27.49 6 ASP B CA 1
ATOM 3059 C C . ASP B 1 16 ? -0.420 -10.800 30.289 1.00 26.41 6 ASP B C 1
ATOM 3060 O O . ASP B 1 16 ? -0.277 -10.394 31.445 1.00 27.26 6 ASP B O 1
ATOM 3065 N N . VAL B 1 17 ? -0.901 -10.022 29.330 1.00 23.23 7 VAL B N 1
ATOM 3066 C CA . VAL B 1 17 ? -1.431 -8.694 29.627 1.00 21.64 7 VAL B CA 1
ATOM 3067 C C . VAL B 1 17 ? -2.739 -8.782 30.410 1.00 26.38 7 VAL B C 1
ATOM 3068 O O . VAL B 1 17 ? -2.954 -8.031 31.379 1.00 22.53 7 VAL B O 1
ATOM 3072 N N . ILE B 1 18 ? -3.614 -9.710 30.035 1.00 21.81 8 ILE B N 1
ATOM 3073 C CA . ILE B 1 18 ? -4.831 -9.965 30.799 1.00 21.79 8 ILE B CA 1
ATOM 3074 C C . ILE B 1 18 ? -4.471 -10.279 32.242 1.00 26.32 8 ILE B C 1
ATOM 3075 O O . ILE B 1 18 ? -5.077 -9.748 33.182 1.00 26.52 8 ILE B O 1
ATOM 3080 N N . GLU B 1 19 ? -3.476 -11.141 32.450 1.00 24.64 9 GLU B N 1
ATOM 3081 C CA . GLU B 1 19 ? -3.077 -11.444 33.822 1.00 26.81 9 GLU B CA 1
ATOM 3082 C C . GLU B 1 19 ? -2.532 -10.211 34.537 1.00 26.51 9 GLU B C 1
ATOM 3083 O O . GLU B 1 19 ? -2.789 -10.026 35.733 1.00 29.21 9 GLU B O 1
ATOM 3089 N N . ASP B 1 20 ? -1.769 -9.365 33.831 1.00 28.73 10 ASP B N 1
ATOM 3090 C CA A ASP B 1 20 ? -1.163 -8.210 34.488 0.50 27.35 10 ASP B CA 1
ATOM 3091 C CA B ASP B 1 20 ? -1.161 -8.201 34.477 0.50 27.25 10 ASP B CA 1
ATOM 3092 C C . ASP B 1 20 ? -2.211 -7.231 34.991 1.00 27.73 10 ASP B C 1
ATOM 3093 O O . ASP B 1 20 ? -2.008 -6.598 36.030 1.00 29.30 10 ASP B O 1
ATOM 3102 N N . TYR B 1 21 ? -3.334 -7.099 34.285 1.00 24.49 11 TYR B N 1
ATOM 3103 C CA . TYR B 1 21 ? -4.398 -6.176 34.658 1.00 23.65 11 TYR B CA 1
ATOM 3104 C C . TYR B 1 21 ? -5.525 -6.854 35.415 1.00 30.96 11 TYR B C 1
ATOM 3105 O O . TYR B 1 21 ? -6.526 -6.198 35.721 1.00 30.47 11 TYR B O 1
ATOM 3114 N N . ARG B 1 22 ? -5.357 -8.135 35.768 1.00 37.22 12 ARG B N 1
ATOM 3115 C CA A ARG B 1 22 ? -6.452 -8.900 36.357 0.55 42.65 12 ARG B CA 1
ATOM 3116 C CA B ARG B 1 22 ? -6.455 -8.900 36.357 0.45 42.39 12 ARG B CA 1
ATOM 3117 C C . ARG B 1 22 ? -7.047 -8.198 37.572 1.00 45.47 12 ARG B C 1
ATOM 3118 O O . ARG B 1 22 ? -8.264 -8.227 37.784 1.00 52.70 12 ARG B O 1
ATOM 3133 N N . HIS B 1 23 ? -6.208 -7.550 38.375 1.00 36.43 13 HIS B N 1
ATOM 3134 C CA . HIS B 1 23 ? -6.672 -6.932 39.607 1.00 38.11 13 HIS B CA 1
ATOM 3135 C C . HIS B 1 23 ? -6.671 -5.408 39.564 1.00 35.94 13 HIS B C 1
ATOM 3136 O O . HIS B 1 23 ? -6.750 -4.765 40.608 1.00 37.45 13 HIS B O 1
ATOM 3143 N N . PHE B 1 24 ? -6.611 -4.821 38.381 1.00 30.04 14 PHE B N 1
ATOM 3144 C CA . PHE B 1 24 ? -6.622 -3.370 38.264 1.00 27.25 14 PHE B CA 1
ATOM 3145 C C . PHE B 1 24 ? -7.954 -2.802 38.755 1.00 28.83 14 PHE B C 1
ATOM 3146 O O . PHE B 1 24 ? -9.028 -3.269 38.360 1.00 28.04 14 PHE B O 1
ATOM 3154 N N . ASP B 1 25 ? -7.889 -1.774 39.603 1.00 27.01 15 ASP B N 1
ATOM 3155 C CA . ASP B 1 25 ? -9.080 -1.155 40.183 1.00 25.71 15 ASP B CA 1
ATOM 3156 C C . ASP B 1 25 ? -9.451 0.042 39.317 1.00 24.73 15 ASP B C 1
ATOM 3157 O O . ASP B 1 25 ? -8.924 1.146 39.499 1.00 24.76 15 ASP B O 1
ATOM 3162 N N . PHE B 1 26 ? -10.382 -0.171 38.378 1.00 24.26 16 PHE B N 1
ATOM 3163 C CA . PHE B 1 26 ? -10.760 0.903 37.477 1.00 21.59 16 PHE B CA 1
ATOM 3164 C C . PHE B 1 26 ? -11.513 2.009 38.201 1.00 23.09 16 PHE B C 1
ATOM 3165 O O . PHE B 1 26 ? -11.303 3.189 37.900 1.00 22.78 16 PHE B O 1
ATOM 3173 N N . ALA B 1 27 ? -12.410 1.658 39.127 1.00 25.02 17 ALA B N 1
ATOM 3174 C CA . ALA B 1 27 ? -13.166 2.709 39.795 1.00 30.42 17 ALA B CA 1
ATOM 3175 C C . ALA B 1 27 ? -12.222 3.639 40.543 1.00 24.79 17 ALA B C 1
ATOM 3176 O O . ALA B 1 27 ? -12.344 4.862 40.467 1.00 25.95 17 ALA B O 1
ATOM 3178 N N . ALA B 1 28 ? -11.231 3.068 41.224 1.00 26.52 18 ALA B N 1
ATOM 3179 C CA . ALA B 1 28 ? -10.271 3.889 41.951 1.00 26.40 18 ALA B CA 1
ATOM 3180 C C . ALA B 1 28 ? -9.455 4.749 41.010 1.00 25.73 18 ALA B C 1
ATOM 3181 O O . ALA B 1 28 ? -9.201 5.925 41.297 1.00 27.07 18 ALA B O 1
ATOM 3183 N N . TYR B 1 29 ? -9.070 4.190 39.864 1.00 22.70 19 TYR B N 1
ATOM 3184 C CA . TYR B 1 29 ? -8.309 4.967 38.901 1.00 22.70 19 TYR B CA 1
ATOM 3185 C C . TYR B 1 29 ? -9.138 6.132 38.373 1.00 22.50 19 TYR B C 1
ATOM 3186 O O . TYR B 1 29 ? -8.683 7.279 38.381 1.00 24.36 19 TYR B O 1
ATOM 3195 N N . PHE B 1 30 ? -10.373 5.860 37.935 1.00 21.76 20 PHE B N 1
ATOM 3196 C CA . PHE B 1 30 ? -11.194 6.920 37.354 1.00 23.54 20 PHE B CA 1
ATOM 3197 C C . PHE B 1 30 ? -11.471 8.029 38.358 1.00 21.93 20 PHE B C 1
ATOM 3198 O O . PHE B 1 30 ? -11.502 9.209 37.998 1.00 26.36 20 PHE B O 1
ATOM 3206 N N . ALA B 1 31 ? -11.652 7.669 39.629 1.00 24.67 21 ALA B N 1
ATOM 3207 C CA . ALA B 1 31 ? -11.990 8.670 40.639 1.00 25.18 21 ALA B CA 1
ATOM 3208 C C . ALA B 1 31 ? -10.873 9.684 40.850 1.00 29.54 21 ALA B C 1
ATOM 3209 O O . ALA B 1 31 ? -11.131 10.776 41.375 1.00 33.23 21 ALA B O 1
ATOM 3211 N N . LYS B 1 32 ? -9.638 9.346 40.474 1.00 25.54 22 LYS B N 1
ATOM 3212 C CA . LYS B 1 32 ? -8.478 10.198 40.664 1.00 28.38 22 LYS B CA 1
ATOM 3213 C C . LYS B 1 32 ? -8.040 10.973 39.421 1.00 26.64 22 LYS B C 1
ATOM 3214 O O . LYS B 1 32 ? -7.124 11.787 39.524 1.00 27.69 22 LYS B O 1
ATOM 3220 N N . VAL B 1 33 ? -8.673 10.769 38.250 1.00 23.94 23 VAL B N 1
ATOM 3221 C CA . VAL B 1 33 ? -8.332 11.549 37.065 1.00 25.16 23 VAL B CA 1
ATOM 3222 C C . VAL B 1 33 ? -8.725 13.009 37.254 1.00 25.27 23 VAL B C 1
ATOM 3223 O O . VAL B 1 33 ? -9.834 13.315 37.712 1.00 28.67 23 VAL B O 1
ATOM 3227 N N . THR B 1 34 ? -7.828 13.919 36.861 1.00 26.80 24 THR B N 1
ATOM 3228 C CA . THR B 1 34 ? -8.041 15.356 36.941 1.00 26.75 24 THR B CA 1
ATOM 3229 C C . THR B 1 34 ? -8.142 15.973 35.552 1.00 27.73 24 THR B C 1
ATOM 3230 O O . THR B 1 34 ? -7.731 15.384 34.558 1.00 26.53 24 THR B O 1
ATOM 3234 N N . ASP B 1 35 ? -8.650 17.212 35.490 1.00 27.76 25 ASP B N 1
ATOM 3235 C CA . ASP B 1 35 ? -8.639 17.921 34.208 1.00 27.23 25 ASP B CA 1
ATOM 3236 C C . ASP B 1 35 ? -7.216 18.106 33.710 1.00 30.47 25 ASP B C 1
ATOM 3237 O O . ASP B 1 35 ? -6.953 18.023 32.504 1.00 28.22 25 ASP B O 1
ATOM 3242 N N . SER B 1 36 ? -6.285 18.364 34.618 1.00 32.96 26 SER B N 1
ATOM 3243 C CA . SER B 1 36 ? -4.902 18.573 34.217 1.00 35.51 26 SER B CA 1
ATOM 3244 C C . SER B 1 36 ? -4.327 17.332 33.548 1.00 31.76 26 SER B C 1
ATOM 3245 O O . SER B 1 36 ? -3.588 17.440 32.565 1.00 28.39 26 SER B O 1
ATOM 3248 N N . ASP B 1 37 ? -4.665 16.145 34.059 1.00 28.29 27 ASP B N 1
ATOM 3249 C CA . ASP B 1 37 ? -4.249 14.906 33.403 1.00 25.41 27 ASP B CA 1
ATOM 3250 C C . ASP B 1 37 ? -4.675 14.877 31.946 1.00 24.21 27 ASP B C 1
ATOM 3251 O O . ASP B 1 37 ? -3.896 14.498 31.060 1.00 24.06 27 ASP B O 1
ATOM 3256 N N . VAL B 1 38 ? -5.939 15.234 31.690 1.00 23.66 28 VAL B N 1
ATOM 3257 C CA . VAL B 1 38 ? -6.481 15.135 30.337 1.00 23.04 28 VAL B CA 1
ATOM 3258 C C . VAL B 1 38 ? -5.844 16.180 29.432 1.00 22.11 28 VAL B C 1
ATOM 3259 O O . VAL B 1 38 ? -5.448 15.885 28.300 1.00 23.90 28 VAL B O 1
ATOM 3263 N N . ARG B 1 39 ? -5.737 17.424 29.919 1.00 24.10 29 ARG B N 1
ATOM 3264 C CA . ARG B 1 39 ? -5.133 18.464 29.090 1.00 27.78 29 ARG B CA 1
ATOM 3265 C C . ARG B 1 39 ? -3.709 18.093 28.699 1.00 26.75 29 ARG B C 1
ATOM 3266 O O . ARG B 1 39 ? -3.286 18.321 27.557 1.00 28.18 29 ARG B O 1
ATOM 3274 N N . ARG B 1 40 ? -2.948 17.531 29.640 1.00 25.98 30 ARG B N 1
ATOM 3275 C CA . ARG B 1 40 ? -1.569 17.171 29.336 1.00 29.13 30 ARG B CA 1
ATOM 3276 C C . ARG B 1 40 ? -1.515 16.151 28.220 1.00 23.48 30 ARG B C 1
ATOM 3277 O O . ARG B 1 40 ? -0.701 16.279 27.303 1.00 25.23 30 ARG B O 1
ATOM 3285 N N . ILE B 1 41 ? -2.374 15.139 28.295 1.00 21.54 31 ILE B N 1
ATOM 3286 C CA . ILE B 1 41 ? -2.358 14.062 27.313 1.00 20.40 31 ILE B CA 1
ATOM 3287 C C . ILE B 1 41 ? -2.651 14.607 25.929 1.00 22.19 31 ILE B C 1
ATOM 3288 O O . ILE B 1 41 ? -2.101 14.133 24.930 1.00 22.51 31 ILE B O 1
ATOM 3293 N N . LEU B 1 42 ? -3.542 15.599 25.840 1.00 23.57 32 LEU B N 1
ATOM 3294 C CA . LEU B 1 42 ? -3.906 16.127 24.539 1.00 24.04 32 LEU B CA 1
ATOM 3295 C C . LEU B 1 42 ? -2.748 16.842 23.865 1.00 28.14 32 LEU B C 1
ATOM 3296 O O . LEU B 1 42 ? -2.776 17.020 22.645 1.00 27.25 32 LEU B O 1
ATOM 3301 N N . ARG B 1 43 ? -1.727 17.241 24.617 1.00 25.48 33 ARG B N 1
ATOM 3302 C CA . ARG B 1 43 ? -0.534 17.838 24.038 1.00 26.25 33 ARG B CA 1
ATOM 3303 C C . ARG B 1 43 ? 0.535 16.813 23.685 1.00 24.09 33 ARG B C 1
ATOM 3304 O O . ARG B 1 43 ? 1.569 17.193 23.124 1.00 28.76 33 ARG B O 1
ATOM 3312 N N . GLN B 1 44 ? 0.367 15.556 24.080 1.00 24.79 34 GLN B N 1
ATOM 3313 C CA . GLN B 1 44 ? 1.438 14.583 23.869 1.00 29.03 34 GLN B CA 1
ATOM 3314 C C . GLN B 1 44 ? 1.410 14.059 22.445 1.00 25.49 34 GLN B C 1
ATOM 3315 O O . GLN B 1 44 ? 0.363 13.988 21.817 1.00 26.55 34 GLN B O 1
ATOM 3321 N N . ASP B 1 45 ? 2.583 13.647 21.958 1.00 28.02 35 ASP B N 1
ATOM 3322 C CA . ASP B 1 45 ? 2.653 12.959 20.673 1.00 30.86 35 ASP B CA 1
ATOM 3323 C C . ASP B 1 45 ? 2.386 11.466 20.796 1.00 29.39 35 ASP B C 1
ATOM 3324 O O . ASP B 1 45 ? 1.746 10.872 19.918 1.00 33.60 35 ASP B O 1
ATOM 3329 N N . ARG B 1 46 ? 2.812 10.857 21.887 1.00 27.81 36 ARG B N 1
ATOM 3330 C CA . ARG B 1 46 ? 2.657 9.432 22.120 1.00 22.58 36 ARG B CA 1
ATOM 3331 C C . ARG B 1 46 ? 1.915 9.256 23.433 1.00 20.22 36 ARG B C 1
ATOM 3332 O O . ARG B 1 46 ? 2.195 9.976 24.405 1.00 22.80 36 ARG B O 1
ATOM 3340 N N . LEU B 1 47 ? 1.002 8.299 23.492 1.00 20.82 37 LEU B N 1
ATOM 3341 C CA . LEU B 1 47 ? 0.249 7.981 24.700 1.00 20.49 37 LEU B CA 1
ATOM 3342 C C . LEU B 1 47 ? 0.658 6.620 25.238 1.00 19.98 37 LEU B C 1
ATOM 3343 O O . LEU B 1 47 ? 0.818 5.657 24.469 1.00 21.68 37 LEU B O 1
ATOM 3348 N N . SER B 1 48 ? 0.733 6.523 26.552 1.00 20.26 38 SER B N 1
ATOM 3349 C CA . SER B 1 48 ? 0.853 5.231 27.205 1.00 21.33 38 SER B CA 1
ATOM 3350 C C . SER B 1 48 ? -0.528 4.569 27.292 1.00 18.06 38 SER B C 1
ATOM 3351 O O . SER B 1 48 ? -1.566 5.192 27.049 1.00 19.58 38 SER B O 1
ATOM 3354 N N . ALA B 1 49 ? -0.526 3.297 27.721 1.00 22.90 39 ALA B N 1
ATOM 3355 C CA . ALA B 1 49 ? -1.797 2.600 27.938 1.00 22.56 39 ALA B CA 1
ATOM 3356 C C . ALA B 1 49 ? -2.651 3.327 28.979 1.00 19.69 39 ALA B C 1
ATOM 3357 O O . ALA B 1 49 ? -3.865 3.470 28.793 1.00 19.40 39 ALA B O 1
ATOM 3359 N N . LEU B 1 50 ? -2.048 3.782 30.073 1.00 20.54 40 LEU B N 1
ATOM 3360 C CA . LEU B 1 50 ? -2.836 4.502 31.068 1.00 19.59 40 LEU B CA 1
ATOM 3361 C C . LEU B 1 50 ? -3.263 5.865 30.578 1.00 19.33 40 LEU B C 1
ATOM 3362 O O . LEU B 1 50 ? -4.312 6.348 30.997 1.00 19.40 40 LEU B O 1
ATOM 3367 N N . ASP B 1 51 ? -2.517 6.483 29.650 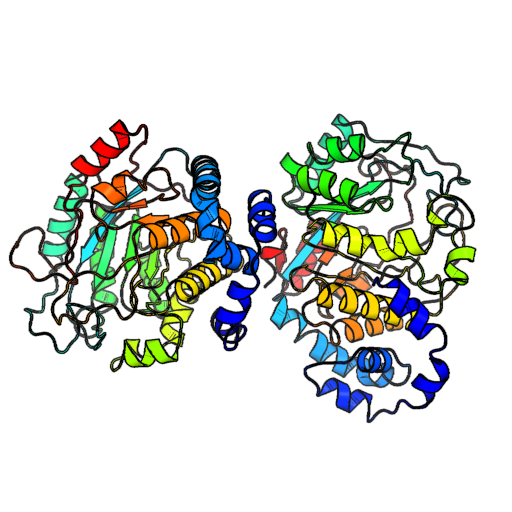1.00 19.94 41 ASP B N 1
ATOM 3368 C CA . ASP B 1 51 ? -3.019 7.710 29.040 1.00 19.69 41 ASP B CA 1
ATOM 3369 C C . ASP B 1 51 ? -4.289 7.445 28.240 1.00 18.60 41 ASP B C 1
ATOM 3370 O O . ASP B 1 51 ? -5.232 8.241 28.276 1.00 16.98 41 ASP B O 1
ATOM 3375 N N . PHE B 1 52 ? -4.311 6.341 27.487 1.00 16.83 42 PHE B N 1
ATOM 3376 C CA . PHE B 1 52 ? -5.535 5.903 26.811 1.00 15.98 42 PHE B CA 1
ATOM 3377 C C . PHE B 1 52 ? -6.670 5.672 27.808 1.00 16.65 42 PHE B C 1
ATOM 3378 O O . PHE B 1 52 ? -7.792 6.154 27.612 1.00 16.24 42 PHE B O 1
ATOM 3386 N N . LEU B 1 53 ? -6.383 5.000 28.932 1.00 16.55 43 LEU B N 1
ATOM 3387 C CA . LEU B 1 53 ? -7.411 4.828 29.953 1.00 18.05 43 LEU B CA 1
ATOM 3388 C C . LEU B 1 53 ? -7.927 6.183 30.451 1.00 16.66 43 LEU B C 1
ATOM 3389 O O . LEU B 1 53 ? -9.132 6.347 30.665 1.00 17.22 43 LEU B O 1
ATOM 3394 N N . THR B 1 54 ? -7.032 7.146 30.665 1.00 17.36 44 THR B N 1
ATOM 3395 C CA . THR B 1 54 ? -7.464 8.474 31.098 1.00 17.59 44 THR B CA 1
ATOM 3396 C C . THR B 1 54 ? -8.386 9.119 30.067 1.00 16.03 44 THR B C 1
ATOM 3397 O O . THR B 1 54 ? -9.400 9.719 30.429 1.00 16.95 44 THR B O 1
ATOM 3401 N N . LEU B 1 55 ? -8.112 8.933 28.773 1.00 15.67 45 LEU B N 1
ATOM 3402 C CA . LEU B 1 55 ? -9.007 9.476 27.749 1.00 15.75 45 LEU B CA 1
ATOM 3403 C C . LEU B 1 55 ? -10.336 8.741 27.667 1.00 15.50 45 LEU B C 1
ATOM 3404 O O . LEU B 1 55 ? -11.282 9.301 27.090 1.00 16.36 45 LEU B O 1
ATOM 3409 N N . LEU B 1 56 ? -10.445 7.534 28.223 1.00 16.51 46 LEU B N 1
ATOM 3410 C CA . LEU B 1 56 ? -11.680 6.774 28.341 1.00 15.62 46 LEU B CA 1
ATOM 3411 C C . LEU B 1 56 ? -12.443 7.111 29.609 1.00 16.21 46 LEU B C 1
ATOM 3412 O O . LEU B 1 56 ? -13.508 6.540 29.842 1.00 18.21 46 LEU B O 1
ATOM 3417 N N . SER B 1 57 ? -11.927 8.018 30.458 1.00 16.93 47 SER B N 1
ATOM 3418 C CA . SER B 1 57 ? -12.506 8.218 31.789 1.00 17.19 47 SER B CA 1
ATOM 3419 C C . SER B 1 57 ? -13.719 9.134 31.731 1.00 17.44 47 SER B C 1
ATOM 3420 O O . SER B 1 57 ? -13.886 9.934 30.793 1.00 17.46 47 SER B O 1
ATOM 3423 N N . PRO B 1 58 ? -14.571 9.090 32.747 1.00 18.98 48 PRO B N 1
ATOM 3424 C CA . PRO B 1 58 ? -15.632 10.099 32.850 1.00 20.45 48 PRO B CA 1
ATOM 3425 C C . PRO B 1 58 ? -15.095 11.521 32.850 1.00 25.10 48 PRO B C 1
ATOM 3426 O O . PRO B 1 58 ? -15.706 12.405 32.240 1.00 21.35 48 PRO B O 1
ATOM 3430 N N . GLN B 1 59 ? -13.937 11.756 33.479 1.00 20.85 49 GLN B N 1
ATOM 3431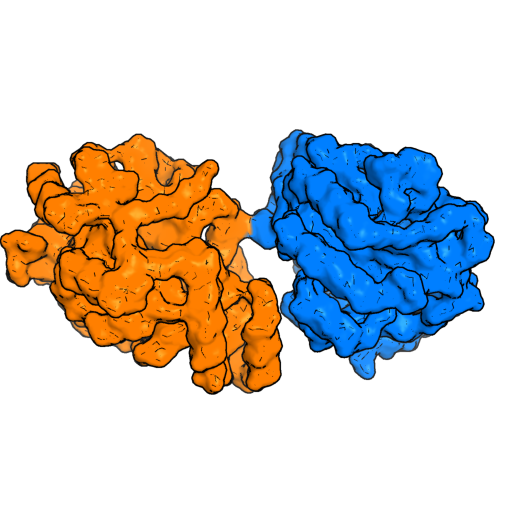 C CA . GLN B 1 59 ? -13.399 13.116 33.516 1.00 20.72 49 GLN B CA 1
ATOM 3432 C C . GLN B 1 59 ? -13.120 13.631 32.098 1.00 20.58 49 GLN B C 1
ATOM 3433 O O . GLN B 1 59 ? -13.281 14.828 31.830 1.00 22.43 49 GLN B O 1
ATOM 3439 N N . ALA B 1 60 ? -12.689 12.757 31.192 1.00 18.19 50 ALA B N 1
ATOM 3440 C CA . ALA B 1 60 ? -12.360 13.198 29.836 1.00 17.94 50 ALA B CA 1
ATOM 3441 C C . ALA B 1 60 ? -13.574 13.586 28.998 1.00 17.49 50 ALA B C 1
ATOM 3442 O O . ALA B 1 60 ? -13.392 14.166 27.912 1.00 18.83 50 ALA B O 1
ATOM 3444 N N . GLU B 1 61 ? -14.791 13.304 29.458 1.00 18.76 51 GLU B N 1
ATOM 3445 C CA . GLU B 1 61 ? -15.997 13.708 28.736 1.00 19.89 51 GLU B CA 1
ATOM 3446 C C . GLU B 1 61 ? -16.099 15.214 28.565 1.00 21.91 51 GLU B C 1
ATOM 3447 O O . GLU B 1 61 ? -16.753 15.665 27.616 1.00 24.42 51 GLU B O 1
ATOM 3453 N N . ALA B 1 62 ? -15.430 15.994 29.407 1.00 21.37 52 ALA B N 1
ATOM 3454 C CA . ALA B 1 62 ? -15.419 17.438 29.303 1.00 23.80 52 ALA B CA 1
ATOM 3455 C C . ALA B 1 62 ? -14.504 17.918 28.189 1.00 22.11 52 ALA B C 1
ATOM 3456 O O . ALA B 1 62 ? -14.503 19.117 27.894 1.00 26.51 52 ALA B O 1
ATOM 3458 N N . TYR B 1 63 ? -13.752 17.021 27.571 1.00 19.42 53 TYR B N 1
ATOM 3459 C CA . TYR B 1 63 ? -12.733 17.354 26.578 1.00 19.95 53 TYR B CA 1
ATOM 3460 C C . TYR B 1 63 ? -13.010 16.724 25.222 1.00 18.76 53 TYR B C 1
ATOM 3461 O O . TYR B 1 63 ? -12.100 16.629 24.401 1.00 19.21 53 TYR B O 1
ATOM 3470 N N . LEU B 1 64 ? -14.241 16.279 24.972 1.00 17.50 54 LEU B N 1
ATOM 3471 C CA . LEU B 1 64 ? -14.493 15.561 23.730 1.00 16.50 54 LEU B CA 1
ATOM 3472 C C . LEU B 1 64 ? -14.333 16.444 22.502 1.00 17.96 54 LEU B C 1
ATOM 3473 O O . LEU B 1 64 ? -13.942 15.919 21.449 1.00 18.22 54 LEU B O 1
ATOM 3478 N N . GLU B 1 65 ? -14.625 17.746 22.598 1.00 18.74 55 GLU B N 1
ATOM 3479 C CA . GLU B 1 65 ? -14.438 18.575 21.400 1.00 20.03 55 GLU B CA 1
ATOM 3480 C C . GLU B 1 65 ? -12.960 18.673 21.043 1.00 21.94 55 GLU B C 1
ATOM 3481 O O . GLU B 1 65 ? -12.571 18.571 19.859 1.00 19.65 55 GLU B O 1
ATOM 3487 N N . GLU B 1 66 ? -12.119 18.882 22.058 1.00 21.17 56 GLU B N 1
ATOM 3488 C CA . GLU B 1 66 ? -10.686 18.951 21.821 1.00 20.01 56 GLU B CA 1
ATOM 3489 C C . GLU B 1 66 ? -10.162 17.624 21.296 1.00 19.26 56 GLU B C 1
ATOM 3490 O O . GLU B 1 66 ? -9.326 17.592 20.364 1.00 18.90 56 GLU B O 1
ATOM 3496 N N . MET B 1 67 ? -10.651 16.514 21.861 1.00 16.35 57 MET B N 1
ATOM 3497 C CA . MET B 1 67 ? -10.260 15.204 21.357 1.00 16.03 57 MET B CA 1
ATOM 3498 C C . MET B 1 67 ? -10.673 15.015 19.899 1.00 17.33 57 MET B C 1
ATOM 3499 O O . MET B 1 67 ? -9.915 14.433 19.101 1.00 16.82 57 MET B O 1
ATOM 3504 N N . ALA B 1 68 ? -11.897 15.431 19.553 1.00 15.84 58 ALA B N 1
ATOM 3505 C CA . ALA B 1 68 ? -12.379 15.262 18.185 1.00 15.59 58 ALA B CA 1
ATOM 3506 C C . ALA B 1 68 ? -11.532 16.067 17.220 1.00 17.79 58 ALA B C 1
ATOM 3507 O O . ALA B 1 68 ? -11.234 15.585 16.102 1.00 17.33 58 ALA B O 1
ATOM 3509 N N . GLN B 1 69 ? -11.184 17.300 17.589 1.00 17.51 59 GLN B N 1
ATOM 3510 C CA . GLN B 1 69 ? -10.339 18.125 16.723 1.00 18.41 59 GLN B CA 1
ATOM 3511 C C . GLN B 1 69 ? -9.024 17.418 16.427 1.00 21.76 59 GLN B C 1
ATOM 3512 O O . GLN B 1 69 ? -8.621 17.295 15.261 1.00 20.04 59 GLN B O 1
ATOM 3518 N N . LYS B 1 70 ? -8.370 16.878 17.466 1.00 18.56 60 LYS B N 1
ATOM 3519 C CA . LYS B 1 70 ? -7.083 16.234 17.247 1.00 17.77 60 LYS B CA 1
ATOM 3520 C C . LYS B 1 70 ? -7.237 14.882 16.565 1.00 17.89 60 LYS B C 1
ATOM 3521 O O . LYS B 1 70 ? -6.424 14.519 15.700 1.00 18.69 60 LYS B O 1
ATOM 3527 N N . ALA B 1 71 ? -8.269 14.138 16.920 1.00 15.76 61 ALA B N 1
ATOM 3528 C CA . ALA B 1 71 ? -8.481 12.850 16.278 1.00 14.41 61 ALA B CA 1
ATOM 3529 C C . ALA B 1 71 ? -8.691 13.029 14.784 1.00 16.59 61 ALA B C 1
ATOM 3530 O O . ALA B 1 71 ? -8.161 12.252 13.994 1.00 15.34 61 ALA B O 1
ATOM 3532 N N . HIS B 1 72 ? -9.470 14.030 14.379 1.00 14.05 62 HIS B N 1
ATOM 3533 C CA . HIS B 1 72 ? -9.679 14.237 12.945 1.00 14.24 62 HIS B CA 1
ATOM 3534 C C . HIS B 1 72 ? -8.354 14.564 12.266 1.00 16.54 62 HIS B C 1
ATOM 3535 O O . HIS B 1 72 ? -8.065 14.037 11.185 1.00 17.48 62 HIS B O 1
ATOM 3542 N N . ARG B 1 73 ? -7.555 15.466 12.848 1.00 16.43 63 ARG B N 1
ATOM 3543 C CA A ARG B 1 73 ? -6.279 15.835 12.250 0.61 17.51 63 ARG B CA 1
ATOM 3544 C CA B ARG B 1 73 ? -6.294 15.828 12.219 0.39 16.06 63 ARG B CA 1
ATOM 3545 C C . ARG B 1 73 ? -5.384 14.614 12.085 1.00 16.61 63 ARG B C 1
ATOM 3546 O O . ARG B 1 73 ? -4.752 14.435 11.031 1.00 18.52 63 ARG B O 1
ATOM 3561 N N . LEU B 1 74 ? -5.298 13.778 13.129 1.00 16.24 64 LEU B N 1
ATOM 3562 C CA . LEU B 1 74 ? -4.449 12.590 13.064 1.00 16.93 64 LEU B CA 1
ATOM 3563 C C . LEU B 1 74 ? -4.932 11.631 11.992 1.00 17.29 64 LEU B C 1
ATOM 3564 O O . LEU B 1 74 ? -4.119 11.034 11.280 1.00 17.54 64 LEU B O 1
ATOM 3569 N N . THR B 1 75 ? -6.243 11.448 11.892 1.00 14.83 65 THR B N 1
ATOM 3570 C CA . THR B 1 75 ? -6.763 10.495 10.916 1.00 14.13 65 THR B CA 1
ATOM 3571 C C . THR B 1 75 ? -6.433 10.982 9.505 1.00 15.77 65 THR B C 1
ATOM 3572 O O . THR B 1 75 ? -5.971 10.215 8.650 1.00 16.03 65 THR B O 1
ATOM 3576 N N . VAL B 1 76 ? -6.665 12.265 9.222 1.00 16.10 66 VAL B N 1
ATOM 3577 C CA . VAL B 1 76 ? -6.330 12.797 7.906 1.00 16.33 66 VAL B CA 1
ATOM 3578 C C . VAL B 1 76 ? -4.837 12.665 7.645 1.00 16.40 66 VAL B C 1
ATOM 3579 O O . VAL B 1 76 ? -4.421 12.365 6.523 1.00 19.00 66 VAL B O 1
ATOM 3583 N N . GLN B 1 77 ? -4.004 12.893 8.656 1.00 17.70 67 GLN B N 1
ATOM 3584 C CA . GLN B 1 77 ? -2.570 12.778 8.444 1.00 19.27 67 GLN B CA 1
ATOM 3585 C C . GLN B 1 77 ? -2.200 11.395 7.921 1.00 21.97 67 GLN B C 1
ATOM 3586 O O . GLN B 1 77 ? -1.348 11.268 7.044 1.00 23.49 67 GLN B O 1
ATOM 3592 N N . HIS B 1 78 ? -2.776 10.353 8.502 1.00 18.74 68 HIS B N 1
ATOM 3593 C CA . HIS B 1 78 ? -2.374 8.982 8.177 1.00 20.15 68 HIS B CA 1
ATOM 3594 C C . HIS B 1 78 ? -3.235 8.302 7.121 1.00 18.81 68 HIS B C 1
ATOM 3595 O O . HIS B 1 78 ? -2.813 7.276 6.579 1.00 26.01 68 HIS B O 1
ATOM 3602 N N . PHE B 1 79 ? -4.443 8.799 6.867 1.00 17.41 69 PHE B N 1
ATOM 3603 C CA . PHE B 1 79 ? -5.352 8.134 5.945 1.00 17.43 69 PHE B CA 1
ATOM 3604 C C . PHE B 1 79 ? -5.868 9.065 4.875 1.00 18.17 69 PHE B C 1
ATOM 3605 O O . PHE B 1 79 ? -6.561 8.595 3.973 1.00 22.53 69 PHE B O 1
ATOM 3613 N N . GLY B 1 80 ? -5.594 10.333 4.952 1.00 16.97 70 GLY B N 1
ATOM 3614 C CA . GLY B 1 80 ? -6.184 11.267 4.005 1.00 18.48 70 GLY B CA 1
ATOM 3615 C C . GLY B 1 80 ? -7.672 11.360 4.294 1.00 20.80 70 GLY B C 1
ATOM 3616 O O . GLY B 1 80 ? -8.178 10.812 5.279 1.00 22.99 70 GLY B O 1
ATOM 3617 N N . ARG B 1 81 ? -8.395 12.063 3.426 1.00 19.58 71 ARG B N 1
ATOM 3618 C CA . ARG B 1 81 ? -9.856 12.098 3.543 1.00 17.99 71 ARG B CA 1
ATOM 3619 C C . ARG B 1 81 ? -10.413 10.980 2.667 1.00 19.14 71 ARG B C 1
ATOM 3620 O O . ARG B 1 81 ? -10.930 11.234 1.569 1.00 22.77 71 ARG B O 1
ATOM 3628 N N . THR B 1 82 ? -10.157 9.757 3.079 1.00 15.36 72 THR B N 1
ATOM 3629 C CA . THR B 1 82 ? -10.545 8.539 2.353 1.00 16.30 72 THR B CA 1
ATOM 3630 C C . THR B 1 82 ? -11.341 7.638 3.275 1.00 15.52 72 THR B C 1
ATOM 3631 O O . THR B 1 82 ? -11.221 7.695 4.507 1.00 17.27 72 THR B O 1
ATOM 3635 N N . MET B 1 83 ? -12.116 6.739 2.695 1.00 16.12 73 MET B N 1
ATOM 3636 C CA . MET B 1 83 ? -12.923 5.817 3.503 1.00 14.78 73 MET B CA 1
ATOM 3637 C C . MET B 1 83 ? -13.016 4.527 2.710 1.00 14.09 73 MET B C 1
ATOM 3638 O O . MET B 1 83 ? -13.599 4.523 1.607 1.00 14.60 73 MET B O 1
ATOM 3643 N N . LEU B 1 84 ? -12.446 3.451 3.212 1.00 13.83 74 LEU B N 1
ATOM 3644 C CA . LEU B 1 84 ? -12.469 2.175 2.525 1.00 14.93 74 LEU B CA 1
ATOM 3645 C C . LEU B 1 84 ? -13.831 1.546 2.734 1.00 14.05 74 LEU B C 1
ATOM 3646 O O . LEU B 1 84 ? -14.312 1.456 3.872 1.00 15.06 74 LEU B O 1
ATOM 3651 N N . LEU B 1 85 ? -14.448 1.070 1.651 1.00 14.00 75 LEU B N 1
ATOM 3652 C CA . LEU B 1 85 ? -15.752 0.415 1.709 1.00 13.26 75 LEU B CA 1
ATOM 3653 C C . LEU B 1 85 ? -15.614 -1.088 1.523 1.00 14.29 75 LEU B C 1
ATOM 3654 O O . LEU B 1 85 ? -14.727 -1.573 0.813 1.00 15.93 75 LEU B O 1
ATOM 3659 N N . TYR B 1 86 ? -16.488 -1.826 2.192 1.00 13.74 76 TYR B N 1
ATOM 3660 C CA . TYR B 1 86 ? -16.523 -3.283 2.110 1.00 13.38 76 TYR B CA 1
ATOM 3661 C C . TYR B 1 86 ? -17.929 -3.736 2.457 1.00 12.44 76 TYR B C 1
ATOM 3662 O O . TYR B 1 86 ? -18.794 -2.926 2.811 1.00 13.85 76 TYR B O 1
ATOM 3671 N N . THR B 1 87 ? -18.156 -5.057 2.381 1.00 12.59 77 THR B N 1
ATOM 3672 C CA . THR B 1 87 ? -19.421 -5.582 2.874 1.00 12.54 77 THR B CA 1
ATOM 3673 C C . THR B 1 87 ? -19.201 -7.007 3.361 1.00 14.14 77 THR B C 1
ATOM 3674 O O . THR B 1 87 ? -18.259 -7.678 2.917 1.00 14.12 77 THR B O 1
ATOM 3678 N N . PRO B 1 88 ? -20.051 -7.497 4.256 1.00 13.49 78 PRO B N 1
ATOM 3679 C CA . PRO B 1 88 ? -19.968 -8.889 4.696 1.00 13.13 78 PRO B CA 1
ATOM 3680 C C . PRO B 1 88 ? -20.746 -9.820 3.788 1.00 15.92 78 PRO B C 1
ATOM 3681 O O . PRO B 1 88 ? -21.767 -9.465 3.202 1.00 16.92 78 PRO B O 1
ATOM 3685 N N . LEU B 1 89 ? -20.279 -11.062 3.739 1.00 14.38 79 LEU B N 1
ATOM 3686 C CA . LEU B 1 89 ? -20.933 -12.134 3.013 1.00 14.36 79 LEU B CA 1
ATOM 3687 C C . LEU B 1 89 ? -20.998 -13.310 3.980 1.00 13.90 79 LEU B C 1
ATOM 3688 O O . LEU B 1 89 ? -19.971 -13.938 4.282 1.00 14.49 79 LEU B O 1
ATOM 3693 N N . TYR B 1 90 ? -22.193 -13.598 4.4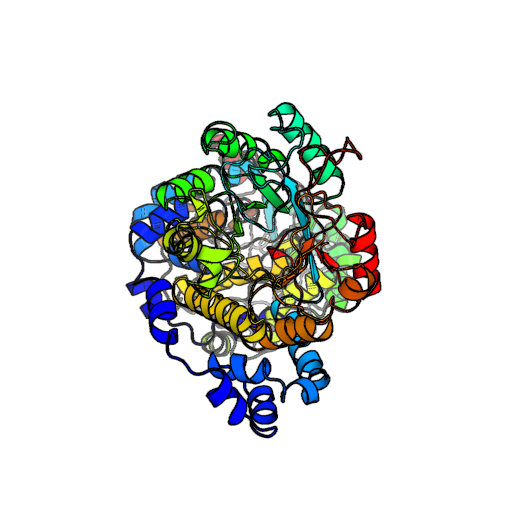55 1.00 13.98 80 TYR B N 1
ATOM 3694 C CA . TYR B 1 90 ? -22.397 -14.749 5.355 1.00 13.85 80 TYR B CA 1
ATOM 3695 C C . TYR B 1 90 ? -22.568 -16.016 4.503 1.00 14.86 80 TYR B C 1
ATOM 3696 O O . TYR B 1 90 ? -23.521 -16.121 3.708 1.00 15.79 80 TYR B O 1
ATOM 3705 N N . LEU B 1 91 ? -21.650 -16.981 4.656 1.00 13.48 81 LEU B N 1
ATOM 3706 C CA . LEU B 1 91 ? -21.673 -18.200 3.846 1.00 14.05 81 LEU B CA 1
ATOM 3707 C C . LEU B 1 91 ? -22.566 -19.276 4.438 1.00 15.04 81 LEU B C 1
ATOM 3708 O O . LEU B 1 91 ? -23.124 -20.089 3.703 1.00 16.49 81 LEU B O 1
ATOM 3713 N N . ALA B 1 92 ? -22.654 -19.343 5.763 1.00 15.43 82 ALA B N 1
ATOM 3714 C CA . ALA B 1 92 ? -23.358 -20.429 6.445 1.00 17.99 82 ALA B CA 1
ATOM 3715 C C . ALA B 1 92 ? -23.705 -19.982 7.857 1.00 14.74 82 ALA B C 1
ATOM 3716 O O . ALA B 1 92 ? -23.004 -19.144 8.448 1.00 16.36 82 ALA B O 1
ATOM 3718 N N . ASN B 1 93 ? -24.761 -20.573 8.411 1.00 16.05 83 ASN B N 1
ATOM 3719 C CA . ASN B 1 93 ? -25.191 -20.203 9.751 1.00 16.44 83 ASN B CA 1
ATOM 3720 C C . ASN B 1 93 ? -25.366 -21.411 10.654 1.00 18.52 83 ASN B C 1
ATOM 3721 O O . ASN B 1 93 ? -25.981 -21.284 11.718 1.00 17.09 83 ASN B O 1
ATOM 3726 N N . TYR B 1 94 ? -24.825 -22.579 10.283 1.00 16.20 84 TYR B N 1
ATOM 3727 C CA . TYR B 1 94 ? -24.787 -23.702 11.219 1.00 17.44 84 TYR B CA 1
ATOM 3728 C C . TYR B 1 94 ? -23.851 -23.329 12.367 1.00 16.07 84 TYR B C 1
ATOM 3729 O O . TYR B 1 94 ? -22.749 -22.858 12.148 1.00 16.74 84 TYR B O 1
ATOM 3738 N N . CYS B 1 95 ? -24.272 -23.605 13.601 1.00 17.04 85 CYS B N 1
ATOM 3739 C CA . CYS B 1 95 ? -23.391 -23.276 14.709 1.00 17.38 85 CYS B CA 1
ATOM 3740 C C . CYS B 1 95 ? -23.665 -24.157 15.905 1.00 17.89 85 CYS B C 1
ATOM 3741 O O . CYS B 1 95 ? -24.815 -24.421 16.252 1.00 19.97 85 CYS B O 1
ATOM 3744 N N . VAL B 1 96 ? -22.578 -24.587 16.539 1.00 18.18 86 VAL B N 1
ATOM 3745 C CA . VAL B 1 96 ? -22.667 -25.425 17.729 1.00 18.68 86 VAL B CA 1
ATOM 3746 C C . VAL B 1 96 ? -22.564 -24.623 19.012 1.00 19.37 86 VAL B C 1
ATOM 3747 O O . VAL B 1 96 ? -22.780 -25.190 20.088 1.00 21.41 86 VAL B O 1
ATOM 3751 N N . ASN B 1 97 ? -22.272 -23.323 18.942 1.00 17.32 87 ASN B N 1
ATOM 3752 C CA . ASN B 1 97 ? -22.106 -22.531 20.150 1.00 19.29 87 ASN B CA 1
ATOM 3753 C C . ASN B 1 97 ? -23.442 -21.989 20.630 1.00 18.19 87 ASN B C 1
ATOM 3754 O O . ASN B 1 97 ? -24.403 -21.859 19.862 1.00 20.37 87 ASN B O 1
ATOM 3759 N N . GLN B 1 98 ? -23.470 -21.595 21.904 1.00 20.99 88 GLN B N 1
ATOM 3760 C CA . GLN B 1 98 ? -24.655 -21.097 22.591 1.00 20.60 88 GLN B CA 1
ATOM 3761 C C . GLN B 1 98 ? -24.488 -19.631 23.017 1.00 20.71 88 GLN B C 1
ATOM 3762 O O . GLN B 1 98 ? -25.020 -19.216 24.049 1.00 20.36 88 GLN B O 1
ATOM 3768 N N . CYS B 1 99 ? -23.804 -18.813 22.210 1.00 17.95 89 CYS B N 1
ATOM 3769 C CA . CYS B 1 99 ? -23.564 -17.414 22.548 1.00 17.90 89 CYS B CA 1
ATOM 3770 C C . CYS B 1 99 ? -24.881 -16.707 22.798 1.00 18.96 89 CYS B C 1
ATOM 3771 O O . CYS B 1 99 ? -25.743 -16.654 21.908 1.00 19.27 89 CYS B O 1
ATOM 3774 N N . VAL B 1 100 ? -25.024 -16.118 23.994 1.00 16.87 90 VAL B N 1
ATOM 3775 C CA . VAL B 1 100 ? -26.340 -15.670 24.430 1.00 17.11 90 VAL B CA 1
ATOM 3776 C C . VAL B 1 100 ? -26.863 -14.537 23.574 1.00 18.63 90 VAL B C 1
ATOM 3777 O O . VAL B 1 100 ? -28.081 -14.351 23.489 1.00 18.02 90 VAL B O 1
ATOM 3781 N N . TYR B 1 101 ? -25.964 -13.743 22.974 1.00 16.67 91 TYR B N 1
ATOM 3782 C CA . TYR B 1 101 ? -26.319 -12.509 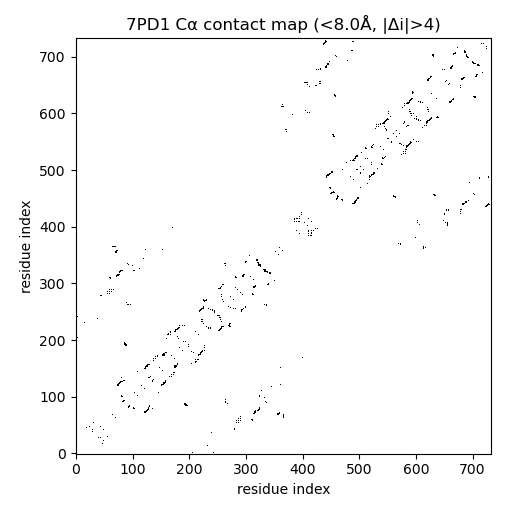22.278 1.00 16.00 91 TYR B CA 1
ATOM 3783 C C . TYR B 1 101 ? -26.563 -12.694 20.780 1.00 15.88 91 TYR B C 1
ATOM 3784 O O . TYR B 1 101 ? -26.867 -11.705 20.110 1.00 15.82 91 TYR B O 1
ATOM 3793 N N . CYS B 1 102 ? -26.397 -13.903 20.226 1.00 15.54 92 CYS B N 1
ATOM 3794 C CA . CYS B 1 102 ? -26.287 -14.072 18.773 1.00 14.67 92 CYS B CA 1
ATOM 3795 C C . CYS B 1 102 ? -27.547 -14.701 18.163 1.00 15.71 92 CYS B C 1
ATOM 3796 O O . CYS B 1 102 ? -28.099 -15.653 18.715 1.00 16.41 92 CYS B O 1
ATOM 3799 N N . GLY B 1 103 ? -27.976 -14.196 17.000 1.00 16.03 93 GLY B N 1
ATOM 3800 C CA . GLY B 1 103 ? -29.146 -14.770 16.345 1.00 16.85 93 GLY B CA 1
ATOM 3801 C C . GLY B 1 103 ? -28.941 -16.198 15.834 1.00 17.07 93 GLY B C 1
ATOM 3802 O O . GLY B 1 103 ? -29.931 -16.900 15.588 1.00 19.64 93 GLY B O 1
ATOM 3803 N N . PHE B 1 104 ? -27.692 -16.633 15.674 1.00 15.15 94 PHE B N 1
ATOM 3804 C CA . PHE B 1 104 ? -27.392 -17.984 15.183 1.00 16.52 94 PHE B CA 1
ATOM 3805 C C . PHE B 1 104 ? -27.085 -18.979 16.302 1.00 18.66 94 PHE B C 1
ATOM 3806 O O . PHE B 1 104 ? -26.683 -20.115 16.020 1.00 17.73 94 PHE B O 1
ATOM 3814 N N . GLN B 1 105 ? -27.210 -18.590 17.557 1.00 17.26 95 GLN B N 1
ATOM 3815 C CA . GLN B 1 105 ? -26.912 -19.529 18.633 1.00 17.21 95 GLN B CA 1
ATOM 3816 C C . GLN B 1 105 ? -27.701 -20.828 18.452 1.00 19.16 95 GLN B C 1
ATOM 3817 O O . GLN B 1 105 ? -28.797 -20.852 17.879 1.00 18.96 95 GLN B O 1
ATOM 3823 N N . LEU B 1 106 ? -27.109 -21.923 18.940 1.00 20.27 96 LEU B N 1
ATOM 3824 C CA . LEU B 1 106 ? -27.600 -23.267 18.639 1.00 21.09 96 LEU B CA 1
ATOM 3825 C C . LEU B 1 106 ? -29.066 -23.453 19.031 1.00 24.08 96 LEU B C 1
ATOM 3826 O O . LEU B 1 106 ? -29.833 -24.100 18.305 1.00 26.69 96 LEU B O 1
ATOM 3831 N N . LYS B 1 107 ? -29.481 -22.889 20.162 1.00 23.36 97 LYS B N 1
ATOM 3832 C CA . LYS B 1 107 ? -30.851 -23.112 20.623 1.00 27.69 97 LYS B CA 1
ATOM 3833 C C . LYS B 1 107 ? -31.896 -22.379 19.792 1.00 28.38 97 LYS B C 1
ATOM 3834 O O . LYS B 1 107 ? -33.088 -22.686 19.926 1.00 27.48 97 LYS B O 1
ATOM 3840 N N . ASN B 1 108 ? -31.503 -21.419 18.956 1.00 22.49 98 ASN B N 1
ATOM 3841 C CA . ASN B 1 108 ? -32.492 -20.723 18.147 1.00 20.64 98 ASN B CA 1
ATOM 3842 C C . ASN B 1 108 ? -33.007 -21.623 17.044 1.00 29.32 98 ASN B C 1
ATOM 3843 O O . ASN B 1 108 ? -32.260 -22.404 16.452 1.00 27.46 98 ASN B O 1
ATOM 3848 N N . LYS B 1 109 ? -34.290 -21.460 16.730 1.00 28.05 99 LYS B N 1
ATOM 3849 C CA . LYS B 1 109 ? -34.929 -22.188 15.643 1.00 29.15 99 LYS B CA 1
ATOM 3850 C C . LYS B 1 109 ? -34.968 -21.245 14.452 1.00 35.26 99 LYS B C 1
ATOM 3851 O O . LYS B 1 109 ? -35.774 -20.313 14.402 1.00 42.82 99 LYS B O 1
ATOM 3854 N N . LEU B 1 110 ? -34.029 -21.430 13.538 1.00 37.39 100 LEU B N 1
ATOM 3855 C CA . LEU B 1 110 ? -34.087 -20.786 12.238 1.00 34.52 100 LEU B CA 1
ATOM 3856 C C . LEU B 1 110 ? -33.708 -21.838 11.214 1.00 36.02 100 LEU B C 1
ATOM 3857 O O . LEU B 1 110 ? -33.255 -22.930 11.563 1.00 40.28 100 LEU B O 1
ATOM 3862 N N . GLU B 1 111 ? -33.913 -21.521 9.940 1.00 29.96 101 GLU B N 1
ATOM 3863 C CA . GLU B 1 111 ? -33.556 -22.469 8.893 1.00 35.65 101 GLU B CA 1
ATOM 3864 C C . GLU B 1 111 ? -32.049 -22.399 8.710 1.00 26.31 101 GLU B C 1
ATOM 3865 O O . GLU B 1 111 ? -31.512 -21.366 8.304 1.00 33.14 101 GLU B O 1
ATOM 3868 N N . ARG B 1 112 ? -31.350 -23.460 9.082 1.00 22.67 102 ARG B N 1
ATOM 3869 C CA . ARG B 1 112 ? -29.910 -23.442 8.891 1.00 22.11 102 ARG B CA 1
ATOM 3870 C C . ARG B 1 112 ? -29.620 -23.603 7.404 1.00 26.09 102 ARG B C 1
ATOM 3871 O O . ARG B 1 112 ? -30.290 -24.369 6.694 1.00 29.74 102 ARG B O 1
ATOM 3879 N N . LYS B 1 113 ? -28.650 -22.836 6.930 1.00 22.36 103 LYS B N 1
ATOM 3880 C CA . LYS B 1 113 ? -28.349 -22.761 5.506 1.00 27.78 103 LYS B CA 1
ATOM 3881 C C . LYS B 1 113 ? -26.843 -22.647 5.339 1.00 19.26 103 LYS B C 1
ATOM 3882 O O . LYS B 1 113 ? -26.161 -21.979 6.126 1.00 19.28 103 LYS B O 1
ATOM 3888 N N . LYS B 1 114 ? -26.341 -23.250 4.274 1.00 18.69 104 LYS B N 1
ATOM 3889 C CA . LYS B 1 114 ? -24.980 -23.074 3.816 1.00 17.95 104 LYS B CA 1
ATOM 3890 C C . LYS B 1 114 ? -25.104 -22.780 2.320 1.00 18.09 104 LYS B C 1
ATOM 3891 O O . LYS B 1 114 ? -25.817 -23.505 1.619 1.00 20.57 104 LYS B O 1
ATOM 3897 N N . LEU B 1 115 ? -24.431 -21.747 1.825 1.00 17.98 105 LEU B N 1
ATOM 3898 C CA . LEU B 1 115 ? -24.494 -21.456 0.387 1.00 17.08 105 LEU B CA 1
ATOM 3899 C C . LEU B 1 115 ? -23.792 -22.563 -0.392 1.00 18.54 105 LEU B C 1
ATOM 3900 O O . LEU B 1 115 ? -22.667 -22.948 -0.072 1.00 17.26 105 LEU B O 1
ATOM 3905 N N . THR B 1 116 ? -24.394 -22.973 -1.520 1.00 17.52 106 THR B N 1
ATOM 3906 C CA . THR B 1 116 ? -23.626 -23.812 -2.437 1.00 16.89 106 THR B CA 1
ATOM 3907 C C . THR B 1 116 ? -22.541 -22.956 -3.098 1.00 16.13 106 THR B C 1
ATOM 3908 O O . THR B 1 116 ? -22.617 -21.729 -3.092 1.00 16.73 106 THR B O 1
ATOM 3912 N N . LEU B 1 117 ? -21.550 -23.586 -3.733 1.00 17.61 107 LEU B N 1
ATOM 3913 C CA . LEU B 1 117 ? -20.510 -22.780 -4.388 1.00 18.83 107 LEU B CA 1
ATOM 3914 C C . LEU B 1 117 ? -21.066 -21.939 -5.540 1.00 18.12 107 LEU B C 1
ATOM 3915 O O . LEU B 1 117 ? -20.533 -20.855 -5.810 1.00 19.05 107 LEU B O 1
ATOM 3920 N N . ALA B 1 118 ? -22.135 -22.378 -6.176 1.00 17.94 108 ALA B N 1
ATOM 3921 C CA . ALA B 1 118 ? -22.723 -21.520 -7.199 1.00 17.46 108 ALA B CA 1
ATOM 3922 C C . ALA B 1 118 ? -23.477 -20.354 -6.593 1.00 19.31 108 ALA B C 1
ATOM 3923 O O . ALA B 1 118 ? -23.424 -19.241 -7.118 1.00 18.70 108 ALA B O 1
ATOM 3925 N N . GLU B 1 119 ? -24.091 -20.540 -5.425 1.00 17.33 109 GLU B N 1
ATOM 3926 C CA . GLU B 1 119 ? -24.677 -19.410 -4.724 1.00 18.09 109 GLU B CA 1
ATOM 3927 C C . GLU B 1 119 ? -23.605 -18.433 -4.252 1.00 15.98 109 GLU B C 1
ATOM 3928 O O . GLU B 1 119 ? -23.814 -17.207 -4.298 1.00 16.17 109 GLU B O 1
ATOM 3934 N N . VAL B 1 120 ? -22.460 -18.937 -3.757 1.00 15.73 110 VAL B N 1
ATOM 3935 C CA . VAL B 1 120 ? -21.356 -18.045 -3.390 1.00 16.20 110 VAL B CA 1
ATOM 3936 C C . VAL B 1 120 ? -20.951 -17.228 -4.605 1.00 14.77 110 VAL B C 1
ATOM 3937 O O . VAL B 1 120 ? -20.751 -16.017 -4.505 1.00 15.01 110 VAL B O 1
ATOM 3941 N N . GLU B 1 121 ? -20.813 -17.881 -5.753 1.00 16.28 111 GLU B N 1
ATOM 3942 C CA . GLU B 1 121 ? -20.344 -17.156 -6.929 1.00 16.81 111 GLU B CA 1
ATOM 3943 C C . GLU B 1 121 ? -21.378 -16.137 -7.405 1.00 15.46 111 GLU B C 1
ATOM 3944 O O . GLU B 1 121 ? -21.011 -15.017 -7.785 1.00 15.94 111 GLU B O 1
ATOM 3950 N N . GLN B 1 122 ? -22.663 -16.482 -7.355 1.00 15.74 112 GLN B N 1
ATOM 3951 C CA . GLN B 1 122 ? -23.703 -15.533 -7.755 1.00 16.88 112 GLN B CA 1
ATOM 3952 C C . GLN B 1 122 ? -23.737 -14.333 -6.821 1.00 16.49 112 GLN B C 1
ATOM 3953 O O . GLN B 1 122 ? -23.852 -13.179 -7.275 1.00 16.81 112 GLN B O 1
ATOM 3959 N N . GLU B 1 123 ? -23.597 -14.551 -5.512 1.00 14.76 113 GLU B N 1
ATOM 3960 C CA . GLU B 1 123 ? -23.607 -13.420 -4.601 1.00 15.10 113 GLU B CA 1
ATOM 3961 C C . GLU B 1 123 ? -22.336 -12.600 -4.749 1.00 14.68 113 GLU B C 1
ATOM 3962 O O . GLU B 1 123 ? -22.365 -11.366 -4.610 1.00 15.34 113 GLU B O 1
ATOM 3968 N N . ALA B 1 124 ? -21.206 -13.258 -4.992 1.00 15.25 114 ALA B N 1
ATOM 3969 C CA . ALA B 1 124 ? -19.970 -12.531 -5.255 1.00 15.84 114 ALA B CA 1
ATOM 3970 C C . ALA B 1 124 ? -20.134 -11.597 -6.443 1.00 15.49 114 ALA B C 1
ATOM 3971 O O . ALA B 1 124 ? -19.652 -10.460 -6.401 1.00 15.44 114 ALA B O 1
ATOM 3973 N N . GLN B 1 125 ? -20.748 -12.090 -7.527 1.00 15.25 115 GLN B N 1
ATOM 3974 C CA . GLN B 1 125 ? -21.004 -11.265 -8.716 1.00 15.14 115 GLN B CA 1
ATOM 3975 C C . GLN B 1 125 ? -21.917 -10.097 -8.358 1.00 17.40 115 GLN B C 1
ATOM 3976 O O . GLN B 1 125 ? -21.688 -8.971 -8.814 1.00 16.20 115 GLN B O 1
ATOM 3982 N N . LEU B 1 126 ? -22.962 -10.340 -7.551 1.00 15.40 116 LEU B N 1
ATOM 3983 C CA . LEU B 1 126 ? -23.879 -9.271 -7.155 1.00 16.12 116 LEU B CA 1
ATOM 3984 C C . LEU B 1 126 ? -23.137 -8.175 -6.412 1.00 15.39 116 LEU B C 1
ATOM 3985 O O . LEU B 1 126 ? -23.319 -6.976 -6.674 1.00 15.54 116 LEU B O 1
ATOM 3990 N N . ILE B 1 127 ? -22.262 -8.570 -5.506 1.00 14.26 117 ILE B N 1
ATOM 3991 C CA . ILE B 1 127 ? -21.519 -7.617 -4.711 1.00 14.42 117 ILE B CA 1
ATOM 3992 C C . ILE B 1 127 ? -20.458 -6.926 -5.563 1.00 14.46 117 ILE B C 1
ATOM 3993 O O . ILE B 1 127 ? -20.306 -5.699 -5.501 1.00 14.28 117 ILE B O 1
ATOM 3998 N N . ALA B 1 128 ? -19.752 -7.683 -6.405 1.00 14.94 118 ALA B N 1
ATOM 3999 C CA . ALA B 1 128 ? -18.725 -7.050 -7.221 1.00 14.42 118 ALA B CA 1
ATOM 4000 C C . ALA B 1 128 ? -19.343 -6.079 -8.211 1.00 15.87 118 ALA B C 1
ATOM 4001 O O . ALA B 1 128 ? -18.680 -5.095 -8.586 1.00 15.21 118 ALA B O 1
ATOM 4003 N N . ALA B 1 129 ? -20.612 -6.289 -8.579 1.00 14.67 119 ALA B N 1
ATOM 4004 C CA . ALA B 1 129 ? -21.303 -5.385 -9.497 1.00 16.28 119 ALA B CA 1
ATOM 4005 C C . ALA B 1 129 ? -21.534 -4.024 -8.878 1.00 15.74 119 ALA B C 1
ATOM 4006 O O . ALA B 1 129 ? -21.882 -3.115 -9.627 1.00 17.24 119 ALA B O 1
ATOM 4008 N N . THR B 1 130 ? -21.389 -3.867 -7.558 1.00 15.10 120 THR B N 1
ATOM 4009 C CA . THR B 1 130 ? -21.479 -2.567 -6.920 1.00 16.58 120 THR B CA 1
ATOM 4010 C C . THR B 1 130 ? -20.159 -1.829 -6.925 1.00 17.98 120 THR B C 1
ATOM 4011 O O . THR B 1 130 ? -20.113 -0.667 -6.493 1.00 18.95 120 THR B O 1
ATOM 4015 N N . GLY B 1 131 ? -19.065 -2.475 -7.303 1.00 15.92 121 GLY B N 1
ATOM 4016 C CA . GLY B 1 131 ? -17.768 -1.853 -7.298 1.00 17.34 121 GLY B CA 1
ATOM 4017 C C . GLY B 1 131 ? -16.881 -2.235 -6.129 1.00 17.74 121 GLY B C 1
ATOM 4018 O O . GLY B 1 131 ? -15.683 -1.893 -6.140 1.00 17.23 121 GLY B O 1
ATOM 4019 N N . LEU B 1 132 ? -17.394 -2.972 -5.151 1.00 15.28 122 LEU B N 1
ATOM 4020 C CA . LEU B 1 132 ? -16.534 -3.333 -4.028 1.00 15.67 122 LEU B CA 1
ATOM 4021 C C . LEU B 1 132 ? -15.409 -4.261 -4.489 1.00 15.38 122 LEU B C 1
ATOM 4022 O O . LEU B 1 132 ? -15.601 -5.146 -5.334 1.00 15.96 122 LEU B O 1
ATOM 4027 N N . LYS B 1 133 ? -14.247 -4.128 -3.836 1.00 15.06 123 LYS B N 1
ATOM 4028 C CA . LYS B 1 133 ? -13.108 -4.998 -4.063 1.00 15.12 123 LYS B CA 1
ATOM 4029 C C . LYS B 1 133 ? -12.671 -5.723 -2.801 1.00 14.97 123 LYS B C 1
ATOM 4030 O O . LYS B 1 133 ? -11.857 -6.651 -2.906 1.00 15.33 123 LYS B O 1
ATOM 4036 N N . HIS B 1 134 ? -13.176 -5.315 -1.637 1.00 14.46 124 HIS B N 1
ATOM 4037 C CA A HIS B 1 134 ? -12.889 -5.941 -0.355 0.59 16.11 124 HIS B CA 1
ATOM 4038 C CA B HIS B 1 134 ? -12.877 -5.953 -0.366 0.41 11.65 124 HIS B CA 1
ATOM 4039 C C . HIS B 1 134 ? -14.138 -6.635 0.141 1.00 13.64 124 HIS B C 1
ATOM 4040 O O . HIS B 1 134 ? -15.202 -6.003 0.259 1.00 15.68 124 HIS B O 1
ATOM 4053 N N . ILE B 1 135 ? -14.008 -7.929 0.457 1.00 15.14 125 ILE B N 1
ATOM 4054 C CA . ILE B 1 135 ? -15.111 -8.730 0.977 1.00 15.21 125 ILE B CA 1
ATOM 4055 C C . ILE B 1 135 ? -14.681 -9.345 2.302 1.00 14.98 125 ILE B C 1
ATOM 4056 O O . ILE B 1 135 ? -13.490 -9.635 2.513 1.00 14.98 125 ILE B O 1
ATOM 4061 N N . LEU B 1 136 ? -15.645 -9.504 3.199 1.00 14.18 126 LEU B N 1
ATOM 4062 C CA . LEU B 1 136 ? -15.435 -10.136 4.501 1.00 13.66 126 LEU B CA 1
ATOM 4063 C C . LEU B 1 136 ? -16.395 -11.313 4.554 1.00 14.10 126 LEU B C 1
ATOM 4064 O O . LEU B 1 136 ? -17.602 -11.126 4.345 1.00 16.21 126 LEU B O 1
ATOM 4069 N N . ILE B 1 137 ? -15.880 -12.536 4.780 1.00 14.34 127 ILE B N 1
ATOM 4070 C CA . ILE B 1 137 ? -16.742 -13.727 4.749 1.00 13.61 127 ILE B CA 1
ATOM 4071 C C . ILE B 1 137 ? -16.897 -14.300 6.143 1.00 12.74 127 ILE B C 1
ATOM 4072 O O . ILE B 1 137 ? -15.930 -14.330 6.922 1.00 13.90 127 ILE B O 1
ATOM 4077 N N . LEU B 1 138 ? -18.123 -14.737 6.452 1.00 13.13 128 LEU B N 1
ATOM 4078 C CA . LEU B 1 138 ? -18.438 -15.226 7.797 1.00 14.21 128 LEU B CA 1
ATOM 4079 C C . LEU B 1 138 ? -19.133 -16.582 7.765 1.00 14.18 128 LEU B C 1
ATOM 4080 O O . LEU B 1 138 ? -19.838 -16.933 6.791 1.00 14.40 128 LEU B O 1
ATOM 4085 N N . THR B 1 139 ? -18.931 -17.371 8.841 1.00 13.78 129 THR B N 1
ATOM 4086 C CA . THR B 1 139 ? -19.682 -18.614 9.065 1.00 15.04 129 THR B CA 1
ATOM 4087 C C . THR B 1 139 ? -19.994 -18.727 10.546 1.00 13.53 129 THR B C 1
ATOM 4088 O O . THR B 1 139 ? -19.345 -18.078 11.383 1.00 15.60 129 THR B O 1
ATOM 4092 N N . GLY B 1 140 ? -20.939 -19.594 10.879 1.00 14.94 130 GLY B N 1
ATOM 4093 C CA . GLY B 1 140 ? -21.056 -20.078 12.240 1.00 14.25 130 GLY B CA 1
ATOM 4094 C C . GLY B 1 140 ? -19.944 -21.073 12.527 1.00 16.88 130 GLY B C 1
ATOM 4095 O O . GLY B 1 140 ? -19.159 -21.446 11.648 1.00 17.38 130 GLY B O 1
ATOM 4096 N N . GLU B 1 141 ? -19.840 -21.503 13.788 1.00 17.43 131 GLU B N 1
ATOM 4097 C CA . GLU B 1 141 ? -18.847 -22.534 14.097 1.00 17.99 131 GLU B CA 1
ATOM 4098 C C . GLU B 1 141 ? -19.468 -23.897 13.903 1.00 17.84 131 GLU B C 1
ATOM 4099 O O . GLU B 1 141 ? -20.178 -24.410 14.779 1.00 18.96 131 GLU B O 1
ATOM 4105 N N . SER B 1 142 ? -19.171 -24.510 12.760 1.00 19.36 132 SER B N 1
ATOM 4106 C CA . SER B 1 142 ? -19.624 -25.849 12.459 1.00 22.25 132 SER B CA 1
ATOM 4107 C C . SER B 1 142 ? -18.543 -26.509 11.602 1.00 24.93 132 SER B C 1
ATOM 4108 O O . SER B 1 142 ? -18.453 -26.260 10.394 1.00 24.96 132 SER B O 1
ATOM 4111 N N . ARG B 1 143 ? -17.681 -27.289 12.232 1.00 26.70 133 ARG B N 1
ATOM 4112 C CA A ARG B 1 143 ? -16.717 -28.034 11.432 0.57 25.89 133 ARG B CA 1
ATOM 4113 C CA B ARG B 1 143 ? -16.712 -28.050 11.452 0.43 26.88 133 ARG B CA 1
ATOM 4114 C C . ARG B 1 143 ? -17.377 -29.158 10.647 1.00 27.32 133 ARG B C 1
ATOM 4115 O O . ARG B 1 143 ? -16.788 -29.635 9.679 1.00 27.47 133 ARG B O 1
ATOM 4130 N N . GLN B 1 144 ? -18.601 -29.548 10.996 1.00 24.68 134 GLN B N 1
ATOM 4131 C CA . GLN B 1 144 ? -19.307 -30.529 10.170 1.00 29.59 134 GLN B CA 1
ATOM 4132 C C . GLN B 1 144 ? -19.848 -29.916 8.885 1.00 26.95 134 GLN B C 1
ATOM 4133 O O . GLN B 1 144 ? -19.744 -30.521 7.809 1.00 28.95 134 GLN B O 1
ATOM 4139 N N . HIS B 1 145 ? -20.428 -28.714 8.958 1.00 21.12 135 HIS B N 1
ATOM 4140 C CA . HIS B 1 145 ? -21.099 -28.143 7.802 1.00 22.97 135 HIS B CA 1
ATOM 4141 C C . HIS B 1 145 ? -20.327 -27.046 7.099 1.00 21.43 135 HIS B C 1
ATOM 4142 O O . HIS B 1 145 ? -20.529 -26.844 5.901 1.00 23.80 135 HIS B O 1
ATOM 4149 N N . SER B 1 146 ? -19.515 -26.265 7.810 1.00 20.67 136 SER B N 1
ATOM 4150 C CA . SER B 1 146 ? -18.684 -25.240 7.180 1.00 18.65 136 SER B CA 1
ATOM 4151 C C . SER B 1 146 ? -17.228 -25.402 7.606 1.00 18.00 136 SER B C 1
ATOM 4152 O O . SER B 1 146 ? -16.666 -24.550 8.310 1.00 18.81 136 SER B O 1
ATOM 4155 N N . PRO B 1 147 ? -16.614 -26.535 7.253 1.00 19.53 137 PRO B N 1
ATOM 4156 C CA . PRO B 1 147 ? -15.213 -26.775 7.602 1.00 19.15 137 PRO B CA 1
ATOM 4157 C C . PRO B 1 147 ? -14.277 -25.875 6.808 1.00 19.45 137 PRO B C 1
ATOM 4158 O O . PRO B 1 147 ? -14.643 -25.180 5.859 1.00 17.82 137 PRO B O 1
ATOM 4162 N N . VAL B 1 148 ? -13.025 -25.895 7.245 1.00 18.90 138 VAL B N 1
ATOM 4163 C CA . VAL B 1 148 ? -11.997 -25.084 6.612 1.00 19.56 138 VAL B CA 1
ATOM 4164 C C . VAL B 1 148 ? -11.929 -25.363 5.116 1.00 17.17 138 VAL B C 1
ATOM 4165 O O . VAL B 1 148 ? -11.766 -24.425 4.309 1.00 17.54 138 VAL B O 1
ATOM 4169 N N . SER B 1 149 ? -12.074 -26.631 4.706 1.00 18.29 139 SER B N 1
ATOM 4170 C CA . SER B 1 149 ? -12.018 -26.924 3.271 1.00 18.04 139 SER B CA 1
ATOM 4171 C C . SER B 1 149 ? -13.155 -26.257 2.495 1.00 20.26 139 SER B C 1
ATOM 4172 O O . SER B 1 149 ? -12.982 -25.906 1.318 1.00 18.80 139 SER B O 1
ATOM 4175 N N . TYR B 1 150 ? -14.331 -26.078 3.105 1.00 18.65 140 TYR B N 1
ATOM 4176 C CA . TYR B 1 150 ? -15.396 -25.373 2.409 1.00 17.88 140 TYR B CA 1
ATOM 4177 C C . TYR B 1 150 ? -15.066 -23.894 2.310 1.00 18.97 140 TYR B C 1
ATOM 4178 O O . TYR B 1 150 ? -15.250 -23.271 1.261 1.00 17.28 140 TYR B O 1
ATOM 4187 N N . ILE B 1 151 ? -14.592 -23.311 3.404 1.00 17.75 141 ILE B N 1
ATOM 4188 C CA . ILE B 1 151 ? -14.181 -21.912 3.379 1.00 16.53 141 ILE B CA 1
ATOM 4189 C C . ILE B 1 151 ? -13.125 -21.693 2.313 1.00 18.55 141 ILE B C 1
ATOM 4190 O O . ILE B 1 151 ? -13.170 -20.706 1.563 1.00 16.56 141 ILE B O 1
ATOM 4195 N N . LYS B 1 152 ? -12.179 -22.628 2.194 1.00 16.44 142 LYS B N 1
ATOM 4196 C CA . LYS B 1 152 ? -11.150 -22.530 1.173 1.00 16.73 142 LYS B CA 1
ATOM 4197 C C . LYS B 1 152 ? -11.757 -22.564 -0.231 1.00 18.74 142 LYS B C 1
ATOM 4198 O O . LYS B 1 152 ? -11.351 -21.794 -1.115 1.00 18.84 142 LYS B O 1
ATOM 4204 N N . ASP B 1 153 ? -12.741 -23.453 -0.459 1.00 17.14 143 ASP B N 1
ATOM 4205 C CA . ASP B 1 153 ? -13.387 -23.493 -1.769 1.00 18.34 143 ASP B CA 1
ATOM 4206 C C . ASP B 1 153 ? -14.086 -22.178 -2.071 1.00 18.93 143 ASP B C 1
ATOM 4207 O O . ASP B 1 153 ? -14.057 -21.689 -3.200 1.00 18.54 143 ASP B O 1
ATOM 4212 N N . CYS B 1 154 ? -14.661 -21.539 -1.054 1.00 15.89 144 CYS B N 1
ATOM 4213 C CA . CYS B 1 154 ? -15.278 -20.232 -1.279 1.00 18.57 144 CYS B CA 1
ATOM 4214 C C . CYS B 1 154 ? -14.247 -19.154 -1.586 1.00 18.51 144 CYS B C 1
ATOM 4215 O O . CYS B 1 154 ? -14.455 -18.332 -2.480 1.00 17.39 144 CYS B O 1
ATOM 4218 N N . VAL B 1 155 ? -13.127 -19.146 -0.864 1.00 17.41 145 VAL B N 1
ATOM 4219 C CA . VAL B 1 155 ? -12.046 -18.198 -1.138 1.00 17.34 145 VAL B CA 1
ATOM 4220 C C . VAL B 1 155 ? -11.568 -18.316 -2.578 1.00 16.20 145 VAL B C 1
ATOM 4221 O O . VAL B 1 155 ? -11.311 -17.306 -3.259 1.00 18.07 145 VAL B O 1
ATOM 4225 N N . ASN B 1 156 ? -11.436 -19.548 -3.059 1.00 16.59 146 ASN B N 1
ATOM 4226 C CA . ASN B 1 156 ? -10.936 -19.754 -4.408 1.00 18.80 146 ASN B CA 1
ATOM 4227 C C . ASN B 1 156 ? -11.872 -19.153 -5.441 1.00 19.02 146 ASN B C 1
ATOM 4228 O O . ASN B 1 156 ? -11.406 -18.643 -6.463 1.00 22.90 146 ASN B O 1
ATOM 4233 N N . ILE B 1 157 ? -13.179 -19.180 -5.190 1.00 17.29 147 ILE B N 1
ATOM 4234 C CA . ILE B 1 157 ? -14.125 -18.484 -6.074 1.00 18.27 147 ILE B CA 1
ATOM 4235 C C . ILE B 1 157 ? -14.026 -16.967 -5.897 1.00 18.67 147 ILE B C 1
ATOM 4236 O O . ILE B 1 157 ? -14.003 -16.193 -6.874 1.00 17.86 147 ILE B O 1
ATOM 4241 N N . LEU B 1 158 ? -13.994 -16.514 -4.645 1.00 16.17 148 LEU B N 1
ATOM 4242 C CA . LEU B 1 158 ? -14.069 -15.090 -4.350 1.00 15.88 148 LEU B CA 1
ATOM 4243 C C . LEU B 1 158 ? -12.877 -14.321 -4.888 1.00 16.12 148 LEU B C 1
ATOM 4244 O O . LEU B 1 158 ? -13.013 -13.142 -5.265 1.00 17.11 148 LEU B O 1
ATOM 4249 N N . LYS B 1 159 ? -11.705 -14.953 -4.986 1.00 18.17 149 LYS B N 1
ATOM 4250 C CA . LYS B 1 159 ? -10.548 -14.199 -5.445 1.00 19.31 149 LYS B CA 1
ATOM 4251 C C . LYS B 1 159 ? -10.628 -13.833 -6.922 1.00 19.49 149 LYS B C 1
ATOM 4252 O O . LYS B 1 159 ? -9.836 -12.992 -7.382 1.00 22.45 149 LYS B O 1
ATOM 4258 N N . LYS B 1 160 ? -11.571 -14.422 -7.671 1.00 18.43 150 LYS B N 1
ATOM 4259 C CA . LYS B 1 160 ? -11.817 -13.955 -9.036 1.00 19.53 150 LYS B CA 1
ATOM 4260 C C . LYS B 1 160 ? -12.507 -12.602 -9.089 1.00 21.15 150 LYS B C 1
ATOM 4261 O O . LYS B 1 160 ? -12.524 -11.969 -10.153 1.00 22.13 150 LYS B O 1
ATOM 4267 N N . TYR B 1 161 ? -13.089 -12.158 -7.992 1.00 19.02 151 TYR B N 1
ATOM 4268 C CA . TYR B 1 161 ? -13.895 -10.945 -7.962 1.00 17.71 151 TYR B CA 1
ATOM 4269 C C . TYR B 1 161 ? -13.361 -9.888 -7.012 1.00 17.77 151 TYR B C 1
ATOM 4270 O O . TYR B 1 161 ? -13.655 -8.699 -7.190 1.00 19.03 151 TYR B O 1
ATOM 4279 N N . PHE B 1 162 ? -12.651 -10.282 -5.960 1.00 16.35 152 PHE B N 1
ATOM 4280 C CA . PHE B 1 162 ? -12.256 -9.369 -4.895 1.00 16.35 152 PHE B CA 1
ATOM 4281 C C . PHE B 1 162 ? -10.752 -9.413 -4.746 1.00 19.61 152 PHE B C 1
ATOM 4282 O O . PHE B 1 162 ? -10.171 -10.497 -4.641 1.00 22.06 152 PHE B O 1
ATOM 4290 N N . SER B 1 163 ? -10.139 -8.237 -4.661 1.00 17.59 153 SER B N 1
ATOM 4291 C CA . SER B 1 163 ? -8.697 -8.155 -4.470 1.00 19.33 153 SER B CA 1
ATOM 4292 C C . SER B 1 163 ? -8.276 -8.313 -3.014 1.00 20.19 153 SER B C 1
ATOM 4293 O O . SER B 1 163 ? -7.095 -8.583 -2.749 1.00 21.64 153 SER B O 1
ATOM 4296 N N . SER B 1 164 ? -9.187 -8.157 -2.063 1.00 15.86 154 SER B N 1
ATOM 4297 C CA . SER B 1 164 ? -8.853 -8.381 -0.666 1.00 17.58 154 SER B CA 1
ATOM 4298 C C . SER B 1 164 ? -9.972 -9.195 -0.055 1.00 17.47 154 SER B C 1
ATOM 4299 O O . SER B 1 164 ? -11.147 -8.817 -0.152 1.00 20.21 154 SER B O 1
ATOM 4302 N N . ILE B 1 165 ? -9.617 -10.330 0.546 1.00 14.57 155 ILE B N 1
ATOM 4303 C CA . ILE B 1 165 ? -10.584 -11.201 1.194 1.00 15.78 155 ILE B CA 1
ATOM 4304 C C . ILE B 1 165 ? -10.211 -11.320 2.666 1.00 16.61 155 ILE B C 1
ATOM 4305 O O . ILE B 1 165 ? -9.078 -11.711 2.980 1.00 16.31 155 ILE B O 1
ATOM 4310 N N . SER B 1 166 ? -11.149 -11.001 3.548 1.00 14.93 156 SER B N 1
ATOM 4311 C CA . SER B 1 166 ? -10.965 -11.180 4.982 1.00 13.87 156 SER B CA 1
ATOM 4312 C C . SER B 1 166 ? -11.923 -12.250 5.473 1.00 15.51 156 SER B C 1
ATOM 4313 O O . SER B 1 166 ? -13.015 -12.414 4.925 1.00 15.58 156 SER B O 1
ATOM 4316 N N . ILE B 1 167 ? -11.514 -12.976 6.511 1.00 13.95 157 ILE B N 1
ATOM 4317 C CA . ILE B 1 167 ? -12.366 -13.962 7.184 1.00 14.16 157 ILE B CA 1
ATOM 4318 C C . ILE B 1 167 ? -12.764 -13.470 8.567 1.00 14.24 157 ILE B C 1
ATOM 4319 O O . ILE B 1 167 ? -11.958 -12.863 9.293 1.00 14.49 157 ILE B O 1
ATOM 4324 N N . GLU B 1 168 ? -14.001 -13.786 8.936 1.00 12.12 158 GLU B N 1
ATOM 4325 C CA . GLU B 1 168 ? -14.520 -13.632 10.300 1.00 12.83 158 GLU B CA 1
ATOM 4326 C C . GLU B 1 168 ? -15.283 -14.911 10.574 1.00 13.73 158 GLU B C 1
ATOM 4327 O O . GLU B 1 168 ? -16.489 -15.013 10.334 1.00 13.68 158 GLU B O 1
ATOM 4333 N N . ILE B 1 169 ? -14.543 -15.909 11.050 1.00 13.66 159 ILE B N 1
ATOM 4334 C CA . ILE B 1 169 ? -15.036 -17.270 11.217 1.00 14.47 159 ILE B CA 1
ATOM 4335 C C . ILE B 1 169 ? -14.600 -17.761 12.589 1.00 14.14 159 ILE B C 1
ATOM 4336 O O . ILE B 1 169 ? -14.068 -16.976 13.386 1.00 15.12 159 ILE B O 1
ATOM 4341 N N . TYR B 1 170 ? -14.829 -19.031 12.895 1.00 14.47 160 TYR B N 1
ATOM 4342 C CA . TYR B 1 170 ? -14.377 -19.561 14.170 1.00 14.37 160 TYR B CA 1
ATOM 4343 C C . TYR B 1 170 ? -12.853 -19.465 14.237 1.00 15.05 160 TYR B C 1
ATOM 4344 O O . TYR B 1 170 ? -12.162 -19.459 13.202 1.00 15.45 160 TYR B O 1
ATOM 4353 N N . PRO B 1 171 ? -12.283 -19.397 15.445 1.00 15.21 161 PRO B N 1
ATOM 4354 C CA . PRO B 1 171 ? -10.817 -19.273 15.550 1.00 14.89 161 PRO B CA 1
ATOM 4355 C C . PRO B 1 171 ? -10.127 -20.540 15.097 1.00 15.98 161 PRO B C 1
ATOM 4356 O O . PRO B 1 171 ? -10.625 -21.660 15.288 1.00 17.54 161 PRO B O 1
ATOM 4360 N N . LEU B 1 172 ? -8.957 -20.348 14.488 1.00 16.54 162 LEU B N 1
ATOM 4361 C CA . LEU B 1 172 ? -8.211 -21.412 13.821 1.00 17.08 162 LEU B CA 1
ATOM 4362 C C . LEU B 1 172 ? -6.838 -21.605 14.454 1.00 17.04 162 LEU B C 1
ATOM 4363 O O . LEU B 1 172 ? -6.356 -20.750 15.218 1.00 17.36 162 LEU B O 1
ATOM 4368 N N . THR B 1 173 ? -6.198 -22.745 14.175 1.00 17.46 163 THR B N 1
ATOM 4369 C CA . THR B 1 173 ? -4.800 -22.905 14.534 1.00 17.31 163 THR B CA 1
ATOM 4370 C C . THR B 1 173 ? -3.930 -22.072 13.594 1.00 19.92 163 THR B C 1
ATOM 4371 O O . THR B 1 173 ? -4.369 -21.624 12.541 1.00 16.89 163 THR B O 1
ATOM 4375 N N . GLN B 1 174 ? -2.658 -21.898 13.955 1.00 18.04 164 GLN B N 1
ATOM 4376 C CA . GLN B 1 174 ? -1.758 -21.182 13.060 1.00 18.96 164 GLN B CA 1
ATOM 4377 C C . GLN B 1 174 ? -1.682 -21.869 11.700 1.00 17.32 164 GLN B C 1
ATOM 4378 O O . GLN B 1 174 ? -1.708 -21.212 10.658 1.00 18.04 164 GLN B O 1
ATOM 4384 N N . GLU B 1 175 ? -1.630 -23.197 11.685 1.00 19.41 165 GLU B N 1
ATOM 4385 C CA . GLU B 1 175 ? -1.545 -23.906 10.406 1.00 19.55 165 GLU B CA 1
ATOM 4386 C C . GLU B 1 175 ? -2.811 -23.761 9.562 1.00 18.57 165 GLU B C 1
ATOM 4387 O O . GLU B 1 175 ? -2.732 -23.644 8.330 1.00 20.44 165 GLU B O 1
ATOM 4390 N N . GLU B 1 176 ? -3.980 -23.720 10.197 1.00 17.94 166 GLU B N 1
ATOM 4391 C CA . GLU B 1 176 ? -5.204 -23.484 9.445 1.00 17.40 166 GLU B CA 1
ATOM 4392 C C . GLU B 1 176 ? -5.229 -22.074 8.888 1.00 18.58 166 GLU B C 1
ATOM 4393 O O . GLU B 1 176 ? -5.613 -21.866 7.737 1.00 19.20 166 GLU B O 1
ATOM 4399 N N . TYR B 1 177 ? -4.809 -21.076 9.673 1.00 18.15 167 TYR B N 1
ATOM 4400 C CA . TYR B 1 177 ? -4.692 -19.738 9.108 1.00 16.73 167 TYR B CA 1
ATOM 4401 C C . TYR B 1 177 ? -3.753 -19.749 7.910 1.00 17.25 167 TYR B C 1
ATOM 4402 O O . TYR B 1 177 ? -4.058 -19.131 6.890 1.00 17.83 167 TYR B O 1
ATOM 4411 N N . ALA B 1 178 ? -2.590 -20.399 8.035 1.00 17.28 168 ALA B N 1
ATOM 4412 C CA . ALA B 1 178 ? -1.640 -20.429 6.920 1.00 18.48 168 ALA B CA 1
ATOM 4413 C C . ALA B 1 178 ? -2.264 -21.054 5.678 1.00 20.05 168 ALA B C 1
ATOM 4414 O O . ALA B 1 178 ? -2.030 -20.592 4.546 1.00 19.83 168 ALA B O 1
ATOM 4416 N N . GLU B 1 179 ? -3.059 -22.102 5.854 1.00 18.57 169 GLU B N 1
ATOM 4417 C CA . GLU B 1 179 ? -3.723 -22.719 4.711 1.00 18.39 169 GLU B CA 1
ATOM 4418 C C . GLU B 1 179 ? -4.671 -21.749 4.004 1.00 19.60 169 GLU B C 1
ATOM 4419 O O . GLU B 1 179 ? -4.686 -21.688 2.767 1.00 20.26 169 GLU B O 1
ATOM 4425 N N . LEU B 1 180 ? -5.471 -20.999 4.771 1.00 17.68 170 LEU B N 1
ATOM 4426 C CA . LEU B 1 180 ? -6.401 -20.057 4.153 1.00 17.34 170 LEU B CA 1
ATOM 4427 C C . LEU B 1 180 ? -5.666 -18.874 3.553 1.00 18.11 170 LEU B C 1
ATOM 4428 O O . LEU B 1 180 ? -6.078 -18.371 2.504 1.00 17.24 170 LEU B O 1
ATOM 4433 N N . ILE B 1 181 ? -4.591 -18.406 4.199 1.00 16.97 171 ILE B N 1
ATOM 4434 C CA . ILE B 1 181 ? -3.779 -17.352 3.585 1.00 19.43 171 ILE B CA 1
ATOM 4435 C C . ILE B 1 181 ? -3.230 -17.834 2.249 1.00 20.57 171 ILE B C 1
ATOM 4436 O O . ILE B 1 181 ? -3.273 -17.106 1.241 1.00 19.82 171 ILE B O 1
ATOM 4441 N N . GLY B 1 182 ? -2.722 -19.073 2.210 1.00 18.13 172 GLY B N 1
ATOM 4442 C CA . GLY B 1 182 ? -2.221 -19.609 0.949 1.00 21.46 172 GLY B CA 1
ATOM 4443 C C . GLY B 1 182 ? -3.265 -19.647 -0.150 1.00 21.73 172 GLY B C 1
ATOM 4444 O O . GLY B 1 182 ? -2.935 -19.457 -1.338 1.00 22.58 172 GLY B O 1
ATOM 4445 N N . ALA B 1 183 ? -4.530 -19.863 0.213 1.00 19.70 173 ALA B N 1
ATOM 4446 C CA . ALA B 1 183 ? -5.621 -19.901 -0.750 1.00 19.83 173 ALA B CA 1
ATOM 4447 C C . ALA B 1 183 ? -6.044 -18.499 -1.197 1.00 18.84 173 ALA B C 1
ATOM 4448 O O . ALA B 1 183 ? -6.748 -18.366 -2.202 1.00 20.39 173 ALA B O 1
ATOM 4450 N N . GLY B 1 184 ? -5.630 -17.449 -0.490 1.00 18.99 174 GLY B N 1
ATOM 4451 C CA . GLY B 1 184 ? -5.898 -16.089 -0.919 1.00 19.45 174 GLY B CA 1
ATOM 4452 C C . GLY B 1 184 ? -6.457 -15.170 0.153 1.00 19.25 174 GLY B C 1
ATOM 4453 O O . GLY B 1 184 ? -6.785 -14.027 -0.138 1.00 18.81 174 GLY B O 1
ATOM 4454 N N . VAL B 1 185 ? -6.586 -15.612 1.397 1.00 17.74 175 VAL B N 1
ATOM 4455 C CA . VAL B 1 185 ? -7.063 -14.716 2.461 1.00 16.22 175 VAL B CA 1
ATOM 4456 C C . VAL B 1 185 ? -5.947 -13.767 2.874 1.00 17.22 175 VAL B C 1
ATOM 4457 O O . VAL B 1 185 ? -4.805 -14.195 3.089 1.00 18.45 175 VAL B O 1
ATOM 4461 N N A ASP B 1 186 ? -6.263 -12.484 3.015 0.49 15.78 176 ASP B N 1
ATOM 4462 N N B ASP B 1 186 ? -6.281 -12.480 2.998 0.51 15.79 176 ASP B N 1
ATOM 4463 C CA A ASP B 1 186 ? -5.271 -11.529 3.491 0.49 21.17 176 ASP B CA 1
ATOM 4464 C CA B ASP B 1 186 ? -5.347 -11.439 3.415 0.51 16.53 176 ASP B CA 1
ATOM 4465 C C A ASP B 1 186 ? -5.613 -10.877 4.824 0.49 17.47 176 ASP B C 1
ATOM 4466 C C B ASP B 1 186 ? -5.610 -10.918 4.827 0.51 16.89 176 ASP B C 1
ATOM 4467 O O A ASP B 1 186 ? -4.711 -10.310 5.460 0.49 17.78 176 ASP B O 1
ATOM 4468 O O B ASP B 1 186 ? -4.662 -10.534 5.527 0.51 19.18 176 ASP B O 1
ATOM 4477 N N . GLY B 1 187 ? -6.862 -10.932 5.269 1.00 15.43 177 GLY B N 1
ATOM 4478 C CA . GLY B 1 187 ? -7.249 -10.270 6.505 1.00 15.56 177 GLY B CA 1
ATOM 4479 C C . GLY B 1 187 ? -8.011 -11.196 7.425 1.00 15.24 177 GLY B C 1
ATOM 4480 O O . GLY B 1 187 ? -8.702 -12.115 6.985 1.00 14.71 177 GLY B O 1
ATOM 4481 N N . LEU B 1 188 ? -7.916 -10.906 8.725 1.00 16.06 178 LEU B N 1
ATOM 4482 C CA . LEU B 1 188 ? -8.703 -11.560 9.768 1.00 16.50 178 LEU B CA 1
ATOM 4483 C C . LEU B 1 188 ? -9.471 -10.491 10.520 1.00 13.71 178 LEU B C 1
ATOM 4484 O O . LEU B 1 188 ? -8.867 -9.511 10.990 1.00 15.49 178 LEU B O 1
ATOM 4489 N N . THR B 1 189 ? -10.761 -10.710 10.754 1.00 12.36 179 THR B N 1
ATOM 4490 C CA . THR B 1 189 ? -11.490 -9.966 11.773 1.00 13.50 179 THR B CA 1
ATOM 4491 C C . THR B 1 189 ? -11.935 -10.969 12.818 1.00 14.24 179 THR B C 1
ATOM 4492 O O . THR B 1 189 ? -12.527 -12.002 12.475 1.00 14.05 179 THR B O 1
ATOM 4496 N N . ILE B 1 190 ? -11.633 -10.692 14.085 1.00 12.17 180 ILE B N 1
ATOM 4497 C CA . ILE B 1 190 ? -12.123 -11.548 15.158 1.00 13.50 180 ILE B CA 1
ATOM 4498 C C . ILE B 1 190 ? -12.311 -10.700 16.400 1.00 12.90 180 ILE B C 1
ATOM 4499 O O . ILE B 1 190 ? -11.387 -10.007 16.842 1.00 13.54 180 ILE B O 1
ATOM 4504 N N . TYR B 1 191 ? -13.512 -10.749 16.935 1.00 13.07 181 TYR B N 1
ATOM 4505 C CA . TYR B 1 191 ? -13.844 -9.973 18.133 1.00 13.08 181 TYR B CA 1
ATOM 4506 C C . TYR B 1 191 ? -13.784 -10.882 19.357 1.00 13.22 181 TYR B C 1
ATOM 4507 O O . TYR B 1 191 ? -14.408 -11.950 19.407 1.00 14.39 181 TYR B O 1
ATOM 4516 N N . GLN B 1 192 ? -13.009 -10.468 20.361 1.00 13.39 182 GLN B N 1
ATOM 4517 C CA . GLN B 1 192 ? -12.958 -11.239 21.599 1.00 13.58 182 GLN B CA 1
ATOM 4518 C C . GLN B 1 192 ? -14.301 -11.232 22.334 1.00 13.33 182 GLN B C 1
ATOM 4519 O O . GLN B 1 192 ? -14.496 -12.059 23.233 1.00 14.63 182 GLN B O 1
ATOM 4525 N N . GLU B 1 193 ? -15.186 -10.298 22.007 1.00 13.77 183 GLU B N 1
ATOM 4526 C CA . GLU B 1 193 ? -16.546 -10.212 22.538 1.00 13.27 183 GLU B CA 1
ATOM 4527 C C . GLU B 1 193 ? -16.509 -9.548 23.911 1.00 14.25 183 GLU B C 1
ATOM 4528 O O . GLU B 1 193 ? -17.028 -8.434 24.081 1.00 14.68 183 GLU B O 1
ATOM 4534 N N . VAL B 1 194 ? -15.865 -10.194 24.889 1.00 15.44 184 VAL B N 1
ATOM 4535 C CA . VAL B 1 194 ? -15.744 -9.591 26.213 1.00 15.98 184 VAL B CA 1
ATOM 4536 C C . VAL B 1 194 ? -14.406 -10.045 26.775 1.00 15.56 184 VAL B C 1
ATOM 4537 O O . VAL B 1 194 ? -14.063 -11.232 26.723 1.00 16.03 184 VAL B O 1
ATOM 4541 N N . TYR B 1 195 ? -13.634 -9.091 27.310 1.00 14.90 185 TYR B N 1
ATOM 4542 C CA . TYR B 1 195 ? -12.306 -9.407 27.850 1.00 15.49 185 TYR B CA 1
ATOM 4543 C C . TYR B 1 195 ? -12.337 -9.864 29.301 1.00 16.38 185 TYR B C 1
ATOM 4544 O O . TYR B 1 195 ? -11.447 -10.623 29.718 1.00 17.71 185 TYR B O 1
ATOM 4553 N N . ASN B 1 196 ? -13.351 -9.490 30.058 1.00 16.72 186 ASN B N 1
ATOM 4554 C CA . ASN B 1 196 ? -13.504 -9.993 31.425 1.00 17.23 186 ASN B CA 1
ATOM 4555 C C . ASN B 1 196 ? -13.826 -11.489 31.356 1.00 18.64 186 ASN B C 1
ATOM 4556 O O . ASN B 1 196 ? -14.822 -11.897 30.732 1.00 18.04 186 ASN B O 1
ATOM 4561 N N . GLU B 1 197 ? -12.964 -12.322 31.959 1.00 19.12 187 GLU B N 1
ATOM 4562 C CA . GLU B 1 197 ? -13.096 -13.765 31.790 1.00 20.83 187 GLU B CA 1
ATOM 4563 C C . GLU B 1 197 ? -14.329 -14.324 32.475 1.00 20.40 187 GLU B C 1
ATOM 4564 O O . GLU B 1 197 ? -14.886 -15.323 32.012 1.00 20.38 187 GLU B O 1
ATOM 4570 N N . GLU B 1 198 ? -14.735 -13.726 33.591 1.00 19.72 188 GLU B N 1
ATOM 4571 C CA . GLU B 1 198 ? -15.918 -14.208 34.297 1.00 19.62 188 GLU B CA 1
ATOM 4572 C C . GLU B 1 198 ? -17.163 -13.939 33.470 1.00 20.49 188 GLU B C 1
ATOM 4573 O O . GLU B 1 198 ? -18.032 -14.810 33.356 1.00 22.20 188 GLU B O 1
ATOM 4579 N N . VAL B 1 199 ? -17.261 -12.740 32.883 1.00 19.72 189 VAL B N 1
ATOM 4580 C CA . VAL B 1 199 ? -18.403 -12.455 32.027 1.00 18.47 189 VAL B CA 1
ATOM 4581 C C . VAL B 1 199 ? -18.355 -13.322 30.774 1.00 18.23 189 VAL B C 1
ATOM 4582 O O . VAL B 1 199 ? -19.379 -13.854 30.335 1.00 19.38 189 VAL B O 1
ATOM 4586 N N . TYR B 1 200 ? -17.160 -13.516 30.213 1.00 17.37 190 TYR B N 1
ATOM 4587 C CA . TYR B 1 200 ? -17.048 -14.328 29.006 1.00 17.20 190 TYR B CA 1
ATOM 4588 C C . TYR B 1 200 ? -17.619 -15.728 29.227 1.00 17.68 190 TYR B C 1
ATOM 4589 O O . TYR B 1 200 ? -18.318 -16.279 28.366 1.00 18.39 190 TYR B O 1
ATOM 4598 N N . ALA B 1 201 ? -17.359 -16.317 30.398 1.00 18.21 191 ALA B N 1
ATOM 4599 C CA . ALA B 1 201 ? -17.829 -17.678 30.649 1.00 20.37 191 ALA B CA 1
ATOM 4600 C C . ALA B 1 201 ? -19.355 -17.764 30.693 1.00 20.83 191 ALA B C 1
ATOM 4601 O O . ALA B 1 201 ? -19.931 -18.788 30.305 1.00 26.04 191 ALA B O 1
ATOM 4603 N N . GLU B 1 202 ? -20.029 -16.689 31.101 1.00 20.08 192 GLU B N 1
ATOM 4604 C CA . GLU B 1 202 ? -21.487 -16.679 31.073 1.00 21.30 192 GLU B CA 1
ATOM 4605 C C . GLU B 1 202 ? -22.059 -16.279 29.715 1.00 19.69 192 GLU B C 1
ATOM 4606 O O . GLU B 1 202 ? -23.170 -16.698 29.383 1.00 22.18 192 GLU B O 1
ATOM 4612 N N . MET B 1 203 ? -21.368 -15.442 28.945 1.00 18.21 193 MET B N 1
ATOM 4613 C CA . MET B 1 203 ? -21.829 -15.116 27.597 1.00 16.40 193 MET B CA 1
ATOM 4614 C C . MET B 1 203 ? -21.673 -16.299 26.650 1.00 17.17 193 MET B C 1
ATOM 4615 O O . MET B 1 203 ? -22.390 -16.386 25.640 1.00 19.27 193 MET B O 1
ATOM 4620 N N . HIS B 1 204 ? -20.775 -17.226 26.963 1.00 18.23 194 HIS B N 1
ATOM 4621 C CA . HIS B 1 204 ? -20.431 -18.347 26.092 1.00 18.86 194 HIS B CA 1
ATOM 4622 C C . HIS B 1 204 ? -20.539 -19.609 26.925 1.00 21.45 194 HIS B C 1
ATOM 4623 O O . HIS B 1 204 ? -19.528 -20.226 27.282 1.00 21.93 194 HIS B O 1
ATOM 4630 N N . PRO B 1 205 ? -21.763 -20.030 27.249 1.00 19.75 195 PRO B N 1
ATOM 4631 C CA . PRO B 1 205 ? -21.936 -21.078 28.262 1.00 23.87 195 PRO B CA 1
ATOM 4632 C C . PRO B 1 205 ? -21.658 -22.467 27.757 1.00 22.75 195 PRO B C 1
ATOM 4633 O O . PRO B 1 205 ? -21.526 -23.374 28.583 1.00 24.15 195 PRO B O 1
ATOM 4637 N N . ALA B 1 206 ? -21.594 -22.675 26.443 1.00 23.46 196 ALA B N 1
ATOM 4638 C CA . ALA B 1 206 ? -21.378 -24.010 25.913 1.00 24.51 196 ALA B CA 1
ATOM 4639 C C . ALA B 1 206 ? -20.859 -23.893 24.490 1.00 23.22 196 ALA B C 1
ATOM 4640 O O . ALA B 1 206 ? -21.212 -22.963 23.750 1.00 24.85 196 ALA B O 1
ATOM 4642 N N . GLY B 1 207 ? -20.063 -24.874 24.109 1.00 24.68 197 GLY B N 1
ATOM 4643 C CA . GLY B 1 207 ? -19.500 -24.960 22.791 1.00 22.43 197 GLY B CA 1
ATOM 4644 C C . GLY B 1 207 ? -18.027 -24.629 22.819 1.00 19.64 197 GLY B C 1
ATOM 4645 O O . GLY B 1 207 ? -17.486 -24.173 23.826 1.00 20.90 197 GLY B O 1
ATOM 4646 N N . PRO B 1 208 ? -17.362 -24.803 21.679 1.00 19.28 198 PRO B N 1
ATOM 4647 C CA . PRO B 1 208 ? -15.924 -24.507 21.619 1.00 20.96 198 PRO B CA 1
ATOM 4648 C C . PRO B 1 208 ? -15.587 -23.063 21.938 1.00 21.27 198 PRO B C 1
ATOM 4649 O O . PRO B 1 208 ? -14.458 -22.775 22.375 1.00 20.00 198 PRO B O 1
ATOM 4653 N N . LYS B 1 209 ? -16.514 -22.123 21.709 1.00 18.16 199 LYS B N 1
ATOM 4654 C CA . LYS B 1 209 ? -16.224 -20.716 21.984 1.00 17.97 199 LYS B CA 1
ATOM 4655 C C . LYS B 1 209 ? -16.098 -20.426 23.476 1.00 21.05 199 LYS B C 1
ATOM 4656 O O . LYS B 1 209 ? -15.640 -19.350 23.866 1.00 19.67 199 LYS B O 1
ATOM 4662 N N . ARG B 1 210 ? -16.447 -21.386 24.322 1.00 20.05 200 ARG B N 1
ATOM 4663 C CA . ARG B 1 210 ? -16.188 -21.212 25.740 1.00 21.31 200 ARG B CA 1
ATOM 4664 C C . ARG B 1 210 ? -14.696 -21.085 26.052 1.00 19.28 200 ARG B C 1
ATOM 4665 O O . ARG B 1 210 ? -14.334 -20.583 27.131 1.00 20.96 200 ARG B O 1
ATOM 4673 N N . ASN B 1 211 ? -13.824 -21.519 25.147 1.00 19.91 201 ASN B N 1
ATOM 4674 C CA . ASN B 1 211 ? -12.376 -21.487 25.376 1.00 19.16 201 ASN B CA 1
ATOM 4675 C C . ASN B 1 211 ? -11.856 -20.059 25.156 1.00 18.79 201 ASN B C 1
ATOM 4676 O O . ASN B 1 211 ? -11.511 -19.641 24.042 1.00 18.05 201 ASN B O 1
ATOM 4681 N N . TYR B 1 212 ? -11.769 -19.310 26.248 1.00 19.70 202 TYR B N 1
ATOM 4682 C CA . TYR B 1 212 ? -11.408 -17.895 26.218 1.00 19.02 202 TYR B CA 1
ATOM 4683 C C . TYR B 1 212 ? -10.019 -17.675 25.621 1.00 17.41 202 TYR B C 1
ATOM 4684 O O . TYR B 1 212 ? -9.818 -16.819 24.746 1.00 16.73 202 TYR B O 1
ATOM 4693 N N . ARG B 1 213 ? -9.037 -18.420 26.110 1.00 19.26 203 ARG B N 1
ATOM 4694 C CA . ARG B 1 213 ? -7.673 -18.162 25.692 1.00 18.58 203 ARG B CA 1
ATOM 4695 C C . ARG B 1 213 ? -7.429 -18.559 24.241 1.00 16.53 203 ARG B C 1
ATOM 4696 O O . ARG B 1 213 ? -6.670 -17.885 23.547 1.00 17.87 203 ARG B O 1
ATOM 4704 N N . PHE B 1 214 ? -8.028 -19.666 23.767 1.00 17.63 204 PHE B N 1
ATOM 4705 C CA . PHE B 1 214 ? -7.842 -20.026 22.362 1.00 15.72 204 PHE B CA 1
ATOM 4706 C C . PHE B 1 214 ? -8.330 -18.904 21.466 1.00 17.23 204 PHE B C 1
ATOM 4707 O O . PHE B 1 214 ? -7.685 -18.576 20.462 1.00 16.42 204 PHE B O 1
ATOM 4715 N N . ARG B 1 215 ? -9.485 -18.315 21.797 1.00 16.80 205 ARG B N 1
ATOM 4716 C CA . ARG B 1 215 ? -9.987 -17.190 21.007 1.00 15.95 205 ARG B CA 1
ATOM 4717 C C . ARG B 1 215 ? -9.093 -15.965 21.152 1.00 15.62 205 ARG B C 1
ATOM 4718 O O . ARG B 1 215 ? -8.777 -15.290 20.168 1.00 15.32 205 ARG B O 1
ATOM 4726 N N . LEU B 1 216 ? -8.661 -15.682 22.388 1.00 16.82 206 LEU B N 1
ATOM 4727 C CA . LEU B 1 216 ? -7.869 -14.478 22.664 1.00 15.57 206 LEU B CA 1
ATOM 4728 C C . LEU B 1 216 ? -6.577 -14.464 21.865 1.00 14.94 206 LEU B C 1
ATOM 4729 O O . LEU B 1 216 ? -6.142 -13.394 21.405 1.00 15.67 206 LEU B O 1
ATOM 4734 N N . GLU B 1 217 ? -5.956 -15.634 21.676 1.00 16.00 207 GLU B N 1
ATOM 4735 C CA . GLU B 1 217 ? -4.679 -15.766 20.987 1.00 16.08 207 GLU B CA 1
ATOM 4736 C C . GLU B 1 217 ? -4.825 -15.949 19.483 1.00 15.50 207 GLU B C 1
ATOM 4737 O O . GLU B 1 217 ? -3.807 -15.954 18.769 1.00 16.06 207 GLU B O 1
ATOM 4743 N N . ALA B 1 218 ? -6.058 -16.055 18.972 1.00 15.68 208 ALA B N 1
ATOM 4744 C CA . ALA B 1 218 ? -6.212 -16.242 17.530 1.00 15.14 208 ALA B CA 1
ATOM 4745 C C . ALA B 1 218 ? -5.565 -15.139 16.694 1.00 14.79 208 ALA B C 1
ATOM 4746 O O . ALA B 1 218 ? -4.893 -15.474 15.698 1.00 15.68 208 ALA B O 1
ATOM 4748 N N . PRO B 1 219 ? -5.683 -13.842 17.024 1.00 14.50 209 PRO B N 1
ATOM 4749 C CA . PRO B 1 219 ? -4.992 -12.845 16.189 1.00 15.19 209 PRO B CA 1
ATOM 4750 C C . PRO B 1 219 ? -3.496 -13.067 16.123 1.00 14.82 209 PRO B C 1
ATOM 4751 O O . PRO B 1 219 ? -2.896 -12.876 15.053 1.00 16.61 209 PRO B O 1
ATOM 4755 N N . GLU B 1 220 ? -2.858 -13.454 17.237 1.00 15.26 210 GLU B N 1
ATOM 4756 C CA . GLU B 1 220 ? -1.428 -13.744 17.194 1.00 16.62 210 GLU B CA 1
ATOM 4757 C C . GLU B 1 220 ? -1.123 -14.914 16.279 1.00 16.45 210 GLU B C 1
ATOM 4758 O O . GLU B 1 220 ? -0.154 -14.880 15.522 1.00 18.07 210 GLU B O 1
ATOM 4764 N N . ARG B 1 221 ? -1.888 -16.006 16.395 1.00 16.67 211 ARG B N 1
ATOM 4765 C CA . ARG B 1 221 ? -1.629 -17.146 15.527 1.00 16.48 211 ARG B CA 1
ATOM 4766 C C . ARG B 1 221 ? -1.777 -16.755 14.064 1.00 16.38 211 ARG B C 1
ATOM 4767 O O . ARG B 1 221 ? -0.981 -17.192 13.227 1.00 17.35 211 ARG B O 1
ATOM 4775 N N . ALA B 1 222 ? -2.781 -15.923 13.747 1.00 16.49 212 ALA B N 1
ATOM 4776 C CA . ALA B 1 222 ? -2.973 -15.539 12.358 1.00 15.85 212 ALA B CA 1
ATOM 4777 C C . ALA B 1 222 ? -1.848 -14.643 11.870 1.00 18.31 212 ALA B C 1
ATOM 4778 O O . ALA B 1 222 ? -1.358 -14.807 10.742 1.00 20.16 212 ALA B O 1
ATOM 4780 N N . CYS B 1 223 ? -1.398 -13.700 12.702 1.00 16.42 213 CYS B N 1
ATOM 4781 C CA . CYS B 1 223 ? -0.276 -12.870 12.274 1.00 17.59 213 CYS B CA 1
ATOM 4782 C C . CYS B 1 223 ? 1.000 -13.688 12.116 1.00 18.64 213 CYS B C 1
ATOM 4783 O O . CYS B 1 223 ? 1.753 -13.490 11.147 1.00 20.91 213 CYS B O 1
ATOM 4786 N N . GLN B 1 224 ? 1.240 -14.651 13.011 1.00 17.85 214 GLN B N 1
ATOM 4787 C CA . GLN B 1 224 ? 2.391 -15.541 12.879 1.00 17.63 214 GLN B CA 1
ATOM 4788 C C . GLN B 1 224 ? 2.347 -16.337 11.580 1.00 20.98 214 GLN B C 1
ATOM 4789 O O . GLN B 1 224 ? 3.399 -16.632 11.004 1.00 25.93 214 GLN B O 1
ATOM 4795 N N . ALA B 1 225 ? 1.149 -16.656 11.092 1.00 20.25 215 ALA B N 1
ATOM 4796 C CA . ALA B 1 225 ? 0.969 -17.382 9.839 1.00 20.50 215 ALA B CA 1
ATOM 4797 C C . ALA B 1 225 ? 1.121 -16.497 8.619 1.00 20.90 215 ALA B C 1
ATOM 4798 O O . ALA B 1 225 ? 1.111 -17.023 7.500 1.00 22.87 215 ALA B O 1
ATOM 4800 N N . GLY B 1 226 ? 1.204 -15.178 8.786 1.00 20.24 216 GLY B N 1
ATOM 4801 C CA . GLY B 1 226 ? 1.402 -14.255 7.676 1.00 21.12 216 GLY B CA 1
ATOM 4802 C C . GLY B 1 226 ? 0.212 -13.384 7.308 1.00 19.97 216 GLY B C 1
ATOM 4803 O O . GLY B 1 226 ? 0.220 -12.773 6.227 1.00 21.86 216 GLY B O 1
ATOM 4804 N N . MET B 1 227 ? -0.802 -13.291 8.162 1.00 19.72 217 MET B N 1
ATOM 4805 C CA . MET B 1 227 ? -1.938 -12.431 7.889 1.00 17.49 217 MET B CA 1
ATOM 4806 C C . MET B 1 227 ? -1.450 -10.990 7.756 1.00 23.05 217 MET B C 1
ATOM 4807 O O . MET B 1 227 ? -0.608 -10.541 8.535 1.00 23.29 217 MET B O 1
ATOM 4812 N N . ARG B 1 228 ? -1.953 -10.273 6.746 1.00 20.61 218 ARG B N 1
ATOM 4813 C CA . ARG B 1 228 ? -1.505 -8.909 6.473 1.00 21.45 218 ARG B CA 1
ATOM 4814 C C . ARG B 1 228 ? -2.237 -7.858 7.314 1.00 18.72 218 ARG B C 1
ATOM 4815 O O . ARG B 1 228 ? -1.671 -6.794 7.602 1.00 18.69 218 ARG B O 1
ATOM 4819 N N . THR B 1 229 ? -3.506 -8.087 7.621 1.00 16.87 219 THR B N 1
ATOM 4820 C CA . THR B 1 229 ? -4.303 -7.146 8.409 1.00 17.15 219 THR B CA 1
ATOM 4821 C C . THR B 1 229 ? -5.080 -7.949 9.438 1.00 15.20 219 THR B C 1
ATOM 4822 O O . THR B 1 229 ? -5.472 -9.112 9.202 1.00 16.29 219 THR B O 1
ATOM 4826 N N . VAL B 1 230 ? -5.283 -7.338 10.606 1.00 14.29 220 VAL B N 1
ATOM 4827 C CA . VAL B 1 230 ? -6.131 -7.937 11.638 1.00 15.38 220 VAL B CA 1
ATOM 4828 C C . VAL B 1 230 ? -6.993 -6.855 12.263 1.00 13.29 220 VAL B C 1
ATOM 4829 O O . VAL B 1 230 ? -6.521 -5.743 12.516 1.00 16.05 220 VAL B O 1
ATOM 4833 N N . ASN B 1 231 ? -8.269 -7.159 12.496 1.00 13.84 221 ASN B N 1
ATOM 4834 C CA . ASN B 1 231 ? -9.234 -6.213 13.040 1.00 13.61 221 ASN B CA 1
ATOM 4835 C C . ASN B 1 231 ? -9.872 -6.934 14.221 1.00 13.40 221 ASN B C 1
ATOM 4836 O O . ASN B 1 231 ? -10.382 -8.052 14.077 1.00 14.06 221 ASN B O 1
ATOM 4841 N N . ILE B 1 232 ? -9.834 -6.287 15.378 1.00 12.35 222 ILE B N 1
ATOM 4842 C CA . ILE B 1 232 ? -10.292 -6.863 16.640 1.00 12.43 222 ILE B CA 1
ATOM 4843 C C . ILE B 1 232 ? -11.397 -6.004 17.246 1.00 13.14 222 ILE B C 1
ATOM 4844 O O . ILE B 1 232 ? -11.806 -4.997 16.647 1.00 13.43 222 ILE B O 1
ATOM 4849 N N . GLY B 1 233 ? -11.920 -6.389 18.404 1.00 13.60 223 GLY B N 1
ATOM 4850 C CA . GLY B 1 233 ? -12.933 -5.587 19.073 1.00 14.02 223 GLY B CA 1
ATOM 4851 C C . GLY B 1 233 ? -13.720 -6.349 20.124 1.00 12.86 223 GLY B C 1
ATOM 4852 O O . GLY B 1 233 ? -13.997 -7.534 20.001 1.00 13.97 223 GLY B O 1
ATOM 4853 N N . ALA B 1 234 ? -14.052 -5.639 21.199 1.00 13.83 224 ALA B N 1
ATOM 4854 C CA . ALA B 1 234 ? -15.065 -6.071 22.152 1.00 14.01 224 ALA B CA 1
ATOM 4855 C C . ALA B 1 234 ? -16.451 -5.753 21.610 1.00 12.84 224 ALA B C 1
ATOM 4856 O O . ALA B 1 234 ? -16.639 -4.751 20.908 1.00 14.11 224 ALA B O 1
ATOM 4858 N N . LEU B 1 235 ? -17.425 -6.599 21.964 1.00 13.49 225 LEU B N 1
ATOM 4859 C CA . LEU B 1 235 ? -18.823 -6.357 21.608 1.00 14.04 225 LEU B CA 1
ATOM 4860 C C . LEU B 1 235 ? -19.448 -5.466 22.684 1.00 13.32 225 LEU B C 1
ATOM 4861 O O . LEU B 1 235 ? -19.654 -5.897 23.834 1.00 14.08 225 LEU B O 1
ATOM 4866 N N . LEU B 1 236 ? -19.695 -4.212 22.334 1.00 13.27 226 LEU B N 1
ATOM 4867 C CA . LEU B 1 236 ? -20.137 -3.198 23.276 1.00 13.93 226 LEU B CA 1
ATOM 4868 C C . LEU B 1 236 ? -21.557 -3.476 23.729 1.00 14.59 226 LEU B C 1
ATOM 4869 O O . LEU B 1 236 ? -22.506 -3.457 22.915 1.00 14.29 226 LEU B O 1
ATOM 4874 N N . GLY B 1 237 ? -21.711 -3.633 25.054 1.00 14.22 227 GLY B N 1
ATOM 4875 C CA . GLY B 1 237 ? -22.982 -4.020 25.633 1.00 17.33 227 GLY B CA 1
ATOM 4876 C C . GLY B 1 237 ? -22.847 -5.241 26.508 1.00 14.59 227 GLY B C 1
ATOM 4877 O O . GLY B 1 237 ? -23.725 -5.474 27.343 1.00 16.86 227 GLY B O 1
ATOM 4878 N N . LEU B 1 238 ? -21.802 -6.051 26.311 1.00 15.57 228 LEU B N 1
ATOM 4879 C CA . LEU B 1 238 ? -21.648 -7.245 27.152 1.00 16.06 228 LEU B CA 1
ATOM 4880 C C . LEU B 1 238 ? -21.092 -6.944 28.537 1.00 16.92 228 LEU B C 1
ATOM 4881 O O . LEU B 1 238 ? -21.319 -7.740 29.450 1.00 16.65 228 LEU B O 1
ATOM 4886 N N . ASN B 1 239 ? -20.375 -5.830 28.725 1.00 15.86 229 ASN B N 1
ATOM 4887 C CA . ASN B 1 239 ? -19.704 -5.605 29.989 1.00 15.91 229 ASN B CA 1
ATOM 4888 C C . ASN B 1 239 ? -19.211 -4.170 30.034 1.00 16.16 229 ASN B C 1
ATOM 4889 O O . ASN B 1 239 ? -18.980 -3.538 29.004 1.00 16.92 229 ASN B O 1
ATOM 4894 N N . ASP B 1 240 ? -19.011 -3.678 31.256 1.00 19.00 230 ASP B N 1
ATOM 4895 C CA . ASP B 1 240 ? -18.432 -2.369 31.554 1.00 19.37 230 ASP B CA 1
ATOM 4896 C C . ASP B 1 240 ? -17.667 -1.758 30.382 1.00 17.39 230 ASP B C 1
ATOM 4897 O O . ASP B 1 240 ? -16.530 -2.153 30.108 1.00 16.99 230 ASP B O 1
ATOM 4902 N N . TRP B 1 241 ? -18.246 -0.761 29.738 1.00 17.25 231 TRP B N 1
ATOM 4903 C CA . TRP B 1 241 ? -17.757 -0.435 28.411 1.00 16.97 231 TRP B CA 1
ATOM 4904 C C . TRP B 1 241 ? -16.393 0.232 28.468 1.00 16.87 231 TRP B C 1
ATOM 4905 O O . TRP B 1 241 ? -15.577 0.032 27.577 1.00 16.25 231 TRP B O 1
ATOM 4916 N N . ARG B 1 242 ? -16.127 1.064 29.477 1.00 16.38 232 ARG B N 1
ATOM 4917 C CA . ARG B 1 242 ? -14.832 1.736 29.503 1.00 15.38 232 ARG B CA 1
ATOM 4918 C C . ARG B 1 242 ? -13.719 0.721 29.647 1.00 16.24 232 ARG B C 1
ATOM 4919 O O . ARG B 1 242 ? -12.661 0.848 29.011 1.00 16.32 232 ARG B O 1
ATOM 4927 N N . GLN B 1 243 ? -13.945 -0.308 30.484 1.00 16.04 233 GLN B N 1
ATOM 4928 C CA . GLN B 1 243 ? -12.934 -1.348 30.626 1.00 15.46 233 GLN B CA 1
ATOM 4929 C C . GLN B 1 243 ? -12.764 -2.153 29.354 1.00 15.11 233 GLN B C 1
ATOM 4930 O O . GLN B 1 243 ? -11.647 -2.514 28.985 1.00 15.77 233 GLN B O 1
ATOM 4936 N N . GLU B 1 244 ? -13.874 -2.443 28.675 1.00 14.32 234 GLU B N 1
ATOM 4937 C CA . GLU B 1 244 ? -13.801 -3.288 27.486 1.00 15.09 234 GLU B CA 1
ATOM 4938 C C . GLU B 1 244 ? -13.136 -2.537 26.339 1.00 13.82 234 GLU B C 1
ATOM 4939 O O . GLU B 1 244 ? -12.360 -3.125 25.572 1.00 15.49 234 GLU B O 1
ATOM 4945 N N . ALA B 1 245 ? -13.395 -1.234 26.243 1.00 14.28 235 ALA B N 1
ATOM 4946 C CA . ALA B 1 245 ? -12.707 -0.383 25.283 1.00 13.99 235 ALA B CA 1
ATOM 4947 C C . ALA B 1 245 ? -11.220 -0.335 25.603 1.00 14.83 235 ALA B C 1
ATOM 4948 O O . ALA B 1 245 ? -10.377 -0.428 24.697 1.00 14.68 235 ALA B O 1
ATOM 4950 N N . PHE B 1 246 ? -10.877 -0.231 26.891 1.00 14.00 236 PHE B N 1
ATOM 4951 C CA . PHE B 1 246 ? -9.477 -0.191 27.281 1.00 14.67 236 PHE B CA 1
ATOM 4952 C C . PHE B 1 246 ? -8.768 -1.471 26.860 1.00 14.90 236 PHE B C 1
ATOM 4953 O O . PHE B 1 246 ? -7.695 -1.436 26.244 1.00 15.34 236 PHE B O 1
ATOM 4961 N N . PHE B 1 247 ? -9.365 -2.631 27.176 1.00 15.06 237 PHE B N 1
ATOM 4962 C CA . PHE B 1 247 ? -8.700 -3.890 26.826 1.00 14.34 237 PHE B CA 1
ATOM 4963 C C . PHE B 1 247 ? -8.606 -4.078 25.313 1.00 14.64 237 PHE B C 1
ATOM 4964 O O . PHE B 1 247 ? -7.613 -4.633 24.825 1.00 14.92 237 PHE B O 1
ATOM 4972 N N . THR B 1 248 ? -9.619 -3.636 24.556 1.00 13.02 238 THR B N 1
ATOM 4973 C CA . THR B 1 248 ? -9.519 -3.707 23.097 1.00 14.41 238 THR B CA 1
ATOM 4974 C C . THR B 1 248 ? -8.322 -2.916 22.609 1.00 13.75 238 THR B C 1
ATOM 4975 O O . THR B 1 248 ? -7.522 -3.404 21.805 1.00 14.80 238 THR B O 1
ATOM 4979 N N . GLY B 1 249 ? -8.175 -1.680 23.092 1.00 14.04 239 GLY B N 1
ATOM 4980 C CA . GLY B 1 249 ? -7.050 -0.862 22.661 1.00 16.58 239 GLY B CA 1
ATOM 4981 C C . GLY B 1 249 ? -5.716 -1.429 23.120 1.00 17.44 239 GLY B C 1
ATOM 4982 O O . GLY B 1 249 ? -4.720 -1.388 22.389 1.00 16.93 239 GLY B O 1
ATOM 4983 N N . LEU B 1 250 ? -5.674 -1.978 24.340 1.00 15.41 240 LEU B N 1
ATOM 4984 C CA . LEU B 1 250 ? -4.457 -2.646 24.817 1.00 18.20 240 LEU B CA 1
ATOM 4985 C C . LEU B 1 250 ? -4.085 -3.817 23.927 1.00 14.97 240 LEU B C 1
ATOM 4986 O O . LEU B 1 250 ? -2.898 -4.044 23.640 1.00 15.90 240 LEU B O 1
ATOM 4991 N N . HIS B 1 251 ? -5.096 -4.569 23.485 1.00 13.83 241 HIS B N 1
ATOM 4992 C CA . HIS B 1 251 ? -4.881 -5.710 22.618 1.00 15.45 241 HIS B CA 1
ATOM 4993 C C . HIS B 1 251 ? -4.364 -5.267 21.259 1.00 14.04 241 HIS B C 1
ATOM 4994 O O . HIS B 1 251 ? -3.399 -5.832 20.736 1.00 15.40 241 HIS B O 1
ATOM 5001 N N . ALA B 1 252 ? -4.959 -4.210 20.714 1.00 13.56 242 ALA B N 1
ATOM 5002 C CA . ALA B 1 252 ? -4.495 -3.692 19.427 1.00 13.93 242 ALA B CA 1
ATOM 5003 C C . ALA B 1 252 ? -3.056 -3.211 19.503 1.00 14.52 242 ALA B C 1
ATOM 5004 O O . ALA B 1 252 ? -2.239 -3.492 18.616 1.00 14.56 242 ALA B O 1
ATOM 5006 N N . ASP B 1 253 ? -2.720 -2.495 20.581 1.00 14.62 243 ASP B N 1
ATOM 5007 C CA . ASP B 1 253 ? -1.355 -2.010 20.767 1.00 15.32 243 ASP B CA 1
ATOM 5008 C C . ASP B 1 253 ? -0.375 -3.182 20.892 1.00 15.64 243 ASP B C 1
ATOM 5009 O O . ASP B 1 253 ? 0.705 -3.177 20.299 1.00 16.05 243 ASP B O 1
ATOM 5014 N N . TYR B 1 254 ? -0.742 -4.215 21.668 1.00 14.94 244 TYR B N 1
ATOM 5015 C CA . TYR B 1 254 ? 0.104 -5.391 21.821 1.00 16.14 244 TYR B CA 1
ATOM 5016 C C . TYR B 1 254 ? 0.353 -6.056 20.478 1.00 13.93 244 TYR B C 1
ATOM 5017 O O . TYR B 1 254 ? 1.486 -6.405 20.139 1.00 15.90 244 TYR B O 1
ATOM 5026 N N . LEU B 1 255 ? -0.714 -6.256 19.697 1.00 14.71 245 LEU B N 1
ATOM 5027 C CA . LEU B 1 255 ? -0.558 -6.870 18.377 1.00 14.82 245 LEU B CA 1
ATOM 5028 C C . LEU B 1 255 ? 0.316 -6.017 17.481 1.00 15.41 245 LEU B C 1
ATOM 5029 O O . LEU B 1 255 ? 1.167 -6.531 16.760 1.00 16.38 245 LEU B O 1
ATOM 5034 N N . GLN B 1 256 ? 0.114 -4.698 17.503 1.00 15.00 246 GLN B N 1
ATOM 5035 C CA . GLN B 1 256 ? 0.902 -3.860 16.611 1.00 16.19 246 GLN B CA 1
ATOM 5036 C C . GLN B 1 256 ? 2.371 -3.900 16.972 1.00 16.11 246 GLN B C 1
ATOM 5037 O O . GLN B 1 256 ? 3.238 -3.867 16.086 1.00 18.80 246 GLN B O 1
ATOM 5043 N N . ARG B 1 257 ? 2.668 -3.987 18.272 1.00 15.97 247 ARG B N 1
ATOM 5044 C CA . ARG B 1 257 ? 4.043 -4.039 18.720 1.00 16.07 247 ARG B CA 1
ATOM 5045 C C . ARG B 1 257 ? 4.684 -5.381 18.404 1.00 17.21 247 ARG B C 1
ATOM 5046 O O . ARG B 1 257 ? 5.861 -5.429 18.046 1.00 18.07 247 ARG B O 1
ATOM 5054 N N . ARG B 1 258 ? 3.924 -6.477 18.552 1.00 17.16 248 ARG B N 1
ATOM 5055 C CA . ARG B 1 258 ? 4.446 -7.799 18.226 1.00 17.74 248 ARG B CA 1
ATOM 5056 C C . ARG B 1 258 ? 4.629 -7.971 16.725 1.00 17.65 248 ARG B C 1
ATOM 5057 O O . ARG B 1 258 ? 5.530 -8.708 16.308 1.00 18.37 248 ARG B O 1
ATOM 5065 N N . PHE B 1 259 ? 3.816 -7.291 15.923 1.00 16.45 249 PHE B N 1
ATOM 5066 C CA . PHE B 1 259 ? 3.783 -7.524 14.470 1.00 17.25 249 PHE B CA 1
ATOM 5067 C C . PHE B 1 259 ? 3.816 -6.179 13.781 1.00 16.11 249 PHE B C 1
ATOM 5068 O O . PHE B 1 259 ? 2.787 -5.718 13.252 1.00 17.23 249 PHE B O 1
ATOM 5076 N N . PRO B 1 260 ? 4.993 -5.559 13.690 1.00 17.87 250 PRO B N 1
ATOM 5077 C CA . PRO B 1 260 ? 5.063 -4.211 13.114 1.00 19.07 250 PRO B CA 1
ATOM 5078 C C . PRO B 1 260 ? 4.651 -4.161 11.660 1.00 21.00 250 PRO B C 1
ATOM 5079 O O . PRO B 1 260 ? 4.253 -3.091 11.191 1.00 24.85 250 PRO B O 1
ATOM 5083 N N . ASP B 1 261 ? 4.745 -5.256 10.922 1.00 18.80 251 ASP B N 1
ATOM 5084 C CA . ASP B 1 261 ? 4.401 -5.233 9.499 1.00 20.55 251 ASP B CA 1
ATOM 5085 C C . ASP B 1 261 ? 2.911 -5.436 9.238 1.00 22.10 251 ASP B C 1
ATOM 5086 O O . ASP B 1 261 ? 2.487 -5.340 8.088 1.00 24.71 251 ASP B O 1
ATOM 5091 N N . VAL B 1 262 ? 2.112 -5.768 10.263 1.00 17.94 252 VAL B N 1
ATOM 5092 C CA . VAL B 1 262 ? 0.674 -5.972 10.113 1.00 17.33 252 VAL B CA 1
ATOM 5093 C C . VAL B 1 262 ? -0.066 -4.662 10.321 1.00 16.94 252 VAL B C 1
ATOM 5094 O O . VAL B 1 262 ? 0.272 -3.838 11.187 1.00 19.31 252 VAL B O 1
ATOM 5098 N N . GLU B 1 263 ? -1.146 -4.483 9.581 1.00 16.43 253 GLU B N 1
ATOM 5099 C CA . GLU B 1 263 ? -2.048 -3.364 9.833 1.00 17.87 253 GLU B CA 1
ATOM 5100 C C . GLU B 1 263 ? -3.077 -3.808 10.863 1.00 15.42 253 GLU B C 1
ATOM 5101 O O . GLU B 1 263 ? -3.859 -4.725 10.609 1.00 17.29 253 GLU B O 1
ATOM 5104 N N . VAL B 1 264 ? -3.097 -3.142 12.005 1.00 16.92 254 VAL B N 1
ATOM 5105 C CA . VAL B 1 264 ? -4.002 -3.486 13.108 1.00 15.53 254 VAL B CA 1
ATOM 5106 C C . VAL B 1 264 ? -5.129 -2.473 13.152 1.00 16.44 254 VAL B C 1
ATOM 5107 O O . VAL B 1 264 ? -4.889 -1.260 13.093 1.00 20.23 254 VAL B O 1
ATOM 5111 N N . SER B 1 265 ? -6.368 -2.949 13.222 1.00 13.61 255 SER B N 1
ATOM 5112 C CA A SER B 1 265 ? -7.558 -2.110 13.331 0.64 14.28 255 SER B CA 1
ATOM 5113 C CA B SER B 1 265 ? -7.502 -2.056 13.391 0.36 14.63 255 SER B CA 1
ATOM 5114 C C . SER B 1 265 ? -8.430 -2.582 14.472 1.00 13.50 255 SER B C 1
ATOM 5115 O O . SER B 1 265 ? -8.320 -3.730 14.908 1.00 12.89 255 SER B O 1
ATOM 5120 N N . ILE B 1 266 ? -9.348 -1.712 14.899 1.00 12.61 256 ILE B N 1
ATOM 5121 C CA . ILE B 1 266 ? -10.415 -2.118 15.806 1.00 12.47 256 ILE B CA 1
ATOM 5122 C C . ILE B 1 266 ? -11.759 -1.757 15.212 1.00 13.07 256 ILE B C 1
ATOM 5123 O O . ILE B 1 266 ? -11.870 -0.877 14.357 1.00 13.19 256 ILE B O 1
ATOM 5128 N N . SER B 1 267 ? -12.782 -2.450 15.671 1.00 12.60 257 SER B N 1
ATOM 5129 C CA . SER B 1 267 ? -14.197 -2.145 15.485 1.00 13.72 257 SER B CA 1
ATOM 5130 C C . SER B 1 267 ? -14.794 -1.885 16.854 1.00 12.45 257 SER B C 1
ATOM 5131 O O . SER B 1 267 ? -14.389 -2.560 17.817 1.00 13.24 257 SER B O 1
ATOM 5134 N N . PRO B 1 268 ? -15.752 -0.975 16.971 1.00 12.91 258 PRO B N 1
ATOM 5135 C CA . PRO B 1 268 ? -16.528 -0.790 18.222 1.00 12.36 258 PRO B CA 1
ATOM 5136 C C . PRO B 1 268 ? -17.984 -1.182 17.991 1.00 12.17 258 PRO B C 1
ATOM 5137 O O . PRO B 1 268 ? -18.877 -0.324 17.977 1.00 13.74 258 PRO B O 1
ATOM 5141 N N . PRO B 1 269 ? -18.260 -2.465 17.737 1.00 13.94 259 PRO B N 1
ATOM 5142 C CA . PRO B 1 269 ? -19.636 -2.885 17.436 1.00 13.53 259 PRO B CA 1
ATOM 5143 C C . PRO B 1 269 ? -20.531 -2.810 18.658 1.00 12.84 259 PRO B C 1
ATOM 5144 O O . PRO B 1 269 ? -20.169 -3.349 19.699 1.00 13.69 259 PRO B O 1
ATOM 5148 N N . ARG B 1 270 ? -21.712 -2.202 18.508 1.00 13.32 260 ARG B N 1
ATOM 5149 C CA . ARG B 1 270 ? -22.751 -2.200 19.534 1.00 13.20 260 ARG B CA 1
ATOM 5150 C C . ARG B 1 270 ? -23.790 -3.285 19.277 1.00 14.79 260 ARG B C 1
ATOM 5151 O O . ARG B 1 270 ? -24.133 -3.597 18.120 1.00 15.08 260 ARG B O 1
ATOM 5159 N N . MET B 1 271 ? -24.297 -3.857 20.361 1.00 15.39 261 MET B N 1
ATOM 5160 C CA A MET B 1 271 ? -25.332 -4.879 20.288 0.31 15.55 261 MET B CA 1
ATOM 5161 C CA B MET B 1 271 ? -25.308 -4.891 20.240 0.69 13.71 261 MET B CA 1
ATOM 5162 C C . MET B 1 271 ? -26.564 -4.374 19.553 1.00 16.72 261 MET B C 1
ATOM 5163 O O . MET B 1 271 ? -26.990 -3.219 19.737 1.00 19.10 261 MET B O 1
ATOM 5172 N N . ARG B 1 272 ? -27.186 -5.258 18.782 1.00 15.09 262 ARG B N 1
ATOM 5173 C CA . ARG B 1 272 ? -28.376 -4.960 18.004 1.00 16.21 262 ARG B CA 1
ATOM 5174 C C . ARG B 1 272 ? -29.419 -6.038 18.250 1.00 16.25 262 ARG B C 1
ATOM 5175 O O . ARG B 1 272 ? -29.102 -7.120 18.770 1.00 17.23 262 ARG B O 1
ATOM 5183 N N . PRO B 1 273 ? -30.678 -5.768 17.911 1.00 16.78 263 PRO B N 1
ATOM 5184 C CA . PRO B 1 273 ? -31.737 -6.759 18.113 1.00 18.12 263 PRO B CA 1
ATOM 5185 C C . PRO B 1 273 ? -31.409 -8.049 17.371 1.00 16.66 263 PRO B C 1
ATOM 5186 O O . PRO B 1 273 ? -30.770 -8.045 16.320 1.00 17.98 263 PRO B O 1
ATOM 5190 N N . HIS B 1 274 ? -31.847 -9.173 17.935 1.00 17.35 264 HIS B N 1
ATOM 5191 C CA . HIS B 1 274 ? -31.542 -10.441 17.291 1.00 17.82 264 HIS B CA 1
ATOM 5192 C C . HIS B 1 274 ? -32.504 -11.502 17.806 1.00 19.44 264 HIS B C 1
ATOM 5193 O O . HIS B 1 274 ? -33.090 -11.372 18.882 1.00 19.80 264 HIS B O 1
ATOM 5200 N N . LEU B 1 275 ? -32.627 -12.572 17.016 1.00 20.23 265 LEU B N 1
ATOM 5201 C CA . LEU B 1 275 ? -33.392 -13.734 17.440 1.00 21.52 265 LEU B CA 1
ATOM 5202 C C . LEU B 1 275 ? -32.813 -14.276 18.742 1.00 20.23 265 LEU B C 1
ATOM 5203 O O . LEU B 1 275 ? -31.608 -14.484 18.876 1.00 21.50 265 LEU B O 1
ATOM 5208 N N . GLY B 1 276 ? -33.677 -14.485 19.714 1.00 24.33 266 GLY B N 1
ATOM 5209 C CA . GLY B 1 276 ? -33.254 -14.868 21.036 1.00 21.88 266 GLY B CA 1
ATOM 5210 C C . GLY B 1 276 ? -33.397 -13.740 22.039 1.00 28.41 266 GLY B C 1
ATOM 5211 O O . GLY B 1 276 ? -33.610 -14.007 23.225 1.00 26.21 266 GLY B O 1
ATOM 5212 N N A GLY B 1 277 ? -33.205 -12.490 21.600 0.60 25.01 267 GLY B N 1
ATOM 5213 N N B GLY B 1 277 ? -33.342 -12.492 21.577 0.40 21.49 267 GLY B N 1
ATOM 5214 C CA A GLY B 1 277 ? -33.619 -11.319 22.358 0.60 26.84 267 GLY B CA 1
ATOM 5215 C CA B GLY B 1 277 ? -33.613 -11.340 22.419 0.40 24.66 267 GLY B CA 1
ATOM 5216 C C A GLY B 1 277 ? -32.699 -10.790 23.454 0.60 20.40 267 GLY B C 1
ATOM 5217 C C B GLY B 1 277 ? -32.915 -11.288 23.767 0.40 23.67 267 GLY B C 1
ATOM 5218 O O A GLY B 1 277 ? -32.980 -9.699 23.968 0.60 26.44 267 GLY B O 1
ATOM 5219 O O B GLY B 1 277 ? -33.572 -11.078 24.783 0.40 26.98 267 GLY B O 1
ATOM 5220 N N . PHE B 1 278 ? -31.601 -11.480 23.800 1.00 26.03 268 PHE B N 1
ATOM 5221 C CA . PHE B 1 278 ? -30.816 -11.165 25.011 1.00 27.43 268 PHE B CA 1
ATOM 5222 C C . PHE B 1 278 ? -30.469 -9.683 25.044 1.00 24.16 268 PHE B C 1
ATOM 5223 O O . PHE B 1 278 ? -29.910 -9.173 24.073 1.00 34.11 268 PHE B O 1
ATOM 5231 N N . PRO B 1 279 ? -30.830 -8.953 26.102 1.00 30.65 269 PRO B N 1
ATOM 5232 C CA . PRO B 1 279 ? -30.601 -7.507 26.099 1.00 28.91 269 PRO B CA 1
ATOM 5233 C C . PRO B 1 279 ? -29.219 -7.185 26.643 1.00 23.26 269 PRO B C 1
ATOM 5234 O O . PRO B 1 279 ? -28.680 -7.934 27.469 1.00 25.84 269 PRO B O 1
ATOM 5238 N N . PRO B 1 280 ? -28.617 -6.097 26.179 1.00 23.35 270 PRO B N 1
ATOM 5239 C CA . PRO B 1 280 ? -27.303 -5.685 26.704 1.00 21.12 270 PRO B CA 1
ATOM 5240 C C . PRO B 1 280 ? -27.295 -5.580 28.224 1.00 20.43 270 PRO B C 1
ATOM 5241 O O . PRO B 1 280 ? -28.293 -5.205 28.839 1.00 24.84 270 PRO B O 1
ATOM 5245 N N . ARG B 1 281 ? -26.159 -5.972 28.825 1.00 17.96 271 ARG B N 1
ATOM 5246 C CA . ARG B 1 281 ? -25.854 -5.859 30.255 1.00 17.62 271 ARG B CA 1
ATOM 5247 C C . ARG B 1 281 ? -25.442 -4.445 30.664 1.00 16.03 271 ARG B C 1
ATOM 5248 O O . ARG B 1 281 ? -25.429 -4.140 31.857 1.00 16.22 271 ARG B O 1
ATOM 5256 N N . VAL B 1 282 ? -24.992 -3.605 29.723 1.00 16.17 272 VAL B N 1
ATOM 5257 C CA . VAL B 1 282 ? -24.597 -2.230 30.042 1.00 17.36 272 VAL B CA 1
ATOM 5258 C C . VAL B 1 282 ? -25.115 -1.342 28.931 1.00 16.40 272 VAL B C 1
ATOM 5259 O O . VAL B 1 282 ? -25.180 -1.758 27.770 1.00 16.36 272 VAL B O 1
ATOM 5263 N N . VAL B 1 283 ? -25.437 -0.108 29.280 1.00 17.25 273 VAL B N 1
ATOM 5264 C CA . VAL B 1 283 ? -25.796 0.925 28.310 1.00 17.66 273 VAL B CA 1
ATOM 5265 C C . VAL B 1 283 ? -24.519 1.506 27.732 1.00 18.31 273 VAL B C 1
ATOM 5266 O O . VAL B 1 283 ? -23.614 1.932 28.469 1.00 19.90 273 VAL B O 1
ATOM 5270 N N . VAL B 1 284 ? -24.447 1.562 26.413 1.00 17.19 274 VAL B N 1
ATOM 5271 C CA . VAL B 1 284 ? -23.359 2.239 25.712 1.00 17.43 274 VAL B CA 1
ATOM 5272 C C . VAL B 1 284 ? -24.032 3.305 24.856 1.00 15.30 274 VAL B C 1
ATOM 5273 O O . VAL B 1 284 ? -24.668 2.967 23.845 1.00 17.04 274 VAL B O 1
ATOM 5277 N N . SER B 1 285 ? -23.929 4.570 25.264 1.00 16.03 275 SER B N 1
ATOM 5278 C CA . SER B 1 285 ? -24.587 5.672 24.553 1.00 17.97 275 SER B CA 1
ATOM 5279 C C . SER B 1 285 ? -23.796 6.069 23.309 1.00 16.48 275 SER B C 1
ATOM 5280 O O . SER B 1 285 ? -22.650 5.656 23.094 1.00 15.72 275 SER B O 1
ATOM 5283 N N . ASP B 1 286 ? -24.426 6.890 22.470 1.00 15.64 276 ASP B N 1
ATOM 5284 C CA . ASP B 1 286 ? -23.713 7.464 21.330 1.00 15.72 276 ASP B CA 1
ATOM 5285 C C . ASP B 1 286 ? -22.481 8.231 21.784 1.00 15.35 276 ASP B C 1
ATOM 5286 O O . ASP B 1 286 ? -21.420 8.137 21.150 1.00 15.64 276 ASP B O 1
ATOM 5291 N N . GLN B 1 287 ? -22.598 9.011 22.861 1.00 16.80 277 GLN B N 1
ATOM 5292 C CA . GLN B 1 287 ? -21.421 9.722 23.325 1.00 17.11 277 GLN B CA 1
ATOM 5293 C C . GLN B 1 287 ? -20.331 8.769 23.788 1.00 16.28 277 GLN B C 1
ATOM 5294 O O . GLN B 1 287 ? -19.130 9.023 23.560 1.00 16.08 277 GLN B O 1
ATOM 5300 N N . ASN B 1 288 ? -20.712 7.659 24.430 1.00 14.91 278 ASN B N 1
ATOM 5301 C CA . ASN B 1 288 ? -19.712 6.683 24.848 1.00 16.52 278 ASN B CA 1
ATOM 5302 C C . ASN B 1 288 ? -18.983 6.113 23.646 1.00 14.85 278 ASN B C 1
ATOM 5303 O O . ASN B 1 288 ? -17.750 5.966 23.669 1.00 14.79 278 ASN B O 1
ATOM 5308 N N . LEU B 1 289 ? -19.728 5.758 22.604 1.00 14.31 279 LEU B N 1
ATOM 5309 C CA . LEU B 1 289 ? -19.106 5.254 21.383 1.00 13.39 279 LEU B CA 1
ATOM 5310 C C . LEU B 1 289 ? -18.121 6.262 20.799 1.00 14.35 279 LEU B C 1
ATOM 5311 O O . LEU B 1 289 ? -16.992 5.911 20.397 1.00 14.47 279 LEU B O 1
ATOM 5316 N N . VAL B 1 290 ? -18.537 7.525 20.716 1.00 15.35 280 VAL B N 1
ATOM 5317 C CA . VAL B 1 290 ? -17.647 8.541 20.175 1.00 16.22 280 VAL B CA 1
ATOM 5318 C C . VAL B 1 290 ? -16.412 8.701 21.050 1.00 14.14 280 VAL B C 1
ATOM 5319 O O . VAL B 1 290 ? -15.287 8.771 20.548 1.00 14.23 280 VAL B O 1
ATOM 5323 N N . GLN B 1 291 ? -16.592 8.746 22.377 1.00 13.43 281 GLN B N 1
ATOM 5324 C CA . GLN B 1 291 ? -15.423 8.866 23.244 1.00 14.71 281 GLN B CA 1
ATOM 5325 C C . GLN B 1 291 ? -14.434 7.730 23.001 1.00 12.33 281 GLN B C 1
ATOM 5326 O O . GLN B 1 291 ? -13.208 7.956 22.988 1.00 14.32 281 GLN B O 1
ATOM 5332 N N . TYR B 1 292 ? -14.936 6.497 22.863 1.00 13.26 282 TYR B N 1
ATOM 5333 C CA . TYR B 1 292 ? -14.071 5.356 22.574 1.00 14.77 282 TYR B CA 1
ATOM 5334 C C . TYR B 1 292 ? -13.285 5.577 21.283 1.00 14.59 282 TYR B C 1
ATOM 5335 O O . TYR B 1 292 ? -12.059 5.409 21.254 1.00 14.33 282 TYR B O 1
ATOM 5344 N N . VAL B 1 293 ? -13.977 5.927 20.194 1.00 13.26 283 VAL B N 1
ATOM 5345 C CA . VAL B 1 293 ? -13.309 6.114 18.911 1.00 14.63 283 VAL B CA 1
ATOM 5346 C C . VAL B 1 293 ? -12.244 7.206 19.016 1.00 13.76 283 VAL B C 1
ATOM 5347 O O . VAL B 1 293 ? -11.104 7.027 18.543 1.00 13.34 283 VAL B O 1
ATOM 5351 N N . LEU B 1 294 ? -12.576 8.333 19.660 1.00 13.13 284 LEU B N 1
ATOM 5352 C CA . LEU B 1 294 ? -11.630 9.436 19.769 1.00 14.97 284 LEU B CA 1
ATOM 5353 C C . LEU B 1 294 ? -10.420 9.040 20.602 1.00 15.80 284 LEU B C 1
ATOM 5354 O O . LEU B 1 294 ? -9.275 9.327 20.231 1.00 14.95 284 LEU B O 1
ATOM 5359 N N . ALA B 1 295 ? -10.658 8.438 21.772 1.00 14.73 285 ALA B N 1
ATOM 5360 C CA . ALA B 1 295 ? -9.558 8.023 22.639 1.00 15.43 285 ALA B CA 1
ATOM 5361 C C . ALA B 1 295 ? -8.663 7.034 21.925 1.00 14.68 285 ALA B C 1
ATOM 5362 O O . ALA B 1 295 ? -7.430 7.122 22.002 1.00 14.62 285 ALA B O 1
ATOM 5364 N N . PHE B 1 296 ? -9.269 6.085 21.214 1.00 13.68 286 PHE B N 1
ATOM 5365 C CA . PHE B 1 296 ? -8.465 5.096 20.527 1.00 14.52 286 PHE B CA 1
ATOM 5366 C C . PHE B 1 296 ? -7.629 5.729 19.413 1.00 14.02 286 PHE B C 1
ATOM 5367 O O . PHE B 1 296 ? -6.439 5.413 19.261 1.00 15.29 286 PHE B O 1
ATOM 5375 N N . ARG B 1 297 ? -8.216 6.631 18.622 1.00 14.60 287 ARG B N 1
ATOM 5376 C CA . ARG B 1 297 ? -7.427 7.289 17.579 1.00 15.04 287 ARG B CA 1
ATOM 5377 C C . ARG B 1 297 ? -6.228 8.010 18.168 1.00 14.48 287 ARG B C 1
ATOM 5378 O O . ARG B 1 297 ? -5.140 7.985 17.588 1.00 14.80 287 ARG B O 1
ATOM 5386 N N . LEU B 1 298 ? -6.412 8.650 19.316 1.00 14.82 288 LEU B N 1
ATOM 5387 C CA . LEU B 1 298 ? -5.302 9.384 19.917 1.00 14.19 288 LEU B CA 1
ATOM 5388 C C . LEU B 1 298 ? -4.220 8.440 20.447 1.00 16.14 288 LEU B C 1
ATOM 5389 O O . LEU B 1 298 ? -3.024 8.769 20.423 1.00 17.35 288 LEU B O 1
ATOM 5394 N N . PHE B 1 299 ? -4.618 7.245 20.898 1.00 15.59 289 PHE B N 1
ATOM 5395 C CA . PHE B 1 299 ? -3.674 6.249 21.395 1.00 16.07 289 PHE B CA 1
ATOM 5396 C C . PHE B 1 299 ? -2.935 5.542 20.269 1.00 16.11 289 PHE B C 1
ATOM 5397 O O . PHE B 1 299 ? -1.725 5.287 20.364 1.00 16.68 289 PHE B O 1
ATOM 5405 N N . MET B 1 300 ? -3.636 5.249 19.173 1.00 14.83 290 MET B N 1
ATOM 5406 C CA A MET B 1 300 ? -3.034 4.576 18.022 0.73 15.37 290 MET B CA 1
ATOM 5407 C CA B MET B 1 300 ? -3.076 4.538 18.021 0.27 15.17 290 MET B CA 1
ATOM 5408 C C . MET B 1 300 ? -3.367 5.330 16.747 1.00 15.65 290 MET B C 1
ATOM 5409 O O . MET B 1 300 ? -4.267 4.951 15.985 1.00 15.45 290 MET B O 1
ATOM 5418 N N . PRO B 1 301 ? -2.609 6.393 16.470 1.00 15.27 291 PRO B N 1
ATOM 5419 C CA . PRO B 1 301 ? -2.909 7.253 15.307 1.00 14.93 291 PRO B CA 1
ATOM 5420 C C . PRO B 1 301 ? -2.945 6.555 13.963 1.00 17.27 291 PRO B C 1
ATOM 5421 O O . PRO B 1 301 ? -3.682 7.022 13.079 1.00 18.13 291 PRO B O 1
ATOM 5425 N N . ARG B 1 302 ? -2.231 5.454 13.793 1.00 16.91 292 ARG B N 1
ATOM 5426 C CA . ARG B 1 302 ? -2.133 4.757 12.517 1.00 16.32 292 ARG B CA 1
ATOM 5427 C C . ARG B 1 302 ? -3.044 3.555 12.402 1.00 18.95 292 ARG B C 1
ATOM 5428 O O . ARG B 1 302 ? -3.038 2.907 11.350 1.00 20.54 292 ARG B O 1
ATOM 5436 N N . SER B 1 303 ? -3.833 3.230 13.422 1.00 14.63 293 SER B N 1
ATOM 5437 C CA . SER B 1 303 ? -4.663 2.026 13.381 1.00 15.04 293 SER B CA 1
ATOM 5438 C C . SER B 1 303 ? -6.007 2.317 12.720 1.00 14.55 293 SER B C 1
ATOM 5439 O O . SER B 1 303 ? -6.636 3.343 12.976 1.00 16.45 293 SER B O 1
ATOM 5442 N N . GLY B 1 304 ? -6.465 1.399 11.890 1.00 13.81 294 GLY B N 1
ATOM 5443 C CA . GLY B 1 304 ? -7.795 1.558 11.325 1.00 14.04 294 GLY B CA 1
ATOM 5444 C C . GLY B 1 304 ? -8.899 1.485 12.363 1.00 13.19 294 GLY B C 1
ATOM 5445 O O . GLY B 1 304 ? -8.768 0.836 13.412 1.00 14.07 294 GLY B O 1
ATOM 5446 N N . ILE B 1 305 ? -10.006 2.171 12.069 1.00 13.22 295 ILE B N 1
ATOM 5447 C CA . ILE B 1 305 ? -11.217 2.069 12.862 1.00 12.32 295 ILE B CA 1
ATOM 5448 C C . ILE B 1 305 ? -12.377 1.766 11.922 1.00 12.83 295 ILE B C 1
ATOM 5449 O O . ILE B 1 305 ? -12.642 2.560 10.996 1.00 12.93 295 ILE B O 1
ATOM 5454 N N . THR B 1 306 ? -13.008 0.615 12.109 1.00 12.48 296 THR B N 1
ATOM 5455 C CA . THR B 1 306 ? -14.062 0.110 11.218 1.00 11.89 296 THR B CA 1
ATOM 5456 C C . THR B 1 306 ? -15.421 0.378 11.817 1.00 13.39 296 THR B C 1
ATOM 5457 O O . THR B 1 306 ? -15.646 0.033 12.987 1.00 14.17 296 THR B O 1
ATOM 5461 N N . LEU B 1 307 ? -16.337 0.961 11.049 1.00 12.91 297 LEU B N 1
ATOM 5462 C CA . LEU B 1 307 ? -17.693 1.220 11.518 1.00 12.77 297 LEU B CA 1
ATOM 5463 C C . LEU B 1 307 ? -18.717 0.511 10.642 1.00 13.98 297 LEU B C 1
ATOM 5464 O O . LEU B 1 307 ? -18.810 0.778 9.423 1.00 14.08 297 LEU B O 1
ATOM 5469 N N . SER B 1 308 ? -19.496 -0.385 11.237 1.00 13.54 298 SER B N 1
ATOM 5470 C CA . SER B 1 308 ? -20.441 -1.241 10.528 1.00 13.15 298 SER B CA 1
ATOM 5471 C C . SER B 1 308 ? -21.829 -0.614 10.488 1.00 13.39 298 SER B C 1
ATOM 5472 O O . SER B 1 308 ? -22.108 0.446 11.077 1.00 13.28 298 SER B O 1
ATOM 5475 N N . THR B 1 309 ? -22.751 -1.349 9.833 1.00 13.35 299 THR B N 1
ATOM 5476 C CA . THR B 1 309 ? -24.137 -0.941 9.725 1.00 14.02 299 THR B CA 1
ATOM 5477 C C . THR B 1 309 ? -24.933 -1.184 10.986 1.00 15.01 299 THR B C 1
ATOM 5478 O O . THR B 1 309 ? -26.140 -0.928 10.994 1.00 15.44 299 THR B O 1
ATOM 5482 N N . ARG B 1 310 ? -24.279 -1.620 12.067 1.00 14.03 300 ARG B N 1
ATOM 5483 C CA A ARG B 1 310 ? -24.967 -1.621 13.352 0.69 14.33 300 ARG B CA 1
ATOM 5484 C CA B ARG B 1 310 ? -24.941 -1.628 13.367 0.31 14.94 300 ARG B CA 1
ATOM 5485 C C . ARG B 1 310 ? -25.382 -0.221 13.759 1.00 18.04 300 ARG B C 1
ATOM 5486 O O . ARG B 1 310 ? -26.358 -0.052 14.518 1.00 20.02 300 ARG B O 1
ATOM 5501 N N . GLU B 1 311 ? -24.671 0.786 13.284 1.00 14.82 301 GLU B N 1
ATOM 5502 C CA . GLU B 1 311 ? -24.954 2.183 13.587 1.00 14.92 301 GLU B CA 1
ATOM 5503 C C . GLU B 1 311 ? -25.865 2.803 12.534 1.00 14.87 301 GLU B C 1
ATOM 5504 O O . GLU B 1 311 ? -25.804 2.465 11.336 1.00 15.75 301 GLU B O 1
ATOM 5510 N N . ASN B 1 312 ? -26.757 3.686 12.970 1.00 15.61 302 ASN B N 1
ATOM 5511 C CA . ASN B 1 312 ? -27.691 4.303 12.047 1.00 17.74 302 ASN B CA 1
ATOM 5512 C C . ASN B 1 312 ? -26.984 5.283 11.121 1.00 16.13 302 ASN B C 1
ATOM 5513 O O . ASN B 1 312 ? -25.855 5.713 11.380 1.00 16.54 302 ASN B O 1
ATOM 5518 N N . GLY B 1 313 ? -27.647 5.580 10.017 1.00 16.89 303 GLY B N 1
ATOM 5519 C CA . GLY B 1 313 ? -27.033 6.437 9.009 1.00 17.26 303 GLY B CA 1
ATOM 5520 C C . GLY B 1 313 ? -26.639 7.805 9.520 1.00 17.91 303 GLY B C 1
ATOM 5521 O O . GLY B 1 313 ? -25.575 8.328 9.167 1.00 16.25 303 GLY B O 1
ATOM 5522 N N . ARG B 1 314 ? -27.480 8.407 10.359 1.00 16.66 304 ARG B N 1
ATOM 5523 C CA . ARG B 1 314 ? -27.176 9.738 10.855 1.00 17.41 304 ARG B CA 1
ATOM 5524 C C . ARG B 1 314 ? -25.894 9.733 11.686 1.00 16.11 304 ARG B C 1
ATOM 5525 O O . ARG B 1 314 ? -25.036 10.630 11.557 1.00 16.90 304 ARG B O 1
ATOM 5529 N N . LEU B 1 315 ? -25.741 8.741 12.573 1.00 15.73 305 LEU B N 1
ATOM 5530 C CA . LEU B 1 315 ? -24.533 8.684 13.380 1.00 14.40 305 LEU B CA 1
ATOM 5531 C C . LEU B 1 315 ? -23.320 8.327 12.515 1.00 14.15 305 LEU B C 1
ATOM 5532 O O . LEU B 1 315 ? -22.237 8.892 12.694 1.00 14.95 305 LEU B O 1
ATOM 5537 N N . ARG B 1 316 ? -23.480 7.406 11.548 1.00 14.61 306 ARG B N 1
ATOM 5538 C CA . ARG B 1 316 ? -22.324 7.117 10.697 1.00 14.55 306 ARG B CA 1
ATOM 5539 C C . ARG B 1 316 ? -21.877 8.352 9.919 1.00 13.94 306 ARG B C 1
ATOM 5540 O O . ARG B 1 316 ? -20.670 8.597 9.812 1.00 15.82 306 ARG B O 1
ATOM 5548 N N . ASP B 1 317 ? -22.821 9.139 9.414 1.00 14.19 307 ASP B N 1
ATOM 5549 C CA . ASP B 1 317 ? -22.461 10.358 8.702 1.00 15.34 307 ASP B CA 1
ATOM 5550 C C . ASP B 1 317 ? -21.684 11.271 9.633 1.00 16.64 307 ASP B C 1
ATOM 5551 O O . ASP B 1 317 ? -20.690 11.888 9.223 1.00 17.17 307 ASP B O 1
ATOM 5556 N N . ALA B 1 318 ? -22.123 11.374 10.901 1.00 15.77 308 ALA B N 1
ATOM 5557 C CA . ALA B 1 318 ? -21.445 12.258 11.845 1.00 16.78 308 ALA B CA 1
ATOM 5558 C C . ALA B 1 318 ? -20.065 11.749 12.216 1.00 18.45 308 ALA B C 1
ATOM 5559 O O . ALA B 1 318 ? -19.218 12.561 12.600 1.00 22.91 308 ALA B O 1
ATOM 5561 N N . MET B 1 319 ? -19.815 10.448 12.114 1.00 14.41 309 MET B N 1
ATOM 5562 C CA A MET B 1 319 ? -18.520 9.899 12.499 0.74 17.99 309 MET B CA 1
ATOM 5563 C CA B MET B 1 319 ? -18.543 9.819 12.475 0.26 16.48 309 MET B CA 1
ATOM 5564 C C . MET B 1 319 ? -17.520 9.858 11.358 1.00 17.30 309 MET B C 1
ATOM 5565 O O . MET B 1 319 ? -16.359 9.479 11.565 1.00 16.55 309 MET B O 1
ATOM 5574 N N . VAL B 1 320 ? -17.926 10.270 10.158 1.00 17.19 310 VAL B N 1
ATOM 5575 C CA . VAL B 1 320 ? -17.025 10.220 9.006 1.00 17.33 310 VAL B CA 1
ATOM 5576 C C . VAL B 1 320 ? -15.725 10.951 9.303 1.00 16.97 310 VAL B C 1
ATOM 5577 O O . VAL B 1 320 ? -14.652 10.532 8.849 1.00 16.68 310 VAL B O 1
ATOM 5581 N N . ARG B 1 321 ? -15.802 12.074 10.019 1.00 16.22 311 ARG B N 1
ATOM 5582 C CA . ARG B 1 321 ? -14.625 12.890 10.281 1.00 17.89 311 ARG B CA 1
ATOM 5583 C C . ARG B 1 321 ? -13.995 12.652 11.653 1.00 19.53 311 ARG B C 1
ATOM 5584 O O . ARG B 1 321 ? -13.063 13.376 12.020 1.00 24.02 311 ARG B O 1
ATOM 5592 N N . LEU B 1 322 ? -14.472 11.674 12.412 1.00 16.11 312 LEU B N 1
ATOM 5593 C CA . LEU B 1 322 ? -14.071 11.537 13.812 1.00 16.03 312 LEU B CA 1
ATOM 5594 C C . LEU B 1 322 ? -13.091 10.400 14.046 1.00 17.93 312 LEU B C 1
ATOM 5595 O O . LEU B 1 322 ? -12.788 10.095 15.203 1.00 19.28 312 LEU B O 1
ATOM 5600 N N . GLY B 1 323 ? -12.578 9.743 13.006 1.00 14.65 313 GLY B N 1
ATOM 5601 C CA . GLY B 1 323 ? -11.568 8.711 13.192 1.00 14.29 313 GLY B CA 1
ATOM 5602 C C . GLY B 1 323 ? -11.806 7.425 12.440 1.00 13.88 313 GLY B C 1
ATOM 5603 O O . GLY B 1 323 ? -10.885 6.626 12.285 1.00 13.59 313 GLY B O 1
ATOM 5604 N N . VAL B 1 324 ? -13.034 7.250 11.956 1.00 12.88 314 VAL B N 1
ATOM 5605 C CA . VAL B 1 324 ? -13.367 6.072 11.179 1.00 13.16 314 VAL B CA 1
ATOM 5606 C C . VAL B 1 324 ? -12.604 6.094 9.866 1.00 12.75 314 VAL B C 1
ATOM 5607 O O . VAL B 1 324 ? -12.486 7.139 9.210 1.00 13.41 314 VAL B O 1
ATOM 5611 N N . THR B 1 325 ? -12.114 4.931 9.464 1.00 12.29 315 THR B N 1
ATOM 5612 C CA . THR B 1 325 ? -11.348 4.784 8.222 1.00 13.02 315 THR B CA 1
ATOM 5613 C C . THR B 1 325 ? -11.910 3.727 7.285 1.00 13.10 315 THR B C 1
ATOM 5614 O O . THR B 1 325 ? -11.498 3.676 6.119 1.00 13.61 315 THR B O 1
ATOM 5618 N N . LYS B 1 326 ? -12.843 2.899 7.757 1.00 11.57 316 LYS B N 1
ATOM 5619 C CA . LYS B 1 326 ? -13.422 1.821 6.959 1.00 11.85 316 LYS B CA 1
ATOM 5620 C C . LYS B 1 326 ? -14.871 1.699 7.322 1.00 12.64 316 LYS B C 1
ATOM 562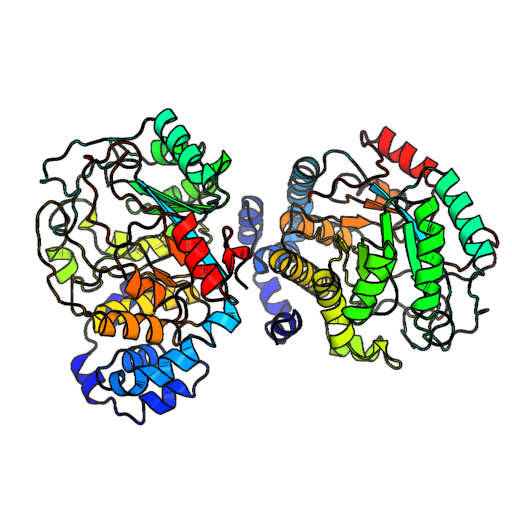1 O O . LYS B 1 326 ? -15.218 1.709 8.502 1.00 12.78 316 LYS B O 1
ATOM 5627 N N . MET B 1 327 ? -15.748 1.588 6.326 1.00 12.04 317 MET B N 1
ATOM 5628 C CA . MET B 1 327 ? -17.162 1.495 6.578 1.00 11.55 317 MET B CA 1
ATOM 5629 C C . MET B 1 327 ? -17.764 0.407 5.706 1.00 12.88 317 MET B C 1
ATOM 5630 O O . MET B 1 327 ? -17.421 0.290 4.525 1.00 13.52 317 MET B O 1
ATOM 5635 N N . SER B 1 328 ? -18.686 -0.376 6.285 1.00 12.29 318 SER B N 1
ATOM 5636 C CA . SER B 1 328 ? -19.432 -1.310 5.456 1.00 13.07 318 SER B CA 1
ATOM 5637 C C . SER B 1 328 ? -20.620 -0.607 4.820 1.00 13.48 318 SER B C 1
ATOM 5638 O O . SER B 1 328 ? -21.070 0.462 5.262 1.00 14.39 318 SER B O 1
ATOM 5641 N N . ALA B 1 329 ? -21.101 -1.193 3.729 1.00 13.94 319 ALA B N 1
ATOM 5642 C CA . ALA B 1 329 ? -22.304 -0.674 3.096 1.00 13.26 319 ALA B CA 1
ATOM 5643 C C . ALA B 1 329 ? -22.978 -1.813 2.340 1.00 14.29 319 ALA B C 1
ATOM 5644 O O . ALA B 1 329 ? -22.335 -2.816 2.011 1.00 14.23 319 ALA B O 1
ATOM 5646 N N . GLY B 1 330 ? -24.287 -1.657 2.073 1.00 13.76 320 GLY B N 1
ATOM 5647 C CA . GLY B 1 330 ? -25.000 -2.739 1.379 1.00 15.28 320 GLY B CA 1
ATOM 5648 C C . GLY B 1 330 ? -24.975 -4.054 2.127 1.00 15.35 320 GLY B C 1
ATOM 5649 O O . GLY B 1 330 ? -24.979 -5.114 1.503 1.00 15.83 320 GLY B O 1
ATOM 5650 N N . SER B 1 331 ? -24.922 -4.022 3.458 1.00 14.29 321 SER B N 1
ATOM 5651 C CA A SER B 1 331 ? -24.693 -5.204 4.269 0.66 13.60 321 SER B CA 1
ATOM 5652 C CA B SER B 1 331 ? -24.686 -5.210 4.255 0.34 13.56 321 SER B CA 1
ATOM 5653 C C . SER B 1 331 ? -25.934 -6.084 4.329 1.00 14.18 321 SER B C 1
ATOM 5654 O O . SER B 1 331 ? -27.066 -5.644 4.154 1.00 16.81 321 SER B O 1
ATOM 5659 N N . CYS B 1 332 ? -25.700 -7.364 4.631 1.00 14.60 322 CYS B N 1
ATOM 5660 C CA . CYS B 1 332 ? -26.788 -8.289 4.904 1.00 15.16 322 CYS B CA 1
ATOM 5661 C C . CYS B 1 332 ? -26.220 -9.292 5.896 1.00 16.46 322 CYS B C 1
ATOM 5662 O O . CYS B 1 332 ? -25.143 -9.841 5.633 1.00 17.92 322 CYS B O 1
ATOM 5665 N N . THR B 1 333 ? -26.926 -9.553 6.993 1.00 15.25 323 THR B N 1
ATOM 5666 C CA . THR B 1 333 ? -26.447 -10.465 8.029 1.00 14.80 323 THR B CA 1
ATOM 5667 C C . THR B 1 333 ? -27.117 -11.837 7.961 1.00 15.00 323 THR B C 1
ATOM 5668 O O . THR B 1 333 ? -26.951 -12.662 8.877 1.00 15.02 323 THR B O 1
ATOM 5672 N N . ALA B 1 334 ? -27.860 -12.110 6.903 1.00 15.84 324 ALA B N 1
ATOM 5673 C CA . ALA B 1 334 ? -28.510 -13.406 6.713 1.00 17.00 324 ALA B CA 1
ATOM 5674 C C . ALA B 1 334 ? -27.867 -14.170 5.567 1.00 17.99 324 ALA B C 1
ATOM 5675 O O . ALA B 1 334 ? -27.517 -13.576 4.535 1.00 18.37 324 ALA B O 1
ATOM 5677 N N . VAL B 1 335 ? -27.771 -15.489 5.714 1.00 16.44 325 VAL B N 1
ATOM 5678 C CA . VAL B 1 335 ? -27.258 -16.356 4.653 1.00 17.73 325 VAL B CA 1
ATOM 5679 C C . VAL B 1 335 ? -28.239 -16.324 3.483 1.00 19.22 325 VAL B C 1
ATOM 5680 O O . VAL B 1 335 ? -29.379 -16.766 3.614 1.00 20.02 325 VAL B O 1
ATOM 5684 N N . GLY B 1 336 ? -27.805 -15.782 2.345 1.00 19.10 326 GLY B N 1
ATOM 5685 C CA . GLY B 1 336 ? -28.675 -15.647 1.187 1.00 21.49 326 GLY B CA 1
ATOM 5686 C C . GLY B 1 336 ? -29.680 -14.520 1.278 1.00 22.00 326 GLY B C 1
ATOM 5687 O O . GLY B 1 336 ? -30.569 -14.435 0.419 1.00 22.20 326 GLY B O 1
ATOM 5688 N N . GLY B 1 337 ? -29.597 -13.671 2.302 1.00 20.12 327 GLY B N 1
ATOM 5689 C CA . GLY B 1 337 ? -30.592 -12.618 2.472 1.00 19.82 327 GLY B CA 1
ATOM 5690 C C . GLY B 1 337 ? -30.596 -11.576 1.376 1.00 21.56 327 GLY B C 1
ATOM 5691 O O . GLY B 1 337 ? -31.621 -10.915 1.176 1.00 24.07 327 GLY B O 1
ATOM 5692 N N . ARG B 1 338 ? -29.497 -11.442 0.632 1.00 18.58 328 ARG B N 1
ATOM 5693 C CA . ARG B 1 338 ? -29.515 -10.494 -0.473 1.00 20.56 328 ARG B CA 1
ATOM 5694 C C . ARG B 1 338 ? -30.509 -10.894 -1.549 1.00 23.70 328 ARG B C 1
ATOM 5695 O O . ARG B 1 338 ? -30.888 -10.043 -2.356 1.00 28.37 328 ARG B O 1
ATOM 5703 N N . SER B 1 339 ? -30.960 -12.147 -1.573 1.00 22.45 329 SER B N 1
ATOM 5704 C CA . SER B 1 339 ? -32.004 -12.574 -2.491 1.00 26.39 329 SER B CA 1
ATOM 5705 C C . SER B 1 339 ? -33.227 -13.153 -1.788 1.00 29.39 329 SER B C 1
ATOM 5706 O O . SER B 1 339 ? -34.101 -13.715 -2.449 1.00 29.98 329 SER B O 1
ATOM 5709 N N . ASP B 1 340 ? -33.325 -13.025 -0.471 1.00 26.84 330 ASP B N 1
ATOM 5710 C CA . ASP B 1 340 ? -34.458 -13.580 0.274 1.00 26.87 330 ASP B CA 1
ATOM 5711 C C . ASP B 1 340 ? -34.684 -12.667 1.474 1.00 28.35 330 ASP B C 1
ATOM 5712 O O . ASP B 1 340 ? -34.016 -12.806 2.506 1.00 25.73 330 ASP B O 1
ATOM 5717 N N . GLN B 1 341 ? -35.634 -11.736 1.336 1.00 36.97 331 GLN B N 1
ATOM 5718 C CA . GLN B 1 341 ? -35.858 -10.743 2.384 1.00 50.21 331 GLN B CA 1
ATOM 5719 C C . GLN B 1 341 ? -36.394 -11.352 3.677 1.00 38.21 331 GLN B C 1
ATOM 5720 O O . GLN B 1 341 ? -36.360 -10.686 4.716 1.00 46.54 331 GLN B O 1
ATOM 5723 N N . GLU B 1 342 ? -36.858 -12.595 3.640 1.00 32.50 332 GLU B N 1
ATOM 5724 C CA . GLU B 1 342 ? -37.372 -13.305 4.805 1.00 39.64 332 GLU B CA 1
ATOM 5725 C C . GLU B 1 342 ? -36.290 -14.061 5.563 1.00 31.10 332 GLU B C 1
ATOM 5726 O O . GLU B 1 342 ? -36.573 -14.620 6.632 1.00 34.70 332 GLU B O 1
ATOM 5732 N N . ALA B 1 343 ? -35.087 -14.147 5.012 1.00 29.73 333 ALA B N 1
ATOM 5733 C CA . ALA B 1 343 ? -34.014 -14.860 5.691 1.00 27.52 333 ALA B CA 1
ATOM 5734 C C . ALA B 1 343 ? -33.643 -14.147 6.987 1.00 24.72 333 ALA B C 1
ATOM 5735 O O . ALA B 1 343 ? -33.574 -12.923 7.042 1.00 27.88 333 ALA B O 1
ATOM 5737 N N . VAL B 1 344 ? -33.387 -14.936 8.016 1.00 24.76 334 VAL B N 1
ATOM 5738 C CA . VAL B 1 344 ? -33.112 -14.428 9.362 1.00 23.69 334 VAL B CA 1
ATOM 5739 C C . VAL B 1 344 ? -31.626 -14.090 9.527 1.00 21.93 334 VAL B C 1
ATOM 5740 O O . VAL B 1 344 ? -30.756 -14.929 9.294 1.00 22.61 334 VAL B O 1
ATOM 5744 N N . GLY B 1 345 ? -31.337 -12.860 9.945 1.00 17.85 335 GLY B N 1
ATOM 5745 C CA . GLY B 1 345 ? -29.969 -12.407 10.136 1.00 17.00 335 GLY B CA 1
ATOM 5746 C C . GLY B 1 345 ? -29.382 -12.760 11.491 1.00 16.08 335 GLY B C 1
ATOM 5747 O O . GLY B 1 345 ? -30.081 -13.059 12.447 1.00 18.68 335 GLY B O 1
ATOM 5748 N N . GLN B 1 346 ? -28.050 -12.630 11.537 1.00 15.33 336 GLN B N 1
ATOM 5749 C CA . GLN B 1 346 ? -27.354 -12.798 12.809 1.00 14.90 336 GLN B CA 1
ATOM 5750 C C . GLN B 1 346 ? -27.845 -11.771 13.834 1.00 14.93 336 GLN B C 1
ATOM 5751 O O . GLN B 1 346 ? -27.945 -12.065 15.024 1.00 16.11 336 GLN B O 1
ATOM 5757 N N . PHE B 1 347 ? -28.128 -10.556 13.370 1.00 15.07 337 PHE B N 1
ATOM 5758 C CA . PHE B 1 347 ? -28.684 -9.452 14.155 1.00 15.00 337 PHE B CA 1
ATOM 5759 C C . PHE B 1 347 ? -29.248 -8.447 13.160 1.00 15.14 337 PHE B C 1
ATOM 5760 O O . PHE B 1 347 ? -28.975 -8.520 11.960 1.00 16.04 337 PHE B O 1
ATOM 5768 N N . GLN B 1 348 ? -30.019 -7.499 13.669 1.00 16.50 338 GLN B N 1
ATOM 5769 C CA . GLN B 1 348 ? -30.672 -6.518 12.800 1.00 15.81 338 GLN B CA 1
ATOM 5770 C C . GLN B 1 348 ? -29.750 -5.349 12.494 1.00 17.32 338 GLN B C 1
ATOM 5771 O O . GLN B 1 348 ? -29.301 -4.644 13.412 1.00 17.94 338 GLN B O 1
ATOM 5777 N N . ILE B 1 349 ? -29.498 -5.077 11.218 1.00 15.01 339 ILE B N 1
ATOM 5778 C CA . ILE B 1 349 ? -28.693 -3.908 10.891 1.00 16.52 339 ILE B CA 1
ATOM 5779 C C . ILE B 1 349 ? -29.546 -2.644 11.036 1.00 15.36 339 ILE B C 1
ATOM 5780 O O . ILE B 1 349 ? -30.772 -2.669 11.099 1.00 17.73 339 ILE B O 1
ATOM 5785 N N . SER B 1 350 ? -28.849 -1.502 11.159 1.00 15.64 340 SER B N 1
ATOM 5786 C CA . SER B 1 350 ? -29.501 -0.206 11.268 1.00 16.36 340 SER B CA 1
ATOM 5787 C C . SER B 1 350 ? -29.382 0.588 9.972 1.00 14.52 340 SER B C 1
ATOM 5788 O O . SER B 1 350 ? -30.400 1.009 9.408 1.00 19.42 340 SER B O 1
ATOM 5791 N N . ASP B 1 351 ? -28.158 0.798 9.493 1.00 15.35 341 ASP B N 1
ATOM 5792 C CA . ASP B 1 351 ? -27.954 1.624 8.298 1.00 15.00 341 ASP B CA 1
ATOM 5793 C C . ASP B 1 351 ? -28.110 0.714 7.067 1.00 14.10 341 ASP B C 1
ATOM 5794 O O . ASP B 1 351 ? -27.227 -0.088 6.776 1.00 15.42 341 ASP B O 1
ATOM 5799 N N . GLU B 1 352 ? -29.235 0.840 6.376 1.00 15.87 342 GLU B N 1
ATOM 5800 C CA . GLU B 1 352 ? -29.581 0.003 5.221 1.00 15.89 342 GLU B CA 1
ATOM 5801 C C . GLU B 1 352 ? -29.099 0.592 3.907 1.00 19.32 342 GLU B C 1
ATOM 5802 O O . GLU B 1 352 ? -29.451 0.059 2.851 1.00 17.82 342 GLU B O 1
ATOM 5808 N N . ARG B 1 353 ? -28.275 1.636 3.938 1.00 15.60 343 ARG B N 1
ATOM 5809 C CA . ARG B 1 353 ? -27.859 2.260 2.691 1.00 16.20 343 ARG B CA 1
ATOM 5810 C C . ARG B 1 353 ? -27.004 1.303 1.864 1.00 14.42 343 ARG B C 1
ATOM 5811 O O . ARG B 1 353 ? -26.214 0.509 2.369 1.00 15.15 343 ARG B O 1
ATOM 5819 N N . THR B 1 354 ? -27.176 1.413 0.549 1.00 16.43 344 THR B N 1
ATOM 5820 C CA . THR B 1 354 ? -26.380 0.655 -0.408 1.00 16.73 344 THR B CA 1
ATOM 5821 C C . THR B 1 354 ? -24.951 1.206 -0.501 1.00 16.60 344 THR B C 1
ATOM 5822 O O . THR B 1 354 ? -24.622 2.295 0.041 1.00 15.16 344 THR B O 1
ATOM 5826 N N . VAL B 1 355 ? -24.065 0.432 -1.158 1.00 15.53 345 VAL B N 1
ATOM 5827 C CA . VAL B 1 355 ? -22.732 0.937 -1.494 1.00 16.13 345 VAL B CA 1
ATOM 5828 C C . VAL B 1 355 ? -22.827 2.293 -2.174 1.00 15.91 345 VAL B C 1
ATOM 5829 O O . VAL B 1 355 ? -22.149 3.245 -1.803 1.00 15.39 345 VAL B O 1
ATOM 5833 N N . ALA B 1 356 ? -23.698 2.421 -3.178 1.00 15.08 346 ALA B N 1
ATOM 5834 C CA . ALA B 1 356 ? -23.723 3.668 -3.915 1.00 15.20 346 ALA B CA 1
ATOM 5835 C C . ALA B 1 356 ? -24.183 4.807 -3.026 1.00 15.48 346 ALA B C 1
ATOM 5836 O O . ALA B 1 356 ? -23.704 5.937 -3.168 1.00 16.20 346 ALA B O 1
ATOM 5838 N N . GLU B 1 357 ? -25.166 4.554 -2.154 1.00 16.12 347 GLU B N 1
ATOM 5839 C CA . GLU B 1 357 ? -25.622 5.620 -1.251 1.00 16.41 347 GLU B CA 1
ATOM 5840 C C . GLU B 1 357 ? -24.530 6.059 -0.282 1.00 15.30 347 GLU B C 1
ATOM 5841 O O . GLU B 1 357 ? -24.375 7.270 -0.031 1.00 14.86 347 GLU B O 1
ATOM 5847 N N . VAL B 1 358 ? -23.775 5.116 0.276 1.00 14.39 348 VAL B N 1
ATOM 5848 C CA . VAL B 1 358 ? -22.714 5.501 1.205 1.00 14.76 348 VAL B CA 1
ATOM 5849 C C . VAL B 1 358 ? -21.599 6.215 0.468 1.00 16.52 348 VAL B C 1
ATOM 5850 O O . VAL B 1 358 ? -21.116 7.256 0.920 1.00 15.36 348 VAL B O 1
ATOM 5854 N N . ALA B 1 359 ? -21.247 5.742 -0.730 1.00 15.68 349 ALA B N 1
ATOM 5855 C CA . ALA B 1 359 ? -20.211 6.429 -1.493 1.00 15.29 349 ALA B CA 1
ATOM 5856 C C . ALA B 1 359 ? -20.637 7.849 -1.832 1.00 14.63 349 ALA B C 1
ATOM 5857 O O . ALA B 1 359 ? -19.820 8.788 -1.731 1.00 16.20 349 ALA B O 1
ATOM 5859 N N . ALA B 1 360 ? -21.896 8.044 -2.241 1.00 15.63 350 ALA B N 1
ATOM 5860 C CA . ALA B 1 360 ? -22.362 9.395 -2.573 1.00 16.03 350 ALA B CA 1
ATOM 5861 C C . ALA B 1 360 ? -22.321 10.297 -1.348 1.00 15.11 350 ALA B C 1
ATOM 5862 O O . ALA B 1 360 ? -21.949 11.481 -1.459 1.00 16.00 350 ALA B O 1
ATOM 5864 N N . MET B 1 361 ? -22.705 9.765 -0.172 1.00 15.95 351 MET B N 1
ATOM 5865 C CA . MET B 1 361 ? -22.630 10.564 1.042 1.00 16.59 351 MET B CA 1
ATOM 5866 C C . MET B 1 361 ? -21.198 10.973 1.313 1.00 14.48 351 MET B C 1
ATOM 5867 O O . MET B 1 361 ? -20.930 12.129 1.651 1.00 16.44 351 MET B O 1
ATOM 5872 N N . LEU B 1 362 ? -20.250 10.057 1.130 1.00 15.11 352 LEU B N 1
ATOM 5873 C CA . LEU B 1 362 ? -18.849 10.382 1.371 1.00 15.47 352 LEU B CA 1
ATOM 5874 C C . LEU B 1 362 ? -18.362 11.494 0.451 1.00 15.29 352 LEU B C 1
ATOM 5875 O O . LEU B 1 362 ? -17.739 12.484 0.909 1.00 16.63 352 LEU B O 1
ATOM 5880 N N . TYR B 1 363 ? -18.662 11.371 -0.844 1.00 15.47 353 TYR B N 1
ATOM 5881 C CA . TYR B 1 363 ? -18.232 12.429 -1.737 1.00 16.23 353 TYR B CA 1
ATOM 5882 C C . TYR B 1 363 ? -18.785 13.773 -1.300 1.00 16.74 353 TYR B C 1
ATOM 5883 O O . TYR B 1 363 ? -18.092 14.787 -1.383 1.00 17.76 353 TYR B O 1
ATOM 5892 N N . ALA B 1 364 ? -20.051 13.803 -0.866 1.00 17.47 354 ALA B N 1
ATOM 5893 C CA . ALA B 1 364 ? -20.679 15.069 -0.501 1.00 20.00 354 ALA B CA 1
ATOM 5894 C C . ALA B 1 364 ? -20.050 15.692 0.749 1.00 22.20 354 ALA B C 1
ATOM 5895 O O . ALA B 1 364 ? -20.126 16.914 0.921 1.00 24.36 354 ALA B O 1
ATOM 5897 N N . GLN B 1 365 ? -19.434 14.887 1.612 1.00 18.29 355 GLN B N 1
ATOM 5898 C CA . GLN B 1 365 ? -18.685 15.353 2.774 1.00 19.58 355 GLN B CA 1
ATOM 5899 C C . GLN B 1 365 ? -17.251 15.682 2.442 1.00 19.73 355 GLN B C 1
ATOM 5900 O O . GLN B 1 365 ? -16.479 15.949 3.359 1.00 18.67 355 GLN B O 1
ATOM 5906 N N . GLY B 1 366 ? -16.855 15.673 1.176 1.00 19.29 356 GLY B N 1
ATOM 5907 C CA . GLY B 1 366 ? -15.472 15.947 0.843 1.00 20.46 356 GLY B CA 1
ATOM 5908 C C . GLY B 1 366 ? -14.536 14.790 1.054 1.00 20.80 356 GLY B C 1
ATOM 5909 O O . GLY B 1 366 ? -13.322 14.982 1.116 1.00 22.68 356 GLY B O 1
ATOM 5910 N N . TYR B 1 367 ? -15.070 13.581 1.152 1.00 17.20 357 TYR B N 1
ATOM 5911 C CA . TYR B 1 367 ? -14.303 12.370 1.383 1.00 18.84 357 TYR B CA 1
ATOM 5912 C C . TYR B 1 367 ? -14.310 11.538 0.105 1.00 20.02 357 TYR B C 1
ATOM 5913 O O . TYR B 1 367 ? -15.195 11.685 -0.742 1.00 24.35 357 TYR B O 1
ATOM 5922 N N . GLN B 1 368 ? -13.255 10.771 -0.105 1.00 17.29 358 GLN B N 1
ATOM 5923 C CA A GLN B 1 368 ? -13.159 9.897 -1.258 0.60 18.97 358 GLN B CA 1
ATOM 5924 C CA B GLN B 1 368 ? -13.135 9.895 -1.259 0.40 19.06 358 GLN B CA 1
ATOM 5925 C C . GLN B 1 368 ? -13.460 8.474 -0.825 1.00 16.83 358 GLN B C 1
ATOM 5926 O O . GLN B 1 368 ? -12.666 7.876 -0.063 1.00 17.93 358 GLN B O 1
ATOM 5937 N N . PRO B 1 369 ? -14.563 7.885 -1.272 1.00 16.30 359 PRO B N 1
ATOM 5938 C CA . PRO B 1 369 ? -14.712 6.441 -1.066 1.00 17.43 359 PRO B CA 1
ATOM 5939 C C . PRO B 1 369 ? -13.599 5.734 -1.817 1.00 15.95 359 PRO B C 1
ATOM 5940 O O . PRO B 1 369 ? -13.309 6.043 -2.987 1.00 18.13 359 PRO B O 1
ATOM 5944 N N . VAL B 1 370 ? -13.000 4.739 -1.185 1.00 16.89 360 VAL B N 1
ATOM 5945 C CA . VAL B 1 370 ? -11.952 3.950 -1.801 1.00 17.21 360 VAL B CA 1
ATOM 5946 C C . VAL B 1 370 ? -12.296 2.476 -1.668 1.00 16.61 360 VAL B C 1
ATOM 5947 O O . VAL B 1 370 ? -13.027 2.051 -0.760 1.00 16.22 360 VAL B O 1
ATOM 5951 N N . TYR B 1 371 ? -11.811 1.699 -2.635 1.00 17.11 361 TYR B N 1
ATOM 5952 C CA . TYR B 1 371 ? -12.164 0.295 -2.744 1.00 17.20 361 TYR B CA 1
ATOM 5953 C C . TYR B 1 371 ? -10.983 -0.606 -2.517 1.00 17.93 361 TYR B C 1
ATOM 5954 O O . TYR B 1 371 ? -11.181 -1.797 -2.286 1.00 18.10 361 TYR B O 1
ATOM 5963 N N . LYS B 1 372 ? -9.777 -0.039 -2.459 1.00 23.27 362 LYS B N 1
ATOM 5964 C CA . LYS B 1 372 ? -8.543 -0.724 -2.115 1.00 26.82 362 LYS B CA 1
ATOM 5965 C C . LYS B 1 372 ? -7.847 -0.029 -0.947 1.00 23.43 362 LYS B C 1
ATOM 5966 O O . LYS B 1 372 ? -8.010 1.176 -0.724 1.00 36.54 362 LYS B O 1
ATOM 5972 N N . ASP B 1 373 ? -7.038 -0.801 -0.227 1.00 28.69 363 ASP B N 1
ATOM 5973 C CA . ASP B 1 373 ? -6.307 -0.354 0.948 1.00 53.78 363 ASP B CA 1
ATOM 5974 C C . ASP B 1 373 ? -4.827 -0.281 0.605 1.00 47.00 363 ASP B C 1
ATOM 5975 O O . ASP B 1 373 ? -4.269 -1.238 0.071 1.00 34.48 363 ASP B O 1
ATOM 5980 N N . TRP B 1 374 ? -4.181 0.834 0.940 1.00 39.48 364 TRP B N 1
ATOM 5981 C CA . TRP B 1 374 ? -2.734 0.934 0.786 1.00 41.41 364 TRP B CA 1
ATOM 5982 C C . TRP B 1 374 ? -2.074 0.154 1.924 1.00 51.42 364 TRP B C 1
ATOM 5983 O O . TRP B 1 374 ? -2.090 0.598 3.076 1.00 57.94 364 TRP B O 1
ATOM 5984 N N . GLN B 1 375 ? -1.511 -1.016 1.614 1.00 47.10 365 GLN B N 1
ATOM 5985 C CA . GLN B 1 375 ? -0.835 -1.857 2.601 1.00 40.64 365 GLN B CA 1
ATOM 5986 C C . GLN B 1 375 ? 0.643 -1.921 2.237 1.00 57.21 365 GLN B C 1
ATOM 5987 O O . GLN B 1 375 ? 1.018 -2.591 1.269 1.00 53.98 365 GLN B O 1
ATOM 5990 N N . ALA B 1 376 ? 1.478 -1.237 3.018 1.00 54.20 366 ALA B N 1
ATOM 5991 C CA . ALA B 1 376 ? 2.908 -1.210 2.745 1.00 47.34 366 ALA B CA 1
ATOM 5992 C C . ALA B 1 376 ? 3.532 -2.554 3.090 1.00 37.95 366 ALA B C 1
ATOM 5993 O O . ALA B 1 376 ? 3.349 -3.071 4.196 1.00 47.15 366 ALA B O 1
ATOM 5995 N N . LEU B 1 377 ? 4.272 -3.116 2.143 1.00 38.54 367 LEU B N 1
ATOM 5996 C CA . LEU B 1 377 ? 5.008 -4.355 2.375 1.00 47.96 367 LEU B CA 1
ATOM 5997 C C . LEU B 1 377 ? 6.474 -4.137 1.997 1.00 40.69 367 LEU B C 1
ATOM 5998 O O . LEU B 1 377 ? 6.791 -3.239 1.196 1.00 35.96 367 LEU B O 1
#

Organism: NCBI:txid401526

Secondary structure (DSSP, 8-state):
--HHHHHHHHTT--HHHHHHH--HHHHHHHHH-SS--HHHHHHHTSSGGGGGHHHHHHHHHHHHHHHH-SEEEEEEEEEEE-------TT-TT-TTS-----B--HHHHHHHHHHHHTTT--EEEEEE-S-TTTS-HHHHHHHHHHHTTT-SEEEEE-S---HHHHHHHHHHT--EEE---B--SHHHHHHH--SSGGG-HHHHHTHHHHHHHTT-SEEEE-B-BTSS-HHHHHHHHHHHHHHHHHHSTTSEEEE--PBP---TT-PPPSS---HHHHHHHHHHHHHH-TTSEEEE-TTS-HHHHHHHTTTT--EEE-S---STTGGG-TTSPPSS--S----HHHHHHHHHHTT-EEESSGGG--/--STHHHHHHTTT--HHHHHHH--HHHHHHHHT-SS--HHHHHHHTSGGGGGGHHHHHHHHHHHHHHHH-SEEEEEEEEEEE-------TT-TT-TTS-----B--HHHHHHHHHHHHTTT--EEEEEE-S-TTTS-HHHHHHHHHHHTTT-SEEEEE-S---HHHHHHHHHHT--EEE---B---HHHHHHHS-SSGGG-HHHHHTHHHHHHHTT-SEEEE-B-BTSS-HHHHHHHHHHHHHHHHHH-TTSEEEE--PBP---TT-PPPSS---HHHHHHHHHHHHHH-TTSEEEE-TTS-HHHHHHHTTTT--EEE-S---STTGGG-TTSPPSS--S----HHHHHHHHHHTT-EEESS-----

InterPro domains:
  IPR007197 Radical SAM [PF04055] (81-232)
  IPR007197 Radical SAM [PS51918] (71-292)
  IPR007197 Radical SAM [SFLDS00029] (4-366)
  IPR010722 Biotin and thiamin synthesis-associated domain [PF06968] (259-358)
  IPR010722 Biotin and thiamin synthesis-associated domain [SM00876] (257-359)
  IPR012726 Thiazole biosynthesis ThiH [SFLDF00301] (4-366)
  IPR012726 Thiazole biosynthesis ThiH [TIGR02351] (4-365)
  IPR013785 Aldolase-type TIM barrel [G3DSA:3.20.20.70] (3-365)
  IPR034428 ThiH/NocL/HydG-like [PTHR43583] (23-365)
  IPR058240 Radical SAM superfamily [SSF102114] (40-360)

Nearest PDB structures (foldseek):
  7pd2-assembly1_A  TM=1.002E+00  e=1.161E-73  Thermosinus carboxydivorans Nor1
  4wcx-assembly1_A  TM=9.483E-01  e=3.388E-35  Thermoanaerobacter italicus Ab9
  4wcx-assembly2_C  TM=8.968E-01  e=2.016E-32  Thermoanaerobacter italicus Ab9
  8qmn-assembly1_A  TM=8.215E-01  e=4.105E-20  Thermotoga maritima MSB8
  7o1p-assembly1_A  TM=8.318E-01  e=2.957E-19  Thermotoga maritima MSB8

Sequence (733 aa):
GTFYDVIEDYRHFDFAAYFAKVTDSSSDVRRILRQDRLSALDFLTLLSPQQAEAYLEEMAQKAHRRRLTVQHFGRTMLLYTPLYLANYCVNQCVYCGFQLKNKLERKKLTLAEVEQEAQLIAATGLKHILILTGESRRQHSPVSYIKDCVNNILKKYFSSISIEIYPLTQEEYAELIGAGVDGLTIYQEVYNEEEVYAEMHPAGPKRNYRFRLEAPERACQAGMRTVVNIGALLGLNDWRQEAFFTGLHADYLQRRFPDVEVSSISPPRMMRPHLGGFPPRVVVVSDQNLVQYVLAFRLLFMMPRSGITLSTRRENGRLRDAMMVRRRLGVTKMSAGSSCTAVGGRSDQEAVGQFQISDERTVAEVAAMLYAQGYQPVYKDWQALSGTFYDVIEDDYRRHFDFAAYFAKVTDSDVRRILRQDRLSALDFLTLLSPQAEAYLEEMAQKAHRRLTVQHFGRTMLLYTPLYLANYCVNQCVYCGFQLKNKLERKKLTLAEVEQEAQLIAATGLKHHILILTGESRRQHSPVSYIKDCVNILKKYFSSISIEIYPLTQEEYAELIGAGVDDGLTIYQEVYNEEVYAEMHPAGPKRNYRFRLEAPERACQAGMRTVNIGALLGLNDWRQEAFFTGLHADYLQRRFPDVEVSSISPPRMMRPHLGGGFPPRVVVSDQNLVQYVLAFRLFMMPRSGITLSTRRENGRLRDAMMVRLGVTKMSAGSSCTAVGGRSDQEAVGQFQISDERTVAEVAAMLYAQGYQQPVYKDWQAL

Foldseek 3Di:
DFCVVVLVVCVPPDLVVLLVPAAPVLLVVLLPDQADDLVSLLSLLHPRVLVVLVSLQVVLLVLLCVQFNLAAAEEAEAEFWLAADWQQLQWQSGNPFDAPTDGDDLVRLLVVLVVRLVLVFQEYEYEYYDDCPPCNLVNVLSSLLSNVVRHQAYEYEYPFDALVSLLVSVVSPHQEYEYELQASPLVLLCVRTVDDPNNPSVSRSRRVVSNVVSPRQEYEYAHAQLSDDRSVRLSVRLVSQVVSCVVRVRHAYAYEHHYRAAHRNGDGRPDDADLSSVLSSQSSSCSNPVNHAYEYEQQDAPVSVLVCSSRNHRYYYFCYDQFNVCVPPVPGGGRHDGHHHHHPVRVQVSSVVVVGHYDNDSVNGD/DPFCVVVCVVCVPPDLVVLLVPQDPVLLVVLLPDQADDLVSLLSLLHPNVLVVLVSLQVVLLVLQCVQFNLEAAEEAEAEFWLAADWQQLQWQSGPPFDADTDGDDLVSLLVVLCVVLVLVFQEYEYEYYDDCPPCNLVNVLSSLLSNVVRHQAYEYEYPFDALVSLLVSVVSPHQEYEYELQASNLVLLCVSTVDDPNNPSVSRLRRVVSNVVSPRAEYEYAHAPQSDDRSVRLSSRLVSQVVSCVVRVQHAYAYEHHYRAAHRNDDGGPDDQDLSSVLSSQSSSCSNPSNHAYEYEQQDAPVSVLVCSSRNHRYYYFCYDQFNCCVPPVPGGGRHDGHYHHHPVRVQVSSVVVVGHYDNDDDRDD

Solvent-accessible surface area: 28316 Å² total